Protein AF-A0A1X1BLP0-F1 (afdb_monomer_lite)

Radius of gyration: 34.9 Å; chains: 1; bounding box: 80×82×103 Å

Secondary structure (DSSP, 8-state):
------------PPPPHHHHHHHHHHHHHHHHHHHTT-S------EEEE-S------HHHHHHSSSSGGGTT-HHHHHHHHHHHHHHH-SEEEEPPS-HHHHHHHHHHHHSSS-HHHHHHHHHHHHHHHHTT---SSS-TTSHHHHHHHHHHHHHHHHHHHHTT-----S-B--TTS-HHHHHHHHTSTT----B-BBS---HHHHHHHHTTTPEEEEEEE-SSSS-EEEEEEE--SEEEEE-GGG----HHHHHHGGG-EEEESS-HHHHHHHHHHHHTTSS--HHHHHHHHHHHH-GGGGGGG-EEEEEEEEEETTEEEEEEEEEEEEE--SSSS--EEEEEEEEEEEEESSTTHHHHHHHHHHHHHHHTT--EEEEES--HHHHHTT-EEEEHHHHHHHHHHHHTS----S--HHHHT-SSSHHHHHHHHHHHHHHHHHHHHHHHS-HHHHHHHHHHHHHHHHHHHHHHHHHHHHHTTTT---EEEEEEEES-HHHHHHHHHHHHHHHHTSTTEEEEEEEE---SS-SS-EEEEEEEESSHHHHHHHHTSHHHHHH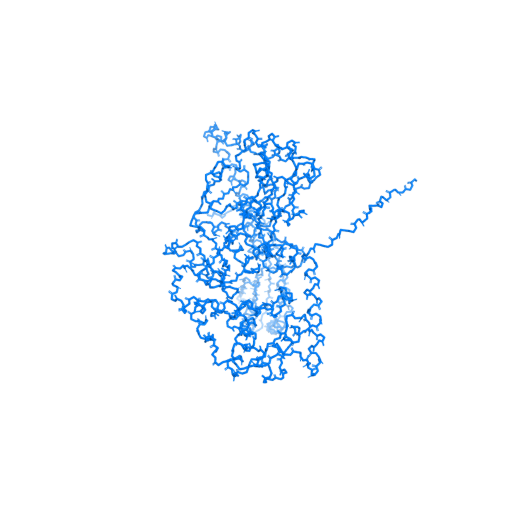HHHHHHTEEEEEEE-------TTGGGS---

pLDDT: mean 86.88, std 14.09, range [29.47, 98.38]

Foldseek 3Di:
DDDDPPPPPPPPDDDDPLSVLVVLQVVLVVVLVVCLPDQDDDADKDKDFDQDAQPLDPVVVVVLPFQPQPCPPPLNVLLNVLNVLLVVDRMAIAHDLDSVNLSVLLSLSPDPPDSNVNSNDSVNQLVCLLVPNHRDNRRCPRSRNSSSLVSNQSSVVSVCVVVVPPPVDDREDDPNGDVVVSLVLVPDPPPPHFKYKYLDDALLSCLLLVLQVWFWWWDWDPVDPDIGIMIITGQDQKWKKDFLLQFDDDPVLLVVQVQKAKFKLDCVLVFLVQQCVAPNCHGCPPSNSVSLVNVAPVVVVCVVSQKHKMKMFMDRPPDTFKIFIKMWGWDDDPDPDDTFTFLEIETRDMHGRDPSRVVNSSNLQSLQSVVQNRGIYTDGDDDDVSVVRPIDIDGSVVCSVVSVVRNRHGTDGGRPPVRNPPSGCNVSNVVSVVVSVVVVCVVVCLVPDDPVRVVVVVVVVVVVVCVVVVVVVVVVCVVQLVVFPFKKKKKFWFPDPVQLVVLVVVLVVLLVPQPFWDDKDKDWDDDPPDPIIMIMMIGTGSDNCSVVVSCPDPSNVVSVCSNVVRTPDMDIDGDDDDPDPVVVPPDDD

Structure (mmCIF, N/CA/C/O backbone):
data_AF-A0A1X1BLP0-F1
#
_entry.id   AF-A0A1X1BLP0-F1
#
loop_
_atom_site.group_PDB
_atom_site.id
_atom_site.type_symbol
_atom_site.label_atom_id
_atom_site.label_alt_id
_atom_site.label_comp_id
_atom_site.label_asym_id
_atom_site.label_entity_id
_atom_site.label_seq_id
_atom_site.pdbx_PDB_ins_code
_atom_site.Cartn_x
_atom_site.Cartn_y
_atom_site.Cartn_z
_atom_site.occupancy
_atom_site.B_iso_or_equiv
_atom_site.auth_seq_id
_atom_site.auth_comp_id
_atom_site.auth_asym_id
_atom_site.auth_atom_id
_atom_site.pdbx_PDB_model_num
ATOM 1 N N . MET A 1 1 ? 0.385 -47.149 27.158 1.00 39.03 1 MET A N 1
ATOM 2 C CA . MET A 1 1 ? -0.495 -47.193 25.975 1.00 39.03 1 MET A CA 1
ATOM 3 C C . MET A 1 1 ? -0.063 -46.043 25.104 1.00 39.03 1 MET A C 1
ATOM 5 O O . MET A 1 1 ? -0.123 -44.902 25.543 1.00 39.03 1 MET A O 1
ATOM 9 N N . GLU A 1 2 ? 0.576 -46.417 24.006 1.00 29.47 2 GLU A N 1
ATOM 10 C CA . GLU A 1 2 ? 1.414 -45.586 23.150 1.00 29.47 2 GLU A CA 1
ATOM 11 C C . GLU A 1 2 ? 0.610 -44.550 22.371 1.00 29.47 2 GLU A C 1
ATOM 13 O O . GLU A 1 2 ? -0.600 -44.684 22.177 1.00 29.47 2 GLU A O 1
ATOM 18 N N . GLY A 1 3 ? 1.320 -43.492 21.982 1.00 31.02 3 GLY A N 1
ATOM 19 C CA . GLY A 1 3 ? 0.777 -42.335 21.303 1.00 31.02 3 GLY A CA 1
ATOM 20 C C . GLY A 1 3 ? 0.316 -42.688 19.898 1.00 31.02 3 GLY A C 1
ATOM 21 O O . GLY A 1 3 ? 1.011 -43.354 19.137 1.00 31.02 3 GLY A O 1
ATOM 22 N N . ASN A 1 4 ? -0.869 -42.196 19.563 1.00 30.31 4 ASN A N 1
ATOM 23 C CA . ASN A 1 4 ? -1.386 -42.217 18.211 1.00 30.31 4 ASN A CA 1
ATOM 24 C C . ASN A 1 4 ? -1.035 -40.862 17.579 1.00 30.31 4 ASN A C 1
ATOM 26 O O . ASN A 1 4 ? -1.844 -39.933 17.564 1.00 30.31 4 ASN A O 1
ATOM 30 N N . GLU A 1 5 ? 0.221 -40.722 17.148 1.00 33.41 5 GLU A N 1
ATOM 31 C CA . GLU A 1 5 ? 0.650 -39.632 16.274 1.00 33.41 5 GLU A CA 1
ATOM 32 C C . GLU A 1 5 ? 0.002 -39.850 14.907 1.00 33.41 5 GLU A C 1
ATOM 34 O O . GLU A 1 5 ? 0.500 -40.587 14.053 1.00 33.41 5 GLU A O 1
ATOM 39 N N . GLY A 1 6 ? -1.159 -39.223 14.723 1.00 31.73 6 GLY A N 1
ATOM 40 C CA . GLY A 1 6 ? -1.837 -39.166 13.441 1.00 31.73 6 GLY A CA 1
ATOM 41 C C . GLY A 1 6 ? -0.898 -38.590 12.388 1.00 31.73 6 GLY A C 1
ATOM 42 O O . GLY A 1 6 ? -0.665 -37.384 12.340 1.00 31.73 6 GLY A O 1
ATOM 43 N N . HIS A 1 7 ? -0.378 -39.468 11.532 1.00 34.84 7 HIS A N 1
ATOM 44 C CA . HIS A 1 7 ? 0.217 -39.120 10.253 1.00 34.84 7 HIS A CA 1
ATOM 45 C C . HIS A 1 7 ? -0.858 -38.436 9.405 1.00 34.84 7 HIS A C 1
ATOM 47 O O . HIS A 1 7 ? -1.594 -39.079 8.655 1.00 34.84 7 HIS A O 1
ATOM 53 N N . GLY A 1 8 ? -0.972 -37.116 9.546 1.00 36.66 8 GLY A N 1
ATOM 54 C CA . GLY A 1 8 ? -1.642 -36.285 8.562 1.00 36.66 8 GLY A CA 1
ATOM 55 C C . GLY A 1 8 ? -0.914 -36.488 7.243 1.00 36.66 8 GLY A C 1
ATOM 56 O O . GLY A 1 8 ? 0.226 -36.050 7.093 1.00 36.66 8 GLY A O 1
ATOM 57 N N . ALA A 1 9 ? -1.545 -37.213 6.320 1.00 35.84 9 ALA A N 1
ATOM 58 C CA . ALA A 1 9 ? -1.061 -37.369 4.962 1.00 35.84 9 ALA A CA 1
ATOM 59 C C . ALA A 1 9 ? -0.756 -35.971 4.416 1.00 35.84 9 ALA A C 1
ATOM 61 O O . ALA A 1 9 ? -1.654 -35.146 4.242 1.00 35.84 9 ALA A O 1
ATOM 62 N N . ASN A 1 10 ? 0.531 -35.698 4.219 1.00 36.38 10 ASN A N 1
ATOM 63 C CA . ASN A 1 10 ? 1.033 -34.451 3.677 1.00 36.38 10 ASN A CA 1
ATOM 64 C C . ASN A 1 10 ? 0.675 -34.459 2.185 1.00 36.38 10 ASN A C 1
ATOM 66 O O . ASN A 1 10 ? 1.477 -34.853 1.341 1.00 36.38 10 ASN A O 1
ATOM 70 N N . VAL A 1 11 ? -0.591 -34.158 1.877 1.00 43.56 11 VAL A N 1
ATOM 71 C CA . VAL A 1 11 ? -1.086 -33.998 0.509 1.00 43.56 11 VAL A CA 1
ATOM 72 C C . VAL A 1 11 ? -0.246 -32.879 -0.085 1.00 43.56 11 VAL A C 1
ATOM 74 O O . VAL A 1 11 ? -0.421 -31.715 0.275 1.00 43.56 11 VAL A O 1
ATOM 77 N N . GLN A 1 12 ? 0.724 -33.243 -0.927 1.00 44.66 12 GLN A N 1
ATOM 78 C CA . GLN A 1 12 ? 1.564 -32.284 -1.630 1.00 44.66 12 GLN A CA 1
ATOM 79 C C . GLN A 1 12 ? 0.640 -31.388 -2.452 1.00 44.66 12 GLN A C 1
ATOM 81 O O . GLN A 1 12 ? 0.090 -31.798 -3.471 1.00 44.66 12 GLN A O 1
ATOM 86 N N . ARG A 1 13 ? 0.409 -30.171 -1.957 1.00 75.31 13 ARG A N 1
ATOM 87 C CA . ARG A 1 13 ? -0.343 -29.155 -2.681 1.00 75.31 13 ARG A CA 1
ATOM 88 C C . ARG A 1 13 ? 0.469 -28.791 -3.917 1.00 75.31 13 ARG A C 1
ATOM 90 O O . ARG A 1 13 ? 1.626 -28.397 -3.786 1.00 75.31 13 ARG A O 1
ATOM 97 N N . GLU A 1 14 ? -0.142 -28.900 -5.093 1.00 76.94 14 GLU A N 1
ATOM 98 C CA . GLU A 1 14 ? 0.484 -28.417 -6.321 1.00 76.94 14 GLU A CA 1
ATOM 99 C C . GLU A 1 14 ? 0.843 -26.928 -6.174 1.00 76.94 14 GLU A C 1
ATOM 101 O O . GLU A 1 14 ? 0.007 -26.139 -5.705 1.00 76.94 14 GLU A O 1
ATOM 106 N N . PRO A 1 15 ? 2.075 -26.531 -6.542 1.00 78.69 15 PRO A N 1
ATOM 107 C CA . PRO A 1 15 ? 2.490 -25.140 -6.482 1.00 78.69 15 PRO A CA 1
ATOM 108 C C . PRO A 1 15 ? 1.594 -24.300 -7.390 1.00 78.69 15 PRO A C 1
ATOM 110 O O . PRO A 1 15 ? 1.282 -24.666 -8.525 1.00 78.69 15 PRO A O 1
ATOM 113 N N . SER A 1 16 ? 1.163 -23.151 -6.885 1.00 79.50 16 SER A N 1
ATOM 114 C CA . SER A 1 16 ? 0.385 -22.201 -7.667 1.00 79.50 16 SER A CA 1
ATOM 115 C C . SER A 1 16 ? 1.207 -21.665 -8.851 1.00 79.50 16 SER A C 1
ATOM 117 O O . SER A 1 16 ? 2.435 -21.575 -8.761 1.00 79.50 16 SER A O 1
ATOM 119 N N . PRO A 1 17 ? 0.559 -21.217 -9.947 1.00 85.44 17 PRO A N 1
ATOM 120 C CA . PRO A 1 17 ? 1.260 -20.605 -11.082 1.00 85.44 17 PRO A CA 1
ATOM 121 C C . PRO A 1 17 ? 2.210 -19.462 -10.687 1.00 85.44 17 PRO A C 1
ATOM 123 O O . PRO A 1 17 ? 3.220 -19.227 -11.341 1.00 85.44 17 PRO A O 1
ATOM 126 N N . TRP A 1 18 ? 1.913 -18.772 -9.586 1.00 83.44 18 TRP A N 1
ATOM 127 C CA . TRP A 1 18 ? 2.680 -17.638 -9.074 1.00 83.44 18 TRP A CA 1
ATOM 128 C C . TRP A 1 18 ? 3.931 -18.053 -8.290 1.00 83.44 18 TRP A C 1
ATOM 130 O O . TRP A 1 18 ? 4.934 -17.340 -8.319 1.00 83.44 18 TRP A O 1
ATOM 140 N N . GLU A 1 19 ? 3.883 -19.208 -7.621 1.00 78.88 19 GLU A N 1
ATOM 141 C CA . GLU A 1 19 ? 5.054 -19.845 -7.001 1.00 78.88 19 GLU A CA 1
ATOM 142 C C . GLU A 1 19 ? 5.989 -20.408 -8.078 1.00 78.88 19 GLU A C 1
ATOM 144 O O . GLU A 1 19 ? 7.206 -20.267 -7.974 1.00 78.88 19 GLU A O 1
ATOM 149 N N . LEU A 1 20 ? 5.428 -20.962 -9.159 1.00 86.62 20 LEU A N 1
ATOM 150 C CA . LEU A 1 20 ? 6.205 -21.374 -10.330 1.00 86.62 20 LEU A CA 1
ATOM 151 C C . LEU A 1 20 ? 6.888 -20.177 -11.008 1.00 86.62 20 LEU A C 1
ATOM 153 O O . LEU A 1 20 ? 8.059 -20.266 -11.369 1.00 86.62 20 LEU A O 1
ATOM 157 N N . GLU A 1 21 ? 6.196 -19.043 -11.148 1.00 85.56 21 GLU A N 1
ATOM 158 C CA . GLU A 1 21 ? 6.795 -17.817 -11.690 1.00 85.56 21 GLU A CA 1
ATOM 159 C C . GLU A 1 21 ? 7.919 -17.278 -10.792 1.00 85.56 21 GLU A C 1
ATOM 161 O O . GLU A 1 21 ? 8.944 -16.826 -11.299 1.00 85.56 21 GLU A O 1
ATOM 166 N N . GLU A 1 22 ? 7.791 -17.362 -9.465 1.00 85.31 22 GLU A N 1
ATOM 167 C CA . GLU A 1 22 ? 8.886 -17.002 -8.553 1.00 85.31 22 GLU A CA 1
ATOM 168 C C . GLU A 1 22 ? 10.118 -17.878 -8.796 1.00 85.31 22 GLU A C 1
ATOM 170 O O . GLU A 1 22 ? 11.215 -17.356 -8.992 1.00 85.31 22 GLU A O 1
ATOM 175 N N . ALA A 1 23 ? 9.928 -19.198 -8.858 1.00 87.81 23 ALA A N 1
ATOM 176 C CA . ALA A 1 23 ? 11.008 -20.134 -9.151 1.00 87.81 23 ALA A CA 1
ATOM 177 C C . ALA A 1 23 ? 11.662 -19.841 -10.513 1.00 87.81 23 ALA A C 1
ATOM 179 O O . ALA A 1 23 ? 12.884 -19.907 -10.637 1.00 87.81 23 ALA A O 1
ATOM 180 N N . ARG A 1 24 ? 10.875 -19.439 -11.524 1.00 89.81 24 ARG A N 1
ATOM 181 C CA . ARG A 1 24 ? 11.398 -19.000 -12.830 1.00 89.81 24 ARG A CA 1
ATOM 182 C C . ARG A 1 24 ? 12.256 -17.741 -12.742 1.00 89.81 24 ARG A C 1
ATOM 184 O O . ARG A 1 24 ? 13.231 -17.655 -13.485 1.00 89.81 24 ARG A O 1
ATOM 191 N N . ASN A 1 25 ? 11.897 -16.776 -11.891 1.00 88.69 25 ASN A N 1
ATOM 192 C CA . ASN A 1 25 ? 12.706 -15.573 -11.670 1.00 88.69 25 ASN A CA 1
ATOM 193 C C . ASN A 1 25 ? 14.036 -15.929 -10.984 1.00 88.69 25 ASN A C 1
ATOM 195 O O . ASN A 1 25 ? 15.078 -15.470 -11.431 1.00 88.69 25 ASN A O 1
ATOM 199 N N . VAL A 1 26 ? 14.019 -16.797 -9.967 1.00 89.31 26 VAL A N 1
ATOM 200 C CA . VAL A 1 26 ? 15.248 -17.243 -9.281 1.00 89.31 26 VAL A CA 1
ATOM 201 C C . VAL A 1 26 ? 16.178 -18.003 -10.235 1.00 89.31 26 VAL A C 1
ATOM 203 O O . VAL A 1 26 ? 17.343 -17.643 -10.369 1.00 89.31 26 VAL A O 1
ATOM 206 N N . ASP A 1 27 ? 15.650 -18.986 -10.975 1.00 93.50 27 ASP A N 1
ATOM 207 C CA . ASP A 1 27 ? 16.406 -19.731 -11.998 1.00 93.50 27 ASP A CA 1
ATOM 208 C C . ASP A 1 27 ? 16.960 -18.804 -13.093 1.00 93.50 27 ASP A C 1
ATOM 210 O O . ASP A 1 27 ? 18.033 -19.042 -13.644 1.00 93.50 27 ASP A O 1
ATOM 214 N N . TRP A 1 28 ? 16.230 -17.737 -13.429 1.00 94.25 28 TRP A N 1
ATOM 215 C CA . TRP A 1 28 ? 16.697 -16.736 -14.381 1.00 94.25 28 TRP A CA 1
ATOM 216 C C . TRP A 1 28 ? 17.884 -15.940 -13.853 1.00 94.25 28 TRP A C 1
ATOM 218 O O . TRP A 1 28 ? 18.898 -15.856 -14.543 1.00 94.25 28 TRP A O 1
ATOM 228 N N . ASP A 1 29 ? 17.781 -15.405 -12.639 1.00 91.25 29 ASP A N 1
ATOM 229 C CA . ASP A 1 29 ? 18.837 -14.600 -12.027 1.00 91.25 29 ASP A CA 1
ATOM 230 C C . ASP A 1 29 ? 20.126 -15.417 -11.832 1.00 91.25 29 ASP A C 1
ATOM 232 O O . ASP A 1 29 ? 21.221 -14.935 -12.132 1.00 91.25 29 ASP A O 1
ATOM 236 N N . GLU A 1 30 ? 20.006 -16.681 -11.408 1.00 92.75 30 GLU A N 1
ATOM 237 C CA . GLU A 1 30 ? 21.142 -17.602 -11.281 1.00 92.75 30 GLU A CA 1
ATOM 238 C C . GLU A 1 30 ? 21.834 -17.852 -12.627 1.00 92.75 30 GLU A C 1
ATOM 240 O O . GLU A 1 30 ? 23.063 -17.790 -12.719 1.00 92.75 30 GLU A O 1
ATOM 245 N N . LYS A 1 31 ? 21.062 -18.084 -13.695 1.00 93.38 31 LYS A N 1
ATOM 246 C CA . LYS A 1 31 ? 21.608 -18.312 -15.041 1.00 93.38 31 LYS A CA 1
ATOM 247 C C . LYS A 1 31 ? 22.240 -17.063 -15.639 1.00 93.38 31 LYS A C 1
ATOM 249 O O . LYS A 1 31 ? 23.321 -17.159 -16.215 1.00 93.38 31 LYS A O 1
ATOM 254 N N . VAL A 1 32 ? 21.617 -15.896 -15.470 1.00 92.56 32 VAL A N 1
ATOM 255 C CA . VAL A 1 32 ? 22.192 -14.608 -15.890 1.00 92.56 32 VAL A CA 1
ATOM 256 C C . VAL A 1 32 ? 23.533 -14.373 -15.191 1.00 92.56 32 VAL A C 1
ATOM 258 O O . VAL A 1 32 ? 24.502 -13.977 -15.839 1.00 92.56 32 VAL A O 1
ATOM 261 N N . LEU A 1 33 ? 23.632 -14.685 -13.894 1.00 91.50 33 LEU A N 1
ATOM 262 C CA . LEU A 1 33 ? 24.886 -14.574 -13.150 1.00 91.50 33 LEU A CA 1
ATOM 263 C C . LEU A 1 33 ? 25.956 -15.543 -13.675 1.00 91.50 33 LEU A C 1
ATOM 265 O O . LEU A 1 33 ? 27.100 -15.137 -13.871 1.00 91.50 33 LEU A O 1
ATOM 269 N N . GLN A 1 34 ? 25.600 -16.799 -13.949 1.00 91.88 34 GLN A N 1
ATOM 270 C CA . GLN A 1 34 ? 26.526 -17.776 -14.535 1.00 91.88 34 GLN A CA 1
ATOM 271 C C . GLN A 1 34 ? 27.040 -17.319 -15.909 1.00 91.88 34 GLN A C 1
ATOM 273 O O . GLN A 1 34 ? 28.247 -17.343 -16.150 1.00 91.88 34 GLN A O 1
ATOM 278 N N . MET A 1 35 ? 26.144 -16.839 -16.778 1.00 91.12 35 MET A N 1
ATOM 279 C CA . MET A 1 35 ? 26.479 -16.341 -18.118 1.00 91.12 35 MET A CA 1
ATOM 280 C C . MET A 1 35 ? 27.337 -15.073 -18.090 1.00 91.12 35 MET A C 1
ATOM 282 O O . MET A 1 35 ? 28.147 -14.876 -18.989 1.00 91.12 35 MET A O 1
ATOM 286 N N . SER A 1 36 ? 27.211 -14.233 -17.057 1.00 87.31 36 SER A N 1
ATOM 287 C CA . SER A 1 36 ? 28.003 -13.000 -16.928 1.00 87.31 36 SER A CA 1
ATOM 288 C C . SER A 1 36 ? 29.516 -13.224 -16.791 1.00 87.31 36 SER A C 1
ATOM 290 O O . SER A 1 36 ? 30.286 -12.285 -16.978 1.00 87.31 36 SER A O 1
ATOM 292 N N . ASN A 1 37 ? 29.942 -14.460 -16.507 1.00 85.88 37 ASN A N 1
ATOM 293 C CA . ASN A 1 37 ? 31.350 -14.854 -16.418 1.00 85.88 37 ASN A CA 1
ATOM 294 C C . ASN A 1 37 ? 31.909 -15.424 -17.734 1.00 85.88 37 ASN A C 1
ATOM 296 O O . ASN A 1 37 ? 33.063 -15.841 -17.769 1.00 85.88 37 ASN A O 1
ATOM 300 N N . VAL A 1 38 ? 31.101 -15.505 -18.794 1.00 84.12 38 VAL A N 1
ATOM 301 C CA . VAL A 1 38 ? 31.530 -16.019 -20.099 1.00 84.12 38 VAL A CA 1
ATOM 302 C C . VAL A 1 38 ? 32.105 -14.869 -20.928 1.00 84.12 38 VAL A C 1
ATOM 304 O O . VAL A 1 38 ? 31.485 -13.814 -21.042 1.00 84.12 38 VAL A O 1
ATOM 307 N N . ASP A 1 39 ? 33.285 -15.074 -21.517 1.00 75.56 39 ASP A N 1
ATOM 308 C CA . ASP A 1 39 ? 34.004 -14.023 -22.254 1.00 75.56 39 ASP A CA 1
ATOM 309 C C . ASP A 1 39 ? 33.367 -13.668 -23.605 1.00 75.56 39 ASP A C 1
ATOM 311 O O . ASP A 1 39 ? 33.506 -12.539 -24.069 1.00 75.56 39 ASP A O 1
ATOM 315 N N . ILE A 1 40 ? 32.688 -14.622 -24.255 1.00 79.56 40 ILE A N 1
ATOM 316 C CA . ILE A 1 40 ? 32.092 -14.436 -25.585 1.00 79.56 40 ILE A CA 1
ATOM 317 C C . ILE A 1 40 ? 30.699 -15.067 -25.612 1.00 79.56 40 ILE A C 1
ATOM 319 O O . ILE A 1 40 ? 30.553 -16.287 -25.504 1.00 79.56 40 ILE A O 1
ATOM 323 N N . LEU A 1 41 ? 29.670 -14.239 -25.800 1.00 81.69 41 LEU A N 1
ATOM 324 C CA . LEU A 1 41 ? 28.287 -14.687 -25.963 1.00 81.69 41 LEU A CA 1
ATOM 325 C C . LEU A 1 41 ? 27.950 -14.806 -27.455 1.00 81.69 41 LEU A C 1
ATOM 327 O O . LEU A 1 41 ? 28.049 -13.841 -28.206 1.00 81.69 41 LEU A O 1
ATOM 331 N N . GLN A 1 42 ? 27.533 -15.995 -27.894 1.00 80.44 42 GLN A N 1
ATOM 332 C CA . GLN A 1 42 ? 27.062 -16.221 -29.265 1.00 80.44 42 GLN A CA 1
ATOM 333 C C . GLN A 1 42 ? 25.544 -16.052 -29.355 1.00 80.44 42 GLN A C 1
ATOM 335 O O . GLN A 1 42 ? 24.811 -16.593 -28.522 1.00 80.44 42 GLN A O 1
ATOM 340 N N . PHE A 1 43 ? 25.071 -15.364 -30.398 1.00 75.31 43 PHE A N 1
ATOM 341 C CA . PHE A 1 43 ? 23.652 -15.080 -30.604 1.00 75.31 43 PHE A CA 1
ATOM 342 C C . PHE A 1 43 ? 23.147 -15.590 -31.944 1.00 75.31 43 PHE A C 1
ATOM 344 O O . PHE A 1 43 ? 23.849 -15.530 -32.955 1.00 75.31 43 PHE A O 1
ATOM 351 N N . THR A 1 44 ? 21.875 -15.975 -31.962 1.00 76.25 44 THR A N 1
ATOM 352 C CA . THR A 1 44 ? 21.109 -15.989 -33.205 1.00 76.25 44 THR A CA 1
ATOM 353 C C . THR A 1 44 ? 20.445 -14.627 -33.372 1.00 76.25 44 THR A C 1
ATOM 355 O O . THR A 1 44 ? 19.665 -14.197 -32.524 1.00 76.25 44 THR A O 1
ATOM 358 N N . THR A 1 45 ? 20.800 -13.883 -34.421 1.00 77.31 45 THR A N 1
ATOM 359 C CA . THR A 1 45 ? 20.276 -12.525 -34.618 1.00 77.31 45 THR A CA 1
ATOM 360 C C . THR A 1 45 ? 19.942 -12.240 -36.065 1.00 77.31 45 THR A C 1
ATOM 362 O O . THR A 1 45 ? 20.458 -12.856 -36.996 1.00 77.31 45 THR A O 1
ATOM 365 N N . THR A 1 46 ? 19.048 -11.274 -36.249 1.00 86.69 46 THR A N 1
ATOM 366 C CA . THR A 1 46 ? 18.836 -10.624 -37.539 1.00 86.69 46 THR A CA 1
ATOM 367 C C . THR A 1 46 ? 19.257 -9.170 -37.410 1.00 86.69 46 THR A C 1
ATOM 369 O O . THR A 1 46 ? 18.696 -8.425 -36.600 1.00 86.69 46 THR A O 1
ATOM 372 N N . THR A 1 47 ? 20.243 -8.774 -38.211 1.00 89.94 47 THR A N 1
ATOM 373 C CA . THR A 1 47 ? 20.734 -7.397 -38.271 1.00 89.94 47 THR A CA 1
ATOM 374 C C . THR A 1 47 ? 20.112 -6.677 -39.457 1.00 89.94 47 THR A C 1
ATOM 376 O O . THR A 1 47 ? 20.073 -7.207 -40.566 1.00 89.94 47 THR A O 1
ATOM 379 N N . PHE A 1 48 ? 19.645 -5.454 -39.240 1.00 93.31 48 PHE A N 1
ATOM 380 C CA . PHE A 1 48 ? 19.148 -4.581 -40.302 1.00 93.31 48 PHE A CA 1
ATOM 381 C C . PHE A 1 48 ? 19.365 -3.112 -39.935 1.00 93.31 48 PHE A C 1
ATOM 383 O O . PHE A 1 48 ? 19.678 -2.777 -38.793 1.00 93.31 48 PHE A O 1
ATOM 390 N N . GLU A 1 49 ? 19.194 -2.214 -40.900 1.00 92.44 49 GLU A N 1
ATOM 391 C CA . GLU A 1 49 ? 19.261 -0.775 -40.652 1.00 92.44 49 GLU A CA 1
ATOM 392 C C . GLU A 1 49 ? 17.869 -0.200 -40.394 1.00 92.44 49 GLU A C 1
ATOM 394 O O . GLU A 1 49 ? 16.936 -0.416 -41.168 1.00 92.44 49 GLU A O 1
ATOM 399 N N . TRP A 1 50 ? 17.733 0.578 -39.319 1.00 89.56 50 TRP A N 1
ATOM 400 C CA . TRP A 1 50 ? 16.506 1.316 -39.034 1.00 89.56 50 TRP A CA 1
ATOM 401 C C . TRP A 1 50 ? 16.792 2.818 -39.099 1.00 89.56 50 TRP A C 1
ATOM 403 O O . TRP A 1 50 ? 17.401 3.360 -38.172 1.00 89.56 50 TRP A O 1
ATOM 413 N N . PRO A 1 51 ? 16.393 3.512 -40.180 1.00 79.75 51 PRO A N 1
ATOM 414 C CA . PRO A 1 51 ? 16.866 4.868 -40.455 1.00 79.75 51 PRO A CA 1
ATOM 415 C C . PRO A 1 51 ? 16.290 5.921 -39.502 1.00 79.75 51 PRO A C 1
ATOM 417 O O . PRO A 1 51 ? 16.911 6.962 -39.296 1.00 79.75 51 PRO A O 1
ATOM 420 N N . VAL A 1 52 ? 15.128 5.658 -38.896 1.00 84.50 52 VAL A N 1
ATOM 421 C CA . VAL A 1 52 ? 14.416 6.618 -38.045 1.00 84.50 52 VAL A CA 1
ATOM 422 C C . VAL A 1 52 ? 14.088 5.966 -36.713 1.00 84.50 52 VAL A C 1
ATOM 424 O O . VAL A 1 52 ? 13.178 5.151 -36.629 1.00 84.50 52 VAL A O 1
ATOM 427 N N . MET A 1 53 ? 14.817 6.352 -35.668 1.00 82.31 53 MET A N 1
ATOM 428 C CA . MET A 1 53 ? 14.479 5.995 -34.293 1.00 82.31 53 MET A CA 1
ATOM 429 C C . MET A 1 53 ? 13.629 7.115 -33.682 1.00 82.31 53 MET A C 1
ATOM 431 O O . MET A 1 53 ? 13.934 8.291 -33.910 1.00 82.31 53 MET A O 1
ATOM 435 N N . PRO A 1 54 ? 12.595 6.794 -32.888 1.00 79.50 54 PRO A N 1
ATOM 436 C CA . PRO A 1 54 ? 11.889 7.797 -32.106 1.00 79.50 54 PRO A CA 1
ATOM 437 C C . PRO A 1 54 ? 12.872 8.552 -31.209 1.00 79.50 54 PRO A C 1
ATOM 439 O O . PRO A 1 54 ? 13.720 7.961 -30.537 1.00 79.50 54 PRO A O 1
ATOM 442 N N . ILE A 1 55 ? 12.751 9.878 -31.190 1.00 78.75 55 ILE A N 1
ATOM 443 C CA . ILE A 1 55 ? 13.566 10.744 -30.340 1.00 78.75 55 ILE A CA 1
ATOM 444 C C . ILE A 1 55 ? 13.068 10.597 -28.894 1.00 78.75 55 ILE A C 1
ATOM 446 O O . ILE A 1 55 ? 12.206 11.340 -28.428 1.00 78.75 55 ILE A O 1
ATOM 450 N N . LEU A 1 56 ? 13.608 9.604 -28.191 1.00 78.44 56 LEU A N 1
ATOM 451 C CA . LEU A 1 56 ? 13.445 9.410 -26.753 1.00 78.44 56 LEU A CA 1
ATOM 452 C C . LEU A 1 56 ? 14.575 10.173 -26.056 1.00 78.44 56 LEU A C 1
ATOM 454 O O . LEU A 1 56 ? 15.613 9.593 -25.757 1.00 78.44 56 LEU A O 1
ATOM 458 N N . ARG A 1 57 ? 14.467 11.497 -25.898 1.00 71.62 57 ARG A N 1
ATOM 459 C CA . ARG A 1 57 ? 15.543 12.234 -25.221 1.00 71.62 57 ARG A CA 1
ATOM 460 C C . ARG A 1 57 ? 15.386 12.192 -23.697 1.00 71.62 57 ARG A C 1
ATOM 462 O O . ARG A 1 57 ? 14.273 12.328 -23.191 1.00 71.62 57 ARG A O 1
ATOM 469 N N . PRO A 1 58 ? 16.485 12.060 -22.950 1.00 62.50 58 PRO A N 1
ATOM 470 C CA . PRO A 1 58 ? 16.437 12.102 -21.494 1.00 62.50 58 PRO A CA 1
ATOM 471 C C . PRO A 1 58 ? 16.018 13.441 -20.881 1.00 62.50 58 PRO A C 1
ATOM 473 O O . PRO A 1 58 ? 15.312 13.465 -19.876 1.00 62.50 58 PRO A O 1
ATOM 476 N N . ASP A 1 59 ? 16.418 14.562 -21.487 1.00 66.50 59 ASP A N 1
ATOM 477 C CA . ASP A 1 59 ? 16.022 15.906 -21.043 1.00 66.50 59 ASP A CA 1
ATOM 478 C C . ASP A 1 59 ? 14.503 16.094 -21.130 1.00 66.50 59 ASP A C 1
ATOM 480 O O . ASP A 1 59 ? 13.897 16.765 -20.296 1.00 66.50 59 ASP A O 1
ATOM 484 N N . PHE A 1 60 ? 13.879 15.442 -22.108 1.00 65.75 60 PHE A N 1
ATOM 485 C CA . PHE A 1 60 ? 12.438 15.381 -22.257 1.00 65.75 60 PHE A CA 1
ATOM 486 C C . PHE A 1 60 ? 11.761 14.631 -21.095 1.00 65.75 60 PHE A C 1
ATOM 488 O O . PHE A 1 60 ? 10.767 15.125 -20.565 1.00 65.75 60 PHE A O 1
ATOM 495 N N . LEU A 1 61 ? 12.324 13.509 -20.631 1.00 62.38 61 LEU A N 1
ATOM 496 C CA . LEU A 1 61 ? 11.804 12.800 -19.455 1.00 62.38 61 LEU A CA 1
ATOM 497 C C . LEU A 1 61 ? 11.986 13.626 -18.168 1.00 62.38 61 LEU A C 1
ATOM 499 O O . LEU A 1 61 ? 11.095 13.650 -17.327 1.00 62.38 61 LEU A O 1
ATOM 503 N N . GLY A 1 62 ? 13.091 14.370 -18.045 1.00 59.75 62 GLY A N 1
ATOM 504 C CA . GLY A 1 62 ? 13.349 15.258 -16.904 1.00 59.75 62 GLY A CA 1
ATOM 505 C C . GLY A 1 62 ? 12.419 16.478 -16.812 1.00 59.75 62 GLY A C 1
ATOM 506 O O . GLY A 1 62 ? 12.179 16.977 -15.715 1.00 59.75 62 GLY A O 1
ATOM 507 N N . ARG A 1 63 ? 11.863 16.953 -17.939 1.00 60.34 63 ARG A N 1
ATOM 508 C CA . ARG A 1 63 ? 10.901 18.078 -17.975 1.00 60.34 63 ARG A CA 1
ATOM 509 C C . ARG A 1 63 ? 9.481 17.683 -17.568 1.00 60.34 63 ARG A C 1
ATOM 511 O O . ARG A 1 63 ? 8.703 18.555 -17.188 1.00 60.34 63 ARG A O 1
ATOM 518 N N . ILE A 1 64 ? 9.133 16.398 -17.637 1.00 59.34 64 ILE A N 1
ATOM 519 C CA . ILE A 1 64 ? 7.858 15.881 -17.132 1.00 59.34 64 ILE A CA 1
ATOM 520 C C . ILE A 1 64 ? 8.061 15.633 -15.628 1.00 59.34 64 ILE A C 1
ATOM 522 O O . ILE A 1 64 ? 8.588 14.604 -15.222 1.00 59.34 64 ILE A O 1
ATOM 526 N N . SER A 1 65 ? 7.728 16.646 -14.826 1.00 50.56 65 SER A N 1
ATOM 527 C CA . SER A 1 65 ? 8.204 17.001 -13.471 1.00 50.56 65 SER A CA 1
ATOM 528 C C . SER A 1 65 ? 8.076 15.972 -12.325 1.00 50.56 65 SER A C 1
ATOM 530 O O . SER A 1 65 ? 7.603 16.308 -11.244 1.00 50.56 65 SER A O 1
ATOM 532 N N . CYS A 1 66 ? 8.502 14.726 -12.507 1.00 51.62 66 CYS A N 1
ATOM 533 C CA . CYS A 1 66 ? 8.461 13.704 -11.453 1.00 51.62 66 CYS A CA 1
ATOM 534 C C . CYS A 1 66 ? 9.668 12.747 -11.456 1.00 51.62 66 CYS A C 1
ATOM 536 O O . CYS A 1 66 ? 9.641 11.735 -10.761 1.00 51.62 66 CYS A O 1
ATOM 538 N N . PHE A 1 67 ? 10.723 13.075 -12.215 1.00 53.69 67 PHE A N 1
ATOM 539 C CA . PHE A 1 67 ? 11.970 12.299 -12.308 1.00 53.69 67 PHE A CA 1
ATOM 540 C C . PHE A 1 67 ? 13.185 12.984 -11.660 1.00 53.69 67 PHE A C 1
ATOM 542 O O . PHE A 1 67 ? 14.236 12.362 -11.521 1.00 53.69 67 PHE A O 1
ATOM 549 N N . SER A 1 68 ? 13.071 14.253 -11.254 1.00 53.75 68 SER A N 1
ATOM 550 C CA . SER A 1 68 ? 14.201 15.046 -10.747 1.00 53.75 68 SER A CA 1
ATOM 551 C C . SER A 1 68 ? 14.782 14.516 -9.434 1.00 53.75 68 SER A C 1
ATOM 553 O O . SER A 1 68 ? 15.992 14.584 -9.250 1.00 53.75 68 SER A O 1
ATOM 555 N N . SER A 1 69 ? 13.958 13.939 -8.554 1.00 55.19 69 SER A N 1
ATOM 556 C CA . SER A 1 69 ? 14.406 13.303 -7.305 1.00 55.19 69 SER A CA 1
ATOM 557 C C . SER A 1 69 ? 15.000 11.899 -7.501 1.00 55.19 69 SER A C 1
ATOM 559 O O . SER A 1 69 ? 15.528 11.324 -6.555 1.00 55.19 69 SER A O 1
ATOM 561 N N . CYS A 1 70 ? 14.949 11.349 -8.722 1.00 60.00 70 CYS A N 1
ATOM 562 C CA . CYS A 1 70 ? 15.340 9.968 -9.030 1.00 60.00 70 CYS A CA 1
ATOM 563 C C . CYS A 1 70 ? 16.466 9.827 -10.059 1.00 60.00 70 CYS A C 1
ATOM 565 O O . CYS A 1 70 ? 16.737 8.703 -10.503 1.00 60.00 70 CYS A O 1
ATOM 567 N N . LEU A 1 71 ? 17.138 10.933 -10.402 1.00 62.91 71 LEU A N 1
ATOM 568 C CA . LEU A 1 71 ? 18.279 10.941 -11.326 1.00 62.91 71 LEU A CA 1
ATOM 569 C C . LEU A 1 71 ? 19.384 9.958 -10.905 1.00 62.91 71 LEU A C 1
ATOM 571 O O . LEU A 1 71 ? 20.055 9.398 -11.766 1.00 62.91 71 LEU A O 1
ATOM 575 N N . ASP A 1 72 ? 19.500 9.679 -9.606 1.00 65.69 72 ASP A N 1
ATOM 576 C CA . ASP A 1 72 ? 20.526 8.795 -9.050 1.00 65.69 72 ASP A CA 1
ATOM 577 C C . ASP A 1 72 ? 20.084 7.325 -8.916 1.00 65.69 72 ASP A C 1
ATOM 579 O O . ASP A 1 72 ? 20.861 6.476 -8.476 1.00 65.69 72 ASP A O 1
ATOM 583 N N . SER A 1 73 ? 18.842 6.976 -9.279 1.00 81.12 73 SER A N 1
ATOM 584 C CA . SER A 1 73 ? 18.382 5.586 -9.166 1.00 81.12 73 SER A CA 1
ATOM 585 C C . SER A 1 73 ? 19.020 4.688 -10.236 1.00 81.12 73 SER A C 1
ATOM 587 O O . SER A 1 73 ? 19.074 5.031 -11.418 1.00 81.12 73 SER A O 1
ATOM 589 N N . GLU A 1 74 ? 19.448 3.477 -9.856 1.00 84.44 74 GLU A N 1
ATOM 590 C CA . GLU A 1 74 ? 20.033 2.501 -10.794 1.00 84.44 74 GLU A CA 1
ATOM 591 C C . GLU A 1 74 ? 19.079 2.187 -11.961 1.00 84.44 74 GLU A C 1
ATOM 593 O O . GLU A 1 74 ? 19.496 2.025 -13.108 1.00 84.44 74 GLU A O 1
ATOM 598 N N . ARG A 1 75 ? 17.770 2.109 -11.687 1.00 86.44 75 ARG A N 1
ATOM 599 C CA . ARG A 1 75 ? 16.731 1.894 -12.706 1.00 86.44 75 ARG A CA 1
ATOM 600 C C . ARG A 1 75 ? 16.729 3.024 -13.746 1.00 86.44 75 ARG A C 1
ATOM 602 O O . ARG A 1 75 ? 16.768 2.736 -14.939 1.00 86.44 75 ARG A O 1
ATOM 609 N N . TRP A 1 76 ? 16.788 4.280 -13.304 1.00 84.75 76 TRP A N 1
ATOM 610 C CA . TRP A 1 76 ? 16.853 5.439 -14.194 1.00 84.75 76 TRP A CA 1
ATOM 611 C C . TRP A 1 76 ? 18.138 5.463 -15.025 1.00 84.75 76 TRP A C 1
ATOM 613 O O . TRP A 1 76 ? 18.083 5.599 -16.247 1.00 84.75 76 TRP A O 1
ATOM 623 N N . MET A 1 77 ? 19.291 5.247 -14.386 1.00 85.81 77 MET A N 1
ATOM 624 C CA . MET A 1 77 ? 20.588 5.221 -15.068 1.00 85.81 77 MET A CA 1
ATOM 625 C C . MET A 1 77 ? 20.658 4.132 -16.147 1.00 85.81 77 MET A C 1
ATOM 627 O O . MET A 1 77 ? 21.218 4.361 -17.221 1.00 85.81 77 MET A O 1
ATOM 631 N N . ARG A 1 78 ? 20.053 2.961 -15.904 1.00 89.50 78 ARG A N 1
ATOM 632 C CA . ARG A 1 78 ? 19.946 1.869 -16.888 1.00 89.50 78 ARG A CA 1
ATOM 633 C C . ARG A 1 78 ? 19.084 2.247 -18.089 1.00 89.50 78 ARG A C 1
ATOM 635 O O . ARG A 1 78 ? 19.523 2.054 -19.225 1.00 89.50 78 ARG A O 1
ATOM 642 N N . LEU A 1 79 ? 17.896 2.803 -17.849 1.00 89.81 79 LEU A N 1
ATOM 643 C CA . LEU A 1 79 ? 17.013 3.298 -18.907 1.00 89.81 79 LEU A CA 1
ATOM 644 C C . LEU A 1 79 ? 17.731 4.342 -19.769 1.00 89.81 79 LEU A C 1
ATOM 646 O O . LEU A 1 79 ? 17.797 4.201 -20.990 1.00 89.81 79 LEU A O 1
ATOM 650 N N . PHE A 1 80 ? 18.320 5.346 -19.117 1.00 87.69 80 PHE A N 1
ATOM 651 C CA . PHE A 1 80 ? 19.063 6.424 -19.762 1.00 87.69 80 PHE A CA 1
ATOM 652 C C . PHE A 1 80 ? 20.183 5.881 -20.649 1.00 87.69 80 PHE A C 1
ATOM 654 O O . PHE A 1 80 ? 20.232 6.174 -21.843 1.00 87.69 80 PHE A O 1
ATOM 661 N N . THR A 1 81 ? 21.044 5.042 -20.070 1.00 90.31 81 THR A N 1
ATOM 662 C CA . THR A 1 81 ? 22.206 4.473 -20.760 1.00 90.31 81 THR A CA 1
ATOM 663 C C . THR A 1 81 ? 21.763 3.667 -21.978 1.00 90.31 81 THR A C 1
ATOM 665 O O . THR A 1 81 ? 22.337 3.814 -23.050 1.00 90.31 81 THR A O 1
ATOM 668 N N . THR A 1 82 ? 20.709 2.857 -21.850 1.00 92.44 82 THR A N 1
ATOM 669 C CA . THR A 1 82 ? 20.189 2.045 -22.962 1.00 92.44 82 THR A CA 1
ATOM 670 C C . THR A 1 82 ? 19.681 2.922 -24.106 1.00 92.44 82 THR A C 1
ATOM 672 O O . THR A 1 82 ? 19.997 2.674 -25.269 1.00 92.44 82 THR A O 1
ATOM 675 N N . ILE A 1 83 ? 18.919 3.970 -23.787 1.00 90.94 83 ILE A N 1
ATOM 676 C CA . ILE A 1 83 ? 18.389 4.902 -24.787 1.00 90.94 83 ILE A CA 1
ATOM 677 C C . ILE A 1 83 ? 19.524 5.651 -25.499 1.00 90.94 83 ILE A C 1
ATOM 679 O O . ILE A 1 83 ? 19.499 5.765 -26.724 1.00 90.94 83 ILE A O 1
ATOM 683 N N . GLU A 1 84 ? 20.529 6.130 -24.762 1.00 90.12 84 GLU A N 1
ATOM 684 C CA . GLU A 1 84 ? 21.686 6.820 -25.340 1.00 90.12 84 GLU A CA 1
ATOM 685 C C . GLU A 1 84 ? 22.475 5.893 -26.278 1.00 90.12 84 GLU A C 1
ATOM 687 O O . GLU A 1 84 ? 22.817 6.268 -27.399 1.00 90.12 84 GLU A O 1
ATOM 692 N N . GLN A 1 85 ? 22.716 4.653 -25.854 1.00 91.75 85 GLN A N 1
ATOM 693 C CA . GLN A 1 85 ? 23.411 3.641 -26.651 1.00 91.75 85 GLN A CA 1
ATOM 694 C C . GLN A 1 85 ? 22.663 3.309 -27.941 1.00 91.75 85 GLN A C 1
ATOM 696 O O . GLN A 1 85 ? 23.258 3.303 -29.018 1.00 91.75 85 GLN A O 1
ATOM 701 N N . ALA A 1 86 ? 21.345 3.131 -27.854 1.00 92.19 86 ALA A N 1
ATOM 702 C CA . ALA A 1 86 ? 20.493 2.892 -29.012 1.00 92.19 86 ALA A CA 1
ATOM 703 C C . ALA A 1 86 ? 20.548 4.035 -30.050 1.00 92.19 86 ALA A C 1
ATOM 705 O O . ALA A 1 86 ? 20.377 3.798 -31.250 1.00 92.19 86 ALA A O 1
ATOM 706 N N . GLN A 1 87 ? 20.808 5.271 -29.610 1.00 90.06 87 GLN A N 1
ATOM 707 C CA . GLN A 1 87 ? 20.923 6.450 -30.475 1.00 90.06 87 GLN A CA 1
ATOM 708 C C . GLN A 1 87 ? 22.285 6.575 -31.174 1.00 90.06 87 GLN A C 1
ATOM 710 O O . GLN A 1 87 ? 22.373 7.275 -32.184 1.00 90.06 87 GLN A O 1
ATOM 715 N N . ARG A 1 88 ? 23.336 5.903 -30.682 1.00 90.94 88 ARG A N 1
ATOM 716 C CA . ARG A 1 88 ? 24.703 6.001 -31.234 1.00 90.94 88 ARG A CA 1
ATOM 717 C C . ARG A 1 88 ? 24.915 5.202 -32.520 1.00 90.94 88 ARG A C 1
ATOM 719 O O . ARG A 1 88 ? 25.835 5.510 -33.270 1.00 90.94 88 ARG A O 1
ATOM 726 N N . THR A 1 89 ? 24.067 4.216 -32.799 1.00 91.50 89 THR A N 1
ATOM 727 C CA . THR A 1 89 ? 24.168 3.356 -33.989 1.00 91.50 89 THR A CA 1
ATOM 728 C C . THR A 1 89 ? 22.932 3.461 -34.885 1.00 91.50 89 THR A C 1
ATOM 730 O O . THR A 1 89 ? 21.857 3.864 -34.446 1.00 91.50 89 THR A O 1
ATOM 733 N N . ARG A 1 90 ? 23.077 3.104 -36.168 1.00 90.19 90 ARG A N 1
ATOM 734 C CA . ARG A 1 90 ? 21.965 2.955 -37.132 1.00 90.19 90 ARG A CA 1
ATOM 735 C C . ARG A 1 90 ? 21.544 1.501 -37.335 1.00 90.19 90 ARG A C 1
ATOM 737 O O . ARG A 1 90 ? 20.450 1.250 -37.845 1.00 90.19 90 ARG A O 1
ATOM 744 N N . LYS A 1 91 ? 22.407 0.567 -36.938 1.00 93.00 91 LYS A N 1
ATOM 745 C CA . LYS A 1 91 ? 22.179 -0.868 -37.046 1.00 93.00 91 LYS A CA 1
ATOM 746 C C . LYS A 1 91 ? 21.364 -1.343 -35.852 1.00 93.00 91 LYS A C 1
ATOM 748 O O . LYS A 1 91 ? 21.632 -0.963 -34.715 1.00 93.00 91 LYS A O 1
ATOM 753 N N . CYS A 1 92 ? 20.351 -2.144 -36.133 1.00 92.94 92 CYS A N 1
ATOM 754 C CA . CYS A 1 92 ? 19.513 -2.801 -35.148 1.00 92.94 92 CYS A CA 1
ATOM 755 C C . CYS A 1 92 ? 19.821 -4.289 -35.165 1.00 92.94 92 CYS A C 1
ATOM 757 O O . CYS A 1 92 ? 19.828 -4.901 -36.234 1.00 92.94 92 CYS A O 1
ATOM 759 N N . VAL A 1 93 ? 19.989 -4.866 -33.982 1.00 93.75 93 VAL A N 1
ATOM 760 C CA . VAL A 1 93 ? 20.094 -6.312 -33.800 1.00 93.75 93 VAL A CA 1
ATOM 761 C C . VAL A 1 93 ? 18.873 -6.778 -33.025 1.00 93.75 93 VAL A C 1
ATOM 763 O O . VAL A 1 93 ? 18.675 -6.394 -31.874 1.00 93.75 93 VAL A O 1
ATOM 766 N N . VAL A 1 94 ? 18.032 -7.582 -33.671 1.00 91.44 94 VAL A N 1
ATOM 767 C CA . VAL A 1 94 ? 16.834 -8.161 -33.054 1.00 91.44 94 VAL A CA 1
ATOM 768 C C . VAL A 1 94 ? 17.109 -9.601 -32.645 1.00 91.44 94 VAL A C 1
ATOM 770 O O . VAL A 1 94 ? 17.724 -10.367 -33.391 1.00 91.44 94 VAL A O 1
ATOM 773 N N . PHE A 1 95 ? 16.630 -9.952 -31.457 1.00 88.31 95 PHE A N 1
ATOM 774 C CA . PHE A 1 95 ? 16.726 -11.286 -30.884 1.00 88.31 95 PHE A CA 1
ATOM 775 C C . PHE A 1 95 ? 15.414 -12.060 -31.079 1.00 88.31 95 PHE A C 1
ATOM 777 O O . PHE A 1 95 ? 14.326 -11.463 -31.069 1.00 88.31 95 PHE A O 1
ATOM 784 N N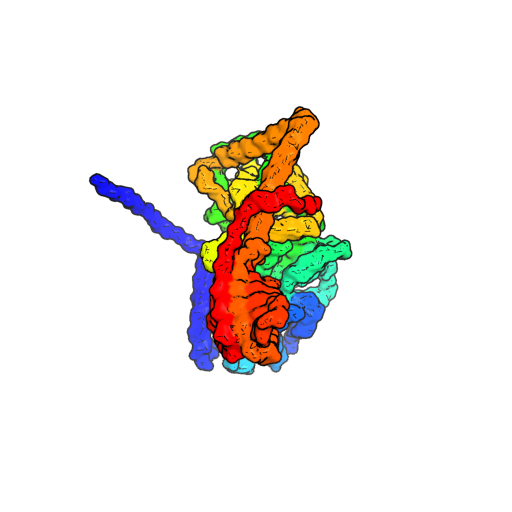 . PRO A 1 96 ? 15.481 -13.392 -31.221 1.00 87.69 96 PRO A N 1
ATOM 785 C CA . PRO A 1 96 ? 14.299 -14.227 -31.113 1.00 87.69 96 PRO A CA 1
ATOM 786 C C . PRO A 1 96 ? 13.780 -14.192 -29.673 1.00 87.69 96 PRO A C 1
ATOM 788 O O . PRO A 1 96 ? 14.546 -14.094 -28.715 1.00 87.69 96 PRO A O 1
ATOM 791 N N . ASN A 1 97 ? 12.463 -14.298 -29.499 1.00 89.56 97 ASN A N 1
ATOM 792 C CA . ASN A 1 97 ? 11.845 -14.397 -28.177 1.00 89.56 97 ASN A CA 1
ATOM 793 C C . ASN A 1 97 ? 12.042 -15.814 -27.609 1.00 89.56 97 ASN A C 1
ATOM 795 O O . ASN A 1 97 ? 11.082 -16.551 -27.440 1.00 89.56 97 ASN A O 1
ATOM 799 N N . VAL A 1 98 ? 13.301 -16.201 -27.404 1.00 92.19 98 VAL A N 1
ATOM 800 C CA . VAL A 1 98 ? 13.739 -17.481 -26.848 1.00 92.19 98 VAL A CA 1
ATOM 801 C C . VAL A 1 98 ? 14.504 -17.187 -25.568 1.00 92.19 98 VAL A C 1
ATOM 803 O O . VAL A 1 98 ? 15.386 -16.330 -25.541 1.00 92.19 98 VAL A O 1
ATOM 806 N N . ARG A 1 99 ? 14.169 -17.917 -24.501 1.00 91.25 99 ARG A N 1
ATOM 807 C CA . ARG A 1 99 ? 14.661 -17.675 -23.138 1.00 91.25 99 ARG A CA 1
ATOM 808 C C . ARG A 1 99 ? 16.178 -17.454 -23.049 1.00 91.25 99 ARG A C 1
ATOM 810 O O . ARG A 1 99 ? 16.608 -16.538 -22.362 1.00 91.25 99 ARG A O 1
ATOM 817 N N . GLU A 1 100 ? 16.969 -18.275 -23.736 1.00 91.69 100 GLU A N 1
ATOM 818 C CA . GLU A 1 100 ? 18.434 -18.209 -23.697 1.00 91.69 100 GLU A CA 1
ATOM 819 C C . GLU A 1 100 ? 18.985 -16.909 -24.307 1.00 91.69 100 GLU A C 1
ATOM 821 O O . GLU A 1 100 ? 19.789 -16.227 -23.676 1.00 91.69 100 GLU A O 1
ATOM 826 N N . ASP A 1 101 ? 18.520 -16.516 -25.495 1.00 91.88 101 ASP A N 1
ATOM 827 C CA . ASP A 1 101 ? 18.988 -15.290 -26.155 1.00 91.88 101 ASP A CA 1
ATOM 828 C C . ASP A 1 101 ? 18.540 -14.028 -25.402 1.00 91.88 101 ASP A C 1
ATOM 830 O O . ASP A 1 101 ? 19.270 -13.038 -25.357 1.00 91.88 101 ASP A O 1
ATOM 834 N N . LEU A 1 102 ? 17.391 -14.084 -24.721 1.00 94.00 102 LEU A N 1
ATOM 835 C CA . LEU A 1 102 ? 16.949 -13.026 -23.812 1.00 94.00 102 LEU A CA 1
ATOM 836 C C . LEU A 1 102 ? 17.853 -12.894 -22.571 1.00 94.00 102 LEU A C 1
ATOM 838 O O . LEU A 1 102 ? 18.117 -11.775 -22.134 1.00 94.00 102 LEU A O 1
ATOM 842 N N . MET A 1 103 ? 18.365 -14.000 -22.016 1.00 93.94 103 MET A N 1
ATOM 843 C CA . MET A 1 103 ? 19.343 -13.950 -20.916 1.00 93.94 103 MET A CA 1
ATOM 844 C C . MET A 1 103 ? 20.660 -13.327 -21.380 1.00 93.94 103 MET A C 1
ATOM 846 O O . MET A 1 103 ? 21.201 -12.451 -20.707 1.00 93.94 103 MET A O 1
ATOM 850 N N . LYS A 1 104 ? 21.160 -13.730 -22.554 1.00 92.81 104 LYS A N 1
ATOM 851 C CA . LYS A 1 104 ? 22.382 -13.156 -23.135 1.00 92.81 104 LYS A CA 1
ATOM 852 C C . LYS A 1 104 ? 22.223 -11.658 -23.413 1.00 92.81 104 LYS A C 1
ATOM 854 O O . LYS A 1 104 ? 23.135 -10.880 -23.139 1.00 92.81 104 LYS A O 1
ATOM 859 N N . LEU A 1 105 ? 21.053 -11.248 -23.910 1.00 93.38 105 LEU A N 1
ATOM 860 C CA . LEU A 1 105 ? 20.702 -9.839 -24.078 1.00 93.38 105 LEU A CA 1
ATOM 861 C C . LEU A 1 105 ? 20.757 -9.093 -22.741 1.00 93.38 105 LEU A C 1
ATOM 863 O O . LEU A 1 105 ? 21.352 -8.021 -22.673 1.00 93.38 105 LEU A O 1
ATOM 867 N N . GLU A 1 106 ? 20.160 -9.651 -21.684 1.00 94.44 106 GLU A N 1
ATOM 868 C CA . GLU A 1 106 ? 20.210 -9.065 -20.343 1.00 94.44 106 GLU A CA 1
ATOM 869 C C . GLU A 1 106 ? 21.661 -8.869 -19.873 1.00 94.44 106 GLU A C 1
ATOM 871 O O . GLU A 1 106 ? 22.034 -7.768 -19.460 1.00 94.44 106 GLU A O 1
ATOM 876 N N . VAL A 1 107 ? 22.505 -9.897 -20.006 1.00 93.06 107 VAL A N 1
ATOM 877 C CA . VAL A 1 107 ? 23.930 -9.824 -19.648 1.00 93.06 107 VAL A CA 1
ATOM 878 C C . VAL A 1 107 ? 24.636 -8.705 -20.417 1.00 93.06 107 VAL A C 1
ATOM 880 O O . VAL A 1 107 ? 25.278 -7.856 -19.798 1.00 93.06 107 VAL A O 1
ATOM 883 N N . LEU A 1 108 ? 24.501 -8.635 -21.743 1.00 91.44 108 LEU A N 1
ATOM 884 C CA . LEU A 1 108 ? 25.176 -7.601 -22.538 1.00 91.44 108 LEU A CA 1
ATOM 885 C C . LEU A 1 108 ? 24.677 -6.186 -22.242 1.00 91.44 108 LEU A C 1
ATOM 887 O O . LEU A 1 108 ? 25.475 -5.251 -22.167 1.00 91.44 108 LEU A O 1
ATOM 891 N N . LEU A 1 109 ? 23.369 -6.004 -22.043 1.00 92.06 109 LEU A N 1
ATOM 892 C CA . LEU A 1 109 ? 22.810 -4.687 -21.731 1.00 92.06 109 LEU A CA 1
ATOM 893 C C . LEU A 1 109 ? 23.291 -4.154 -20.375 1.00 92.06 109 LEU A C 1
ATOM 895 O O . LEU A 1 109 ? 23.391 -2.934 -20.204 1.00 92.06 109 LEU A O 1
ATOM 899 N N . PHE A 1 110 ? 23.609 -5.037 -19.422 1.00 90.69 110 PHE A N 1
ATOM 900 C CA . PHE A 1 110 ? 23.955 -4.647 -18.051 1.00 90.69 110 PHE A CA 1
ATOM 901 C C . PHE A 1 110 ? 25.426 -4.854 -17.664 1.00 90.69 110 PHE A C 1
ATOM 903 O O . PHE A 1 110 ? 25.830 -4.420 -16.585 1.00 90.69 110 PHE A O 1
ATOM 910 N N . THR A 1 111 ? 26.254 -5.420 -18.543 1.00 86.31 111 THR A N 1
ATOM 911 C CA . THR A 1 111 ? 27.710 -5.544 -18.356 1.00 86.31 111 THR A CA 1
ATOM 912 C C . THR A 1 111 ? 28.489 -4.570 -19.251 1.00 86.31 111 THR A C 1
ATOM 914 O O . THR A 1 111 ? 27.930 -3.845 -20.076 1.00 86.31 111 THR A O 1
ATOM 917 N N . LYS A 1 112 ? 29.807 -4.469 -19.040 1.00 79.50 112 LYS A N 1
ATOM 918 C CA . LYS A 1 112 ? 30.708 -3.578 -19.799 1.00 79.50 112 LYS A CA 1
ATOM 919 C C . LYS A 1 112 ? 31.355 -4.247 -21.026 1.00 79.50 112 LYS A C 1
ATOM 921 O O . LYS A 1 112 ? 32.281 -3.674 -21.594 1.00 79.50 112 LYS A O 1
ATOM 926 N N . GLN A 1 113 ? 30.910 -5.442 -21.407 1.00 76.12 113 GLN A N 1
ATOM 927 C CA . GLN A 1 113 ? 31.444 -6.172 -22.558 1.00 76.12 113 GLN A CA 1
ATOM 928 C C . GLN A 1 113 ? 30.910 -5.585 -23.881 1.00 76.12 113 GLN A C 1
ATOM 930 O O . GLN A 1 113 ? 29.796 -5.068 -23.926 1.00 76.12 113 GLN A O 1
ATOM 935 N N . GLU A 1 114 ? 31.733 -5.638 -24.935 1.00 79.75 114 GLU A N 1
ATOM 936 C CA . GLU A 1 114 ? 31.380 -5.367 -26.345 1.00 79.75 114 GLU A CA 1
ATOM 937 C C . GLU A 1 114 ? 30.482 -4.139 -26.614 1.00 79.75 114 GLU A C 1
ATOM 939 O O . GLU A 1 114 ? 29.308 -4.251 -26.971 1.00 79.75 114 GLU A O 1
ATOM 944 N N . TYR A 1 115 ? 31.056 -2.935 -26.503 1.00 86.69 115 TYR A N 1
ATOM 945 C CA . TYR A 1 115 ? 30.314 -1.674 -26.650 1.00 86.69 115 TYR A CA 1
ATOM 946 C C . TYR A 1 115 ? 29.524 -1.545 -27.964 1.00 86.69 115 TYR A C 1
ATOM 948 O O . TYR A 1 115 ? 28.380 -1.104 -27.921 1.00 86.69 115 TYR A O 1
ATOM 956 N N . GLU A 1 116 ? 30.091 -1.941 -29.108 1.00 88.69 116 GLU A N 1
ATOM 957 C CA . GLU A 1 116 ? 29.420 -1.810 -30.412 1.00 88.69 116 GLU A CA 1
ATOM 958 C C . GLU A 1 116 ? 28.172 -2.698 -30.511 1.00 88.69 116 GLU A C 1
ATOM 960 O O . GLU A 1 116 ? 27.076 -2.199 -30.773 1.00 88.69 116 GLU A O 1
ATOM 965 N N . LEU A 1 117 ? 28.302 -3.998 -30.215 1.00 89.69 117 LEU A N 1
ATOM 966 C CA . LEU A 1 117 ? 27.176 -4.935 -30.257 1.00 89.69 117 LEU A CA 1
ATOM 967 C C . LEU A 1 117 ? 26.076 -4.525 -29.271 1.00 89.69 117 LEU A C 1
ATOM 969 O O . LEU A 1 117 ? 24.890 -4.546 -29.604 1.00 89.69 117 LEU A O 1
ATOM 973 N N . ARG A 1 118 ? 26.461 -4.073 -28.072 1.00 92.00 118 ARG A N 1
ATOM 974 C CA . ARG A 1 118 ? 25.527 -3.551 -27.070 1.00 92.00 118 ARG A CA 1
ATOM 975 C C . ARG A 1 118 ? 24.688 -2.388 -27.605 1.00 92.00 118 ARG A C 1
ATOM 977 O O . ARG A 1 118 ? 23.496 -2.319 -27.305 1.00 92.00 118 ARG A O 1
ATOM 984 N N . TYR A 1 119 ? 25.273 -1.480 -28.387 1.00 93.94 119 TYR A N 1
ATOM 985 C CA . TYR A 1 119 ? 24.538 -0.348 -28.963 1.00 93.94 119 TYR A CA 1
ATOM 986 C C . TYR A 1 119 ? 23.501 -0.829 -29.983 1.00 93.94 119 TYR A C 1
ATOM 988 O O . TYR A 1 119 ? 22.355 -0.369 -29.963 1.00 93.94 119 TYR A O 1
ATOM 996 N N . GLU A 1 120 ? 23.873 -1.787 -30.837 1.00 93.88 120 GLU A N 1
ATOM 997 C CA . GLU A 1 120 ? 22.971 -2.356 -31.847 1.00 93.88 120 GLU A CA 1
ATOM 998 C C . GLU A 1 120 ? 21.815 -3.143 -31.211 1.00 93.88 120 GLU A C 1
ATOM 1000 O O . GLU A 1 120 ? 20.666 -3.036 -31.656 1.00 93.88 120 GLU A O 1
ATOM 1005 N N . LEU A 1 121 ? 22.096 -3.878 -30.131 1.00 93.50 121 LEU A N 1
ATOM 1006 C CA . LEU A 1 121 ? 21.103 -4.606 -29.336 1.00 93.50 121 LEU A CA 1
ATOM 1007 C C . LEU A 1 121 ? 20.149 -3.667 -28.598 1.00 93.50 121 LEU A C 1
ATOM 1009 O O . LEU A 1 121 ? 18.935 -3.865 -28.637 1.00 93.50 121 LEU A O 1
ATOM 1013 N N . ALA A 1 122 ? 20.667 -2.610 -27.966 1.00 94.50 122 ALA A N 1
ATOM 1014 C CA . ALA A 1 122 ? 19.836 -1.595 -27.321 1.00 94.50 122 ALA A CA 1
ATOM 1015 C C . ALA A 1 122 ? 18.869 -0.954 -28.330 1.00 94.50 122 ALA A C 1
ATOM 1017 O O . ALA A 1 122 ? 17.682 -0.775 -28.040 1.00 94.50 122 ALA A O 1
ATOM 1018 N N . ARG A 1 123 ? 19.348 -0.663 -29.547 1.00 94.25 123 ARG A N 1
ATOM 1019 C CA . ARG A 1 123 ? 18.511 -0.130 -30.629 1.00 94.25 123 ARG A CA 1
ATOM 1020 C C . ARG A 1 123 ? 17.457 -1.130 -31.096 1.00 94.25 123 ARG A C 1
ATOM 1022 O O . ARG A 1 123 ? 16.304 -0.739 -31.276 1.00 94.25 123 ARG A O 1
ATOM 1029 N N . GLY A 1 124 ? 17.827 -2.400 -31.254 1.00 94.44 124 GLY A N 1
ATOM 1030 C CA . GLY A 1 124 ? 16.899 -3.478 -31.599 1.00 94.44 124 GLY A CA 1
ATOM 1031 C C . GLY A 1 124 ? 15.792 -3.670 -30.561 1.00 94.44 124 GLY A C 1
ATOM 1032 O O . GLY A 1 124 ? 14.622 -3.765 -30.931 1.00 94.44 124 GLY A O 1
ATOM 1033 N N . LEU A 1 125 ? 16.131 -3.607 -29.270 1.00 95.06 125 LEU A N 1
ATOM 1034 C CA . LEU A 1 125 ? 15.159 -3.669 -28.177 1.00 95.06 125 LEU A CA 1
ATOM 1035 C C . LEU A 1 125 ? 14.163 -2.501 -28.239 1.00 95.06 125 LEU A 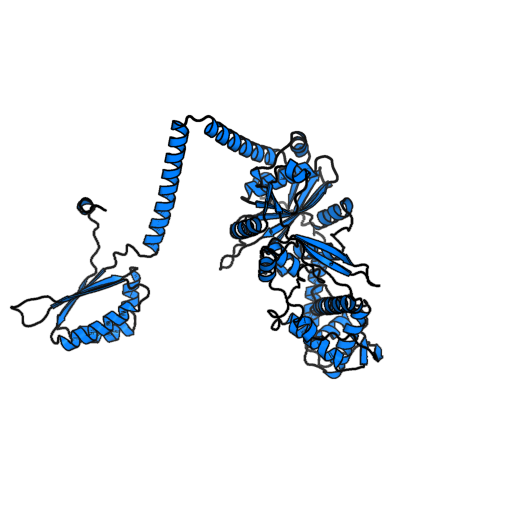C 1
ATOM 1037 O O . LEU A 1 125 ? 12.951 -2.717 -28.190 1.00 95.06 125 LEU A O 1
ATOM 1041 N N . VAL A 1 126 ? 14.651 -1.264 -28.401 1.00 94.06 126 VAL A N 1
ATOM 1042 C CA . VAL A 1 126 ? 13.771 -0.090 -28.547 1.00 94.06 126 VAL A CA 1
ATOM 1043 C C . VAL A 1 126 ? 12.892 -0.215 -29.792 1.00 94.06 126 VAL A C 1
ATOM 1045 O O . VAL A 1 126 ? 11.699 0.074 -29.723 1.00 94.06 126 VAL A O 1
ATOM 1048 N N . PHE A 1 127 ? 13.449 -0.678 -30.914 1.00 93.69 127 PHE A N 1
ATOM 1049 C CA . PHE A 1 127 ? 12.693 -0.935 -32.139 1.00 93.69 127 PHE A CA 1
ATOM 1050 C C . PHE A 1 127 ? 11.554 -1.935 -31.911 1.00 93.69 127 PHE A C 1
ATOM 1052 O O . PHE A 1 127 ? 10.413 -1.671 -32.298 1.00 93.69 127 PHE A O 1
ATOM 1059 N N . GLN A 1 128 ? 11.841 -3.072 -31.276 1.00 93.38 128 GLN A N 1
ATOM 1060 C CA . GLN A 1 128 ? 10.836 -4.092 -30.991 1.00 93.38 128 GLN A CA 1
ATOM 1061 C C . GLN A 1 128 ? 9.719 -3.534 -30.114 1.00 93.38 128 GLN A C 1
ATOM 1063 O O . GLN A 1 128 ? 8.546 -3.699 -30.443 1.00 93.38 128 GLN A O 1
ATOM 1068 N N . ILE A 1 129 ? 10.061 -2.821 -29.041 1.00 93.56 129 ILE A N 1
ATOM 1069 C CA . ILE A 1 129 ? 9.076 -2.252 -28.114 1.00 93.56 129 ILE A CA 1
ATOM 1070 C C . ILE A 1 129 ? 8.241 -1.158 -28.787 1.00 93.56 129 ILE A C 1
ATOM 1072 O O . ILE A 1 129 ? 7.019 -1.147 -28.647 1.00 93.56 129 ILE A O 1
ATOM 1076 N N . TRP A 1 130 ? 8.860 -0.284 -29.586 1.00 91.94 130 TRP A N 1
ATOM 1077 C CA . TRP A 1 130 ? 8.146 0.746 -30.346 1.00 91.94 130 TRP A CA 1
ATOM 1078 C C . TRP A 1 130 ? 7.062 0.148 -31.257 1.00 91.94 130 TRP A C 1
ATOM 1080 O O . TRP A 1 130 ? 5.963 0.700 -31.369 1.00 91.94 130 TRP A O 1
ATOM 1090 N N . ASN A 1 131 ? 7.349 -1.018 -31.844 1.00 89.94 131 ASN A N 1
ATOM 1091 C CA . ASN A 1 131 ? 6.427 -1.785 -32.682 1.00 89.94 131 ASN A CA 1
ATOM 1092 C C . ASN A 1 131 ? 5.573 -2.808 -31.899 1.00 89.94 131 ASN A C 1
ATOM 1094 O O . ASN A 1 131 ? 4.887 -3.622 -32.507 1.00 89.94 131 ASN A O 1
ATOM 1098 N N . ASN A 1 132 ? 5.574 -2.761 -30.560 1.00 87.50 132 ASN A N 1
ATOM 1099 C CA . ASN A 1 132 ? 4.821 -3.648 -29.658 1.00 87.50 132 ASN A CA 1
ATOM 1100 C C . ASN A 1 132 ? 5.139 -5.148 -29.830 1.00 87.50 132 ASN A C 1
ATOM 1102 O O . ASN A 1 132 ? 4.291 -6.017 -29.630 1.00 87.50 132 ASN A O 1
ATOM 1106 N N . HIS A 1 133 ? 6.392 -5.445 -30.164 1.00 89.00 133 HIS A N 1
ATOM 1107 C CA . HIS A 1 133 ? 6.977 -6.782 -30.258 1.00 89.00 133 HIS A CA 1
ATOM 1108 C C . HIS A 1 133 ? 7.992 -7.036 -29.133 1.00 89.00 133 HIS A C 1
ATOM 1110 O O . HIS A 1 133 ? 9.028 -7.659 -29.357 1.00 89.00 133 HIS A O 1
ATOM 1116 N N . GLY A 1 134 ? 7.717 -6.523 -27.929 1.00 86.75 134 GLY A N 1
ATOM 1117 C CA . GLY A 1 134 ? 8.575 -6.731 -26.762 1.00 86.75 134 GLY A CA 1
ATOM 1118 C C . GLY A 1 134 ? 8.720 -8.214 -26.376 1.00 86.75 134 GLY A C 1
ATOM 1119 O O . GLY A 1 134 ? 7.879 -9.037 -26.759 1.00 86.75 134 GLY A O 1
ATOM 1120 N N . PRO A 1 135 ? 9.775 -8.563 -25.619 1.00 89.75 135 PRO A N 1
ATOM 1121 C CA . PRO A 1 135 ? 9.994 -9.926 -25.144 1.00 89.75 135 PRO A CA 1
ATOM 1122 C C . PRO A 1 135 ? 8.840 -10.398 -24.250 1.00 89.75 135 PRO A C 1
ATOM 1124 O O . PRO A 1 135 ? 8.296 -9.625 -23.462 1.00 89.75 135 PRO A O 1
ATOM 1127 N N 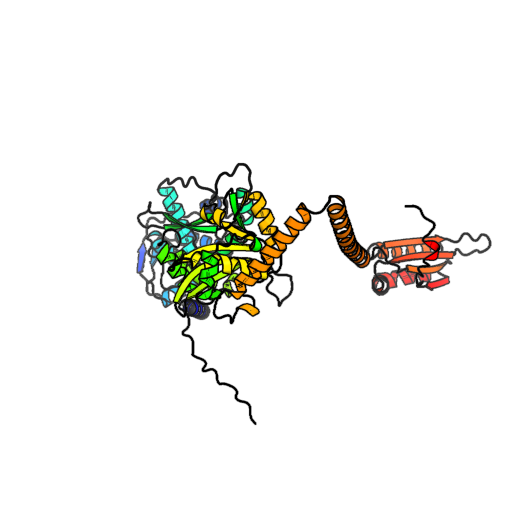. LYS A 1 136 ? 8.471 -11.675 -24.378 1.00 89.19 136 LYS A N 1
ATOM 1128 C CA . LYS A 1 136 ? 7.385 -12.324 -23.620 1.00 89.19 136 LYS A CA 1
ATOM 1129 C C . LYS A 1 136 ? 7.868 -13.473 -22.738 1.00 89.19 136 LYS A C 1
ATOM 1131 O O . LYS A 1 136 ? 7.185 -13.827 -21.783 1.00 89.19 136 LYS A O 1
ATOM 1136 N N . ASP A 1 137 ? 9.033 -14.042 -23.047 1.00 91.25 137 ASP A N 1
ATOM 1137 C CA . ASP A 1 137 ? 9.531 -15.249 -22.371 1.00 91.25 137 ASP A CA 1
ATOM 1138 C C . ASP A 1 137 ? 10.427 -14.936 -21.165 1.00 91.25 137 ASP A C 1
ATOM 1140 O O . ASP A 1 137 ? 10.709 -15.822 -20.348 1.00 91.25 137 ASP A O 1
ATOM 1144 N N . ALA A 1 138 ? 10.859 -13.679 -21.035 1.00 91.81 138 ALA A N 1
ATOM 1145 C CA . ALA A 1 138 ? 11.599 -13.210 -19.876 1.00 91.81 138 ALA A CA 1
ATOM 1146 C C . ALA A 1 138 ? 10.665 -13.118 -18.648 1.00 91.81 138 ALA A C 1
ATOM 1148 O O . ALA A 1 138 ? 9.537 -12.632 -18.772 1.00 91.81 138 ALA A O 1
ATOM 1149 N N . PRO A 1 139 ? 11.106 -13.571 -17.459 1.00 91.38 139 PRO A N 1
ATOM 1150 C CA . PRO A 1 139 ? 10.323 -13.482 -16.234 1.00 91.38 139 PRO A CA 1
ATOM 1151 C C . PRO A 1 139 ? 9.941 -12.047 -15.898 1.00 91.38 139 PRO A C 1
ATOM 1153 O O . PRO A 1 139 ? 10.716 -11.112 -16.130 1.00 91.38 139 PRO A O 1
ATOM 1156 N N . TRP A 1 140 ? 8.765 -11.880 -15.299 1.00 88.50 140 TRP A N 1
ATOM 1157 C CA . TRP A 1 140 ? 8.149 -10.564 -15.123 1.00 88.50 140 TRP A CA 1
ATOM 1158 C C . TRP A 1 140 ? 9.005 -9.559 -14.327 1.00 88.50 140 TRP A C 1
ATOM 1160 O O . TRP A 1 140 ? 8.948 -8.359 -14.597 1.00 88.50 140 TRP A O 1
ATOM 1170 N N . TYR A 1 141 ? 9.840 -10.013 -13.389 1.00 87.62 141 TYR A N 1
ATOM 1171 C CA . TYR A 1 141 ? 10.705 -9.145 -12.574 1.00 87.62 141 TYR A CA 1
ATOM 1172 C C . TYR A 1 141 ? 12.194 -9.221 -12.907 1.00 87.62 141 TYR A C 1
ATOM 1174 O O . TYR A 1 141 ? 13.008 -8.673 -12.164 1.00 87.62 141 TYR A O 1
ATOM 1182 N N . SER A 1 142 ? 12.556 -9.853 -14.020 1.00 91.62 142 SER A N 1
ATOM 1183 C CA . SER A 1 142 ? 13.921 -9.762 -14.542 1.00 91.62 142 SER A CA 1
ATOM 1184 C C . SER A 1 142 ? 14.322 -8.301 -14.795 1.00 91.62 142 SER A C 1
ATOM 1186 O O . SER A 1 142 ? 13.469 -7.438 -15.058 1.00 91.62 142 SER A O 1
ATOM 1188 N N . LYS A 1 143 ? 15.629 -8.000 -14.762 1.00 91.88 143 LYS A N 1
ATOM 1189 C CA . LYS A 1 143 ? 16.109 -6.639 -15.065 1.00 91.88 143 LYS A CA 1
ATOM 1190 C C . LYS A 1 143 ? 15.767 -6.255 -16.503 1.00 91.88 143 LYS A C 1
ATOM 1192 O O . LYS A 1 143 ? 15.450 -5.091 -16.757 1.00 91.88 143 LYS A O 1
ATOM 1197 N N . LEU A 1 144 ? 15.775 -7.226 -17.422 1.00 94.56 144 LEU A N 1
ATOM 1198 C CA . LEU A 1 144 ? 15.350 -7.026 -18.802 1.00 94.56 144 LEU A CA 1
ATOM 1199 C C . LEU A 1 144 ? 13.877 -6.615 -18.892 1.00 94.56 144 LEU A C 1
ATOM 1201 O O . LEU A 1 144 ? 13.585 -5.590 -19.505 1.00 94.56 144 LEU A O 1
ATOM 1205 N N . MET A 1 145 ? 12.949 -7.350 -18.266 1.00 93.19 145 MET A N 1
ATOM 1206 C CA . MET A 1 145 ? 11.525 -6.983 -18.319 1.00 93.19 145 MET A CA 1
ATOM 1207 C C . MET A 1 145 ? 11.240 -5.645 -17.646 1.00 93.19 145 MET A C 1
ATOM 1209 O O . MET A 1 145 ? 10.369 -4.902 -18.103 1.00 93.19 145 MET A O 1
ATOM 1213 N N . GLN A 1 146 ? 12.002 -5.294 -16.608 1.00 92.12 146 GLN A N 1
ATOM 1214 C CA . GLN A 1 146 ? 11.890 -3.973 -16.009 1.00 92.12 146 GLN A CA 1
ATOM 1215 C C . GLN A 1 146 ? 12.272 -2.861 -16.998 1.00 92.12 146 GLN A C 1
ATOM 1217 O O . GLN A 1 146 ? 11.509 -1.909 -17.174 1.00 92.12 146 GLN A O 1
ATOM 1222 N N . LEU A 1 147 ? 13.403 -3.016 -17.693 1.00 93.44 147 LEU A N 1
ATOM 1223 C CA . LEU A 1 147 ? 13.845 -2.090 -18.737 1.00 93.44 147 LEU A CA 1
ATOM 1224 C C . LEU A 1 147 ? 12.853 -2.033 -19.912 1.00 93.44 147 LEU A C 1
ATOM 1226 O O . LEU A 1 147 ? 12.597 -0.959 -20.452 1.00 93.44 147 LEU A O 1
ATOM 1230 N N . VAL A 1 148 ? 12.251 -3.166 -20.281 1.00 94.12 148 VAL A N 1
ATOM 1231 C CA . VAL A 1 148 ? 11.210 -3.241 -21.318 1.00 94.12 148 VAL A CA 1
ATOM 1232 C C . VAL A 1 148 ? 10.002 -2.383 -20.946 1.00 94.12 148 VAL A C 1
ATOM 1234 O O . VAL A 1 148 ? 9.552 -1.593 -21.775 1.00 94.12 148 VAL A O 1
ATOM 1237 N N . ARG A 1 149 ? 9.502 -2.479 -19.704 1.00 92.44 149 ARG A N 1
ATOM 1238 C CA . ARG A 1 149 ? 8.398 -1.633 -19.213 1.00 92.44 149 ARG A CA 1
ATOM 1239 C C . ARG A 1 149 ? 8.758 -0.150 -19.234 1.00 92.44 149 ARG A C 1
ATOM 1241 O O . ARG A 1 149 ? 7.940 0.673 -19.639 1.00 92.44 149 ARG A O 1
ATOM 1248 N N . ASP A 1 150 ? 9.983 0.184 -18.838 1.00 91.50 150 ASP A N 1
ATOM 1249 C CA . ASP A 1 150 ? 10.480 1.561 -18.839 1.00 91.50 150 ASP A CA 1
ATOM 1250 C C . ASP A 1 150 ? 10.550 2.150 -20.261 1.00 91.50 150 ASP A C 1
ATOM 1252 O O . ASP A 1 150 ? 10.078 3.266 -20.510 1.00 91.50 150 ASP A O 1
ATOM 1256 N N . ILE A 1 151 ? 11.069 1.384 -21.227 1.00 92.44 151 ILE A N 1
ATOM 1257 C CA . ILE A 1 151 ? 11.097 1.782 -22.641 1.00 92.44 151 ILE A CA 1
ATOM 1258 C C . ILE A 1 151 ? 9.672 1.877 -23.198 1.00 92.44 151 ILE A C 1
ATOM 1260 O O . ILE A 1 151 ? 9.364 2.852 -23.881 1.00 92.44 151 ILE A O 1
ATOM 1264 N N . ASP A 1 152 ? 8.784 0.927 -22.898 1.00 92.31 152 ASP A N 1
ATOM 1265 C CA . ASP A 1 152 ? 7.391 0.947 -23.364 1.00 92.31 152 ASP A CA 1
ATOM 1266 C C . ASP A 1 152 ? 6.613 2.158 -22.818 1.00 92.31 152 ASP A C 1
ATOM 1268 O O . ASP A 1 152 ? 5.848 2.808 -23.539 1.00 92.31 152 ASP A O 1
ATOM 1272 N N . ALA A 1 153 ? 6.836 2.530 -21.555 1.00 90.56 153 ALA A N 1
ATOM 1273 C CA . ALA A 1 153 ? 6.311 3.765 -20.980 1.00 90.56 153 ALA A CA 1
ATOM 1274 C C . ALA A 1 153 ? 6.801 5.002 -21.749 1.00 90.56 153 ALA A C 1
ATOM 1276 O O . ALA A 1 153 ? 5.979 5.830 -22.150 1.00 90.56 153 ALA A O 1
ATOM 1277 N N . CYS A 1 154 ? 8.103 5.098 -22.037 1.00 88.44 154 CYS A N 1
ATOM 1278 C CA . CYS A 1 154 ? 8.670 6.200 -22.821 1.00 88.44 154 CYS A CA 1
ATOM 1279 C C . CYS A 1 154 ? 8.111 6.247 -24.251 1.00 88.44 154 CYS A C 1
ATOM 1281 O O . CYS A 1 154 ? 7.720 7.313 -24.733 1.00 88.44 154 CYS A O 1
ATOM 1283 N N . CYS A 1 155 ? 8.023 5.094 -24.920 1.00 89.44 155 CYS A N 1
ATOM 1284 C CA . CYS A 1 155 ? 7.459 4.972 -26.262 1.00 89.44 155 CYS A CA 1
ATOM 1285 C C . CYS A 1 155 ? 5.996 5.428 -26.286 1.00 89.44 155 CYS A C 1
ATOM 1287 O O . CYS A 1 155 ? 5.580 6.165 -27.176 1.00 89.44 155 CYS A O 1
ATOM 1289 N N . PHE A 1 156 ? 5.211 5.036 -25.283 1.00 89.50 156 PHE A N 1
ATOM 1290 C CA . PHE A 1 156 ? 3.828 5.471 -25.145 1.00 89.50 156 PHE A CA 1
ATOM 1291 C C . PHE A 1 156 ? 3.688 6.981 -24.924 1.00 89.50 156 PHE A C 1
ATOM 1293 O O . PHE A 1 156 ? 2.911 7.620 -25.632 1.00 89.50 156 PHE A O 1
ATOM 1300 N N . ILE A 1 157 ? 4.459 7.562 -24.000 1.00 86.19 157 ILE A N 1
ATOM 1301 C CA . ILE A 1 157 ? 4.459 9.013 -23.757 1.00 86.19 157 ILE A CA 1
ATOM 1302 C C . ILE A 1 157 ? 4.812 9.766 -25.044 1.00 86.19 157 ILE A C 1
ATOM 1304 O O . ILE A 1 157 ? 4.178 10.767 -25.378 1.00 86.19 157 ILE A O 1
ATOM 1308 N N . ARG A 1 158 ? 5.781 9.262 -25.816 1.00 86.25 158 ARG A N 1
ATOM 1309 C CA . ARG A 1 158 ? 6.129 9.850 -27.109 1.00 86.25 158 ARG A CA 1
ATOM 1310 C C . ARG A 1 158 ? 4.967 9.779 -28.106 1.00 86.25 158 ARG A C 1
ATOM 1312 O O . ARG A 1 158 ? 4.653 10.796 -28.717 1.00 86.25 158 ARG A O 1
ATOM 1319 N N . ARG A 1 159 ? 4.299 8.624 -28.228 1.00 87.19 159 ARG A N 1
ATOM 1320 C CA . ARG A 1 159 ? 3.122 8.445 -29.103 1.00 87.19 159 ARG A CA 1
ATOM 1321 C C . ARG A 1 159 ? 1.984 9.412 -28.753 1.00 87.19 159 ARG A C 1
ATOM 1323 O O . ARG A 1 159 ? 1.367 9.967 -29.661 1.00 87.19 159 ARG A O 1
ATOM 1330 N N . LEU A 1 160 ? 1.738 9.658 -27.463 1.00 84.31 160 LEU A N 1
ATOM 1331 C CA . LEU A 1 160 ? 0.764 10.656 -26.995 1.00 84.31 160 LEU A CA 1
ATOM 1332 C C . LEU A 1 160 ? 1.078 12.061 -27.495 1.00 84.31 160 LEU A C 1
ATOM 1334 O O . LEU A 1 160 ? 0.191 12.735 -28.016 1.00 84.31 160 LEU A O 1
ATOM 1338 N N . LEU A 1 161 ? 2.336 12.478 -27.381 1.00 80.56 161 LEU A N 1
ATOM 1339 C CA . LEU A 1 161 ? 2.762 13.799 -27.832 1.00 80.56 161 LEU A CA 1
ATOM 1340 C C . LEU A 1 161 ? 2.721 13.951 -29.344 1.00 80.56 161 LEU A C 1
ATOM 1342 O O . LEU A 1 161 ? 2.244 14.972 -29.833 1.00 80.56 161 LEU A O 1
ATOM 1346 N N . ASP A 1 162 ? 3.186 12.937 -30.075 1.00 84.50 162 ASP A N 1
ATOM 1347 C CA . ASP A 1 162 ? 3.133 12.926 -31.539 1.00 84.50 162 ASP A CA 1
ATOM 1348 C C . ASP A 1 162 ? 1.687 13.027 -32.043 1.00 84.50 162 ASP A C 1
ATOM 1350 O O . ASP A 1 162 ? 1.426 13.638 -33.075 1.00 84.50 162 ASP A O 1
ATOM 1354 N N . SER A 1 163 ? 0.737 12.493 -31.272 1.00 84.62 163 SER A N 1
ATOM 1355 C CA . SER A 1 163 ? -0.696 12.567 -31.572 1.00 84.62 163 SER A CA 1
ATOM 1356 C C . SER A 1 163 ? -1.367 13.842 -31.056 1.00 84.62 163 SER A C 1
ATOM 1358 O O . SER A 1 163 ? -2.587 13.952 -31.141 1.00 84.62 163 SER A O 1
ATOM 1360 N N . GLN A 1 164 ? -0.605 14.779 -30.475 1.00 81.25 164 GLN A N 1
ATOM 1361 C CA . GLN A 1 164 ? -1.116 15.989 -29.815 1.00 81.25 164 GLN A CA 1
ATOM 1362 C C . GLN A 1 164 ? -2.237 15.691 -28.806 1.00 81.25 164 GLN A C 1
ATOM 1364 O O . GLN A 1 164 ? -3.117 16.516 -28.557 1.00 81.25 164 GLN A O 1
ATOM 1369 N N . CYS A 1 165 ? -2.212 14.496 -28.212 1.00 75.06 165 CYS A N 1
ATOM 1370 C CA . CYS A 1 165 ? -3.193 14.101 -27.224 1.00 75.06 165 CYS A CA 1
ATOM 1371 C C . CYS A 1 165 ? -2.862 14.838 -25.928 1.00 75.06 165 CYS A C 1
ATOM 1373 O O . CYS A 1 165 ? -1.951 14.462 -25.187 1.00 75.06 165 CYS A O 1
ATOM 1375 N N . ALA A 1 166 ? -3.588 15.922 -25.671 1.00 62.91 166 ALA A N 1
ATOM 1376 C CA . ALA A 1 166 ? -3.554 16.577 -24.382 1.00 62.91 166 ALA A CA 1
ATOM 1377 C C . ALA A 1 166 ? -4.225 15.646 -23.368 1.00 62.91 166 ALA A C 1
ATOM 1379 O O . ALA A 1 166 ? -5.450 15.603 -23.260 1.00 62.91 166 ALA A O 1
ATOM 1380 N N . ILE A 1 167 ? -3.425 14.894 -22.613 1.00 62.94 167 ILE A N 1
ATOM 1381 C CA . ILE A 1 167 ? -3.904 14.335 -21.353 1.00 62.94 167 ILE A CA 1
ATOM 1382 C C . ILE A 1 167 ? -4.068 15.535 -20.417 1.00 62.94 167 ILE A C 1
ATOM 1384 O O . ILE A 1 167 ? -3.125 15.955 -19.756 1.00 62.94 167 ILE A O 1
ATOM 1388 N N . THR A 1 168 ? -5.265 16.120 -20.383 1.00 54.34 168 THR A N 1
ATOM 1389 C CA . THR A 1 168 ? -5.661 17.240 -19.505 1.00 54.34 168 THR A CA 1
ATOM 1390 C C . THR A 1 168 ? -5.719 16.857 -18.021 1.00 54.34 168 THR A C 1
ATOM 1392 O O . THR A 1 168 ? -6.319 17.551 -17.207 1.00 54.34 168 THR A O 1
ATOM 1395 N N . LEU A 1 169 ? -5.106 15.743 -17.638 1.00 52.38 169 LEU A N 1
ATOM 1396 C CA . LEU A 1 169 ? -5.304 15.110 -16.349 1.00 52.38 169 LEU A CA 1
ATOM 1397 C C . LEU A 1 169 ? -4.045 15.290 -15.507 1.00 52.38 169 LEU A C 1
ATOM 1399 O O . LEU A 1 169 ? -2.950 14.961 -15.956 1.00 52.38 169 LEU A O 1
ATOM 1403 N N . THR A 1 170 ? -4.256 15.846 -14.310 1.00 68.19 170 THR A N 1
ATOM 1404 C CA . THR A 1 170 ? -3.752 15.383 -13.005 1.00 68.19 170 THR A CA 1
ATOM 1405 C C . THR A 1 170 ? -2.415 14.622 -12.973 1.00 68.19 170 THR A C 1
ATOM 1407 O O . THR A 1 170 ? -2.220 13.717 -13.777 1.00 68.19 170 THR A O 1
ATOM 1410 N N . PRO A 1 171 ? -1.525 14.869 -11.993 1.00 83.69 171 PRO A N 1
ATOM 1411 C CA . PRO A 1 171 ? -0.103 14.565 -12.119 1.00 83.69 171 PRO A CA 1
ATOM 1412 C C . PRO A 1 171 ? 0.158 13.115 -12.545 1.00 83.69 171 PRO A C 1
ATOM 1414 O O . PRO A 1 171 ? -0.422 12.169 -12.006 1.00 83.69 171 PRO A O 1
ATOM 1417 N N . MET A 1 172 ? 1.048 12.954 -13.525 1.00 87.38 172 MET A N 1
ATOM 1418 C CA . MET A 1 172 ? 1.589 11.646 -13.867 1.00 87.38 172 MET A CA 1
ATOM 1419 C C . MET A 1 172 ? 2.428 11.155 -12.686 1.00 87.38 172 MET A C 1
ATOM 1421 O O . MET A 1 172 ? 3.278 11.883 -12.179 1.00 87.38 172 MET A O 1
ATOM 1425 N N . VAL A 1 173 ? 2.204 9.917 -12.265 1.00 89.19 173 VAL A N 1
ATOM 1426 C CA . VAL A 1 173 ? 2.988 9.249 -11.229 1.00 89.19 173 VAL A CA 1
ATOM 1427 C C . VAL A 1 173 ? 3.683 8.043 -11.834 1.00 89.19 173 VAL A C 1
ATOM 1429 O O . VAL A 1 173 ? 3.120 7.327 -12.656 1.00 89.19 173 VAL A O 1
ATOM 1432 N N . THR A 1 174 ? 4.928 7.808 -11.455 1.00 89.81 174 THR A N 1
ATOM 1433 C CA . THR A 1 174 ? 5.749 6.709 -11.966 1.00 89.81 174 THR A CA 1
ATOM 1434 C C . THR A 1 174 ? 6.442 6.003 -10.802 1.00 89.81 174 THR A C 1
ATOM 1436 O O . THR A 1 174 ? 6.444 6.520 -9.682 1.00 89.81 174 THR A O 1
ATOM 1439 N N . PRO A 1 175 ? 7.087 4.849 -11.033 1.00 88.38 175 PRO A N 1
ATOM 1440 C CA . PRO A 1 175 ? 7.933 4.214 -10.023 1.00 88.38 175 PRO A CA 1
ATOM 1441 C C . PRO A 1 175 ? 9.077 5.112 -9.518 1.00 88.38 175 PRO A C 1
ATOM 1443 O O . PRO A 1 175 ? 9.597 4.884 -8.430 1.00 88.38 175 PRO A O 1
ATOM 1446 N N . TYR A 1 176 ? 9.425 6.163 -10.260 1.00 84.19 176 TYR A N 1
ATOM 1447 C CA . TYR A 1 176 ? 10.453 7.150 -9.921 1.00 84.19 176 TYR A CA 1
ATOM 1448 C C . TYR A 1 176 ? 9.896 8.373 -9.184 1.00 84.19 176 TYR A C 1
ATOM 1450 O O . TYR A 1 176 ? 10.639 9.255 -8.779 1.00 84.19 176 TYR A O 1
ATOM 1458 N N . SER A 1 177 ? 8.583 8.478 -9.025 1.00 84.50 177 SER A N 1
ATOM 1459 C CA . SER A 1 177 ? 7.999 9.625 -8.339 1.00 84.50 177 SER A CA 1
ATOM 1460 C C . SER A 1 177 ? 8.149 9.481 -6.831 1.00 84.50 177 SER A C 1
ATOM 1462 O O . SER A 1 177 ? 7.984 8.381 -6.292 1.00 84.50 177 SER A O 1
ATOM 1464 N N . ASP A 1 178 ? 8.389 10.591 -6.135 1.00 85.56 178 ASP A N 1
ATOM 1465 C CA . ASP A 1 178 ? 8.129 10.653 -4.702 1.00 85.56 178 ASP A CA 1
ATOM 1466 C C . ASP A 1 178 ? 6.611 10.721 -4.490 1.00 85.56 178 ASP A C 1
ATOM 1468 O O . ASP A 1 178 ? 5.941 11.683 -4.863 1.00 85.56 178 ASP A O 1
ATOM 1472 N N . VAL A 1 179 ? 6.040 9.658 -3.923 1.00 87.94 179 VAL A N 1
ATOM 1473 C CA . VAL A 1 179 ? 4.591 9.575 -3.712 1.00 87.94 179 VAL A CA 1
ATOM 1474 C C . VAL A 1 179 ? 4.134 10.588 -2.660 1.00 87.94 179 VAL A C 1
ATOM 1476 O O . VAL A 1 179 ? 2.986 11.018 -2.713 1.00 87.94 179 VAL A O 1
ATOM 1479 N N . ASP A 1 180 ? 5.004 11.005 -1.739 1.00 89.38 180 ASP A N 1
ATOM 1480 C CA . ASP A 1 180 ? 4.651 11.989 -0.715 1.00 89.38 180 ASP A CA 1
ATOM 1481 C C . ASP A 1 180 ? 4.511 13.399 -1.327 1.00 89.38 180 ASP A C 1
ATOM 1483 O O . ASP A 1 180 ? 3.586 14.130 -0.965 1.00 89.38 180 ASP A O 1
ATOM 1487 N N . GLU A 1 181 ? 5.306 13.738 -2.349 1.00 87.62 181 GLU A N 1
ATOM 1488 C CA . GLU A 1 181 ? 5.104 14.950 -3.164 1.00 87.62 181 GLU A CA 1
ATOM 1489 C C . GLU A 1 181 ? 3.787 14.896 -3.951 1.00 87.62 181 GLU A C 1
ATOM 1491 O O . GLU A 1 181 ? 3.062 15.891 -4.036 1.00 87.62 181 GLU A O 1
ATOM 1496 N N . VAL A 1 182 ? 3.428 13.721 -4.484 1.00 89.44 182 VAL A N 1
ATOM 1497 C CA . VAL A 1 182 ? 2.134 13.532 -5.155 1.00 89.44 182 VAL A CA 1
ATOM 1498 C C . VAL A 1 182 ? 0.992 13.737 -4.158 1.00 89.44 182 VAL A C 1
ATOM 1500 O O . VAL A 1 182 ? 0.073 14.492 -4.451 1.00 89.44 182 VAL A O 1
ATOM 1503 N N . VAL A 1 183 ? 1.048 13.151 -2.957 1.00 92.06 183 VAL A N 1
ATOM 1504 C CA . VAL A 1 183 ? 0.043 13.405 -1.905 1.00 92.06 183 VAL A CA 1
ATOM 1505 C C . VAL A 1 183 ? -0.043 14.894 -1.583 1.00 92.06 183 VAL A C 1
ATOM 1507 O O . VAL A 1 183 ? -1.144 15.438 -1.517 1.00 92.06 183 VAL A O 1
ATOM 1510 N N . PHE A 1 184 ? 1.096 15.571 -1.424 1.00 91.38 184 PHE A N 1
ATOM 1511 C CA . PHE A 1 184 ? 1.131 17.005 -1.148 1.00 91.38 184 PHE A CA 1
ATOM 1512 C C . PHE A 1 184 ? 0.421 17.826 -2.232 1.00 91.38 184 PHE A C 1
ATOM 1514 O O . PHE A 1 184 ? -0.318 18.754 -1.897 1.00 91.38 184 PHE A O 1
ATOM 1521 N N . ALA A 1 185 ? 0.572 17.460 -3.510 1.00 89.50 185 ALA A N 1
ATOM 1522 C CA . ALA A 1 185 ? -0.153 18.090 -4.612 1.00 89.50 185 ALA A CA 1
ATOM 1523 C C . ALA A 1 185 ? -1.677 17.912 -4.477 1.00 89.50 185 ALA A C 1
ATOM 1525 O O . ALA A 1 185 ? -2.427 18.870 -4.648 1.00 89.50 185 ALA A O 1
ATOM 1526 N N . PHE A 1 186 ? -2.140 16.719 -4.094 1.00 91.94 186 PHE A N 1
ATOM 1527 C CA . PHE A 1 186 ? -3.564 16.442 -3.862 1.00 91.94 186 PHE A CA 1
ATOM 1528 C C . PHE A 1 186 ? -4.137 17.142 -2.623 1.00 91.94 186 PHE A C 1
ATOM 1530 O O . PHE A 1 186 ? -5.355 17.286 -2.517 1.00 91.94 186 PHE A O 1
ATOM 1537 N N . LEU A 1 187 ? -3.295 17.564 -1.681 1.00 92.50 187 LEU A N 1
ATOM 1538 C CA . LEU A 1 187 ? -3.710 18.336 -0.508 1.00 92.50 187 LEU A CA 1
ATOM 1539 C C . LEU A 1 187 ? -3.789 19.845 -0.781 1.00 92.50 187 LEU A C 1
ATOM 1541 O O . LEU A 1 187 ? -4.253 20.588 0.085 1.00 92.50 187 LEU A O 1
ATOM 1545 N N . GLN A 1 188 ? -3.362 20.311 -1.960 1.00 90.69 188 GLN A N 1
ATOM 1546 C CA . GLN A 1 188 ? -3.443 21.728 -2.299 1.00 90.69 188 GLN A CA 1
ATOM 1547 C C . GLN A 1 188 ? -4.901 22.167 -2.511 1.00 90.69 188 GLN A C 1
ATOM 1549 O O . GLN A 1 188 ? -5.632 21.492 -3.237 1.00 90.69 188 GLN A O 1
ATOM 1554 N N . PRO A 1 189 ? -5.326 23.327 -1.970 1.00 86.00 189 PRO A N 1
ATOM 1555 C CA . PRO A 1 189 ? -6.713 23.797 -2.077 1.00 86.00 189 PRO A CA 1
ATOM 1556 C C . PRO A 1 189 ? -7.226 23.977 -3.511 1.00 86.00 189 PRO A C 1
ATOM 1558 O O . PRO A 1 189 ? -8.424 23.900 -3.748 1.00 86.00 189 PRO A O 1
ATOM 1561 N N . PHE A 1 190 ? -6.324 24.236 -4.460 1.00 84.44 190 PHE A N 1
ATOM 1562 C CA . PHE A 1 190 ? -6.638 24.464 -5.873 1.00 84.44 190 PHE A CA 1
ATOM 1563 C C . PHE A 1 190 ? -6.598 23.183 -6.722 1.00 84.44 190 PHE A C 1
ATOM 1565 O O . PHE A 1 190 ? -6.858 23.235 -7.923 1.00 84.44 190 PHE A O 1
ATOM 1572 N N . PHE A 1 191 ? -6.246 22.033 -6.137 1.00 84.62 191 PHE A N 1
ATOM 1573 C CA . PHE A 1 191 ? -6.208 20.768 -6.861 1.00 84.62 191 PHE A CA 1
ATOM 1574 C C . PHE A 1 191 ? -7.565 20.053 -6.789 1.00 84.62 191 PHE A C 1
ATOM 1576 O O . PHE A 1 191 ? -7.837 19.263 -5.883 1.00 84.62 191 PHE A O 1
ATOM 1583 N N . GLU A 1 192 ? -8.414 20.310 -7.783 1.00 83.50 192 GLU A N 1
ATOM 1584 C CA . GLU A 1 192 ? -9.767 19.736 -7.870 1.00 83.50 192 GLU A CA 1
ATOM 1585 C C . GLU A 1 192 ? -9.793 18.278 -8.372 1.00 83.50 192 GLU A C 1
ATOM 1587 O O . GLU A 1 192 ? -10.801 17.586 -8.240 1.00 83.50 192 GLU A O 1
ATOM 1592 N N . GLY A 1 193 ? -8.686 17.781 -8.935 1.00 88.12 193 GLY A N 1
ATOM 1593 C CA . GLY A 1 193 ? -8.598 16.420 -9.466 1.00 88.12 193 GLY A CA 1
ATOM 1594 C C . GLY A 1 193 ? -8.676 15.335 -8.384 1.00 88.12 193 GLY A C 1
ATOM 1595 O O . GLY A 1 193 ? -8.225 15.530 -7.257 1.00 88.12 193 GLY A O 1
ATOM 1596 N N . GLU A 1 194 ? -9.211 14.160 -8.733 1.00 91.56 194 GLU A N 1
ATOM 1597 C CA . GLU A 1 194 ? -9.253 12.976 -7.848 1.00 91.56 194 GLU A CA 1
ATOM 1598 C C . GLU A 1 194 ? -8.358 11.826 -8.307 1.00 91.56 194 GLU A C 1
ATOM 1600 O O . GLU A 1 194 ? -8.204 10.825 -7.608 1.00 91.56 194 GLU A O 1
ATOM 1605 N N . THR A 1 195 ? -7.788 11.924 -9.499 1.00 92.69 195 THR A N 1
ATOM 1606 C CA . THR A 1 195 ? -7.012 10.849 -10.114 1.00 92.69 195 THR A CA 1
ATOM 1607 C C . THR A 1 195 ? -5.591 11.304 -10.339 1.00 92.69 195 THR A C 1
ATOM 1609 O O . THR A 1 195 ? -5.365 12.484 -10.506 1.00 92.69 195 THR A O 1
ATOM 1612 N N . ALA A 1 196 ? -4.632 10.396 -10.335 1.00 92.25 196 ALA A N 1
ATOM 1613 C CA . ALA A 1 196 ? -3.356 10.526 -11.027 1.00 92.25 196 ALA A CA 1
ATOM 1614 C C . ALA A 1 196 ? -3.358 9.492 -12.160 1.00 92.25 196 ALA A C 1
ATOM 1616 O O . ALA A 1 196 ? -4.295 8.694 -12.268 1.00 92.25 196 ALA A O 1
ATOM 1617 N N . TRP A 1 197 ? -2.317 9.448 -12.982 1.00 92.19 197 TRP A N 1
ATOM 1618 C CA . TRP A 1 197 ? -2.175 8.368 -13.960 1.00 92.19 197 TRP A CA 1
ATOM 1619 C C . TRP A 1 197 ? -0.730 7.897 -14.082 1.00 92.19 197 TRP A C 1
ATOM 1621 O O . TRP A 1 197 ? 0.207 8.646 -13.821 1.00 92.19 197 TRP A O 1
ATOM 1631 N N . SER A 1 198 ? -0.548 6.640 -14.469 1.00 93.19 198 SER A N 1
ATOM 1632 C CA . SER A 1 198 ? 0.756 6.044 -14.720 1.00 93.19 198 SER A CA 1
ATOM 1633 C C . SER A 1 198 ? 0.715 5.167 -15.966 1.00 93.19 198 SER A C 1
ATOM 1635 O O . SER A 1 198 ? -0.213 4.367 -16.114 1.00 93.19 198 SER A O 1
ATOM 1637 N N . PRO A 1 199 ? 1.738 5.231 -16.833 1.00 92.19 199 PRO A N 1
ATOM 1638 C CA . PRO A 1 199 ? 1.932 4.230 -17.876 1.00 92.19 199 PRO A CA 1
ATOM 1639 C C . PRO A 1 199 ? 2.452 2.889 -17.332 1.00 92.19 199 PRO A C 1
ATOM 1641 O O . PRO A 1 199 ? 2.654 1.972 -18.125 1.00 92.19 199 PRO A O 1
ATOM 1644 N N . TYR A 1 200 ? 2.683 2.783 -16.017 1.00 93.44 200 TYR A N 1
ATOM 1645 C CA . TYR A 1 200 ? 3.149 1.583 -15.332 1.00 93.44 200 TYR A CA 1
ATOM 1646 C C . TYR A 1 200 ? 2.006 0.929 -14.559 1.00 93.44 200 TYR A C 1
ATOM 1648 O O . TYR A 1 200 ? 1.364 1.575 -13.731 1.00 93.44 200 TYR A O 1
ATOM 1656 N N . ILE A 1 201 ? 1.807 -0.369 -14.776 1.00 94.62 201 ILE A N 1
ATOM 1657 C CA . ILE A 1 201 ? 1.012 -1.240 -13.908 1.00 94.62 201 ILE A CA 1
ATOM 1658 C C . ILE A 1 201 ? 2.021 -2.175 -13.243 1.00 94.62 201 ILE A C 1
ATOM 1660 O O . ILE A 1 201 ? 2.456 -3.144 -13.852 1.00 94.62 201 ILE A O 1
ATOM 1664 N N . GLU A 1 202 ? 2.478 -1.794 -12.047 1.00 92.75 202 GLU A N 1
ATOM 1665 C CA . GLU A 1 202 ? 3.530 -2.490 -11.296 1.00 92.75 202 GLU A CA 1
ATOM 1666 C C . GLU A 1 202 ? 3.153 -2.562 -9.810 1.00 92.75 202 GLU A C 1
ATOM 1668 O O . GLU A 1 202 ? 2.807 -1.545 -9.197 1.00 92.75 202 GLU A O 1
ATOM 1673 N N . GLY A 1 203 ? 3.276 -3.744 -9.205 1.00 92.50 203 GLY A N 1
ATOM 1674 C CA . GLY A 1 203 ? 2.860 -4.010 -7.830 1.00 92.50 203 GLY A CA 1
ATOM 1675 C C . GLY A 1 203 ? 3.595 -3.174 -6.782 1.00 92.50 203 GLY A C 1
ATOM 1676 O O . GLY A 1 203 ? 2.991 -2.749 -5.798 1.00 92.50 203 GLY A O 1
ATOM 1677 N N . GLU A 1 204 ? 4.874 -2.852 -7.008 1.00 91.62 204 GLU A N 1
ATOM 1678 C CA . GLU A 1 204 ? 5.636 -1.956 -6.128 1.00 91.62 204 GLU A CA 1
ATOM 1679 C C . GLU A 1 204 ? 5.049 -0.539 -6.113 1.00 91.62 204 GLU A C 1
ATOM 1681 O O . GLU A 1 204 ? 4.797 0.020 -5.040 1.00 91.62 204 GLU A O 1
ATOM 1686 N N . LEU A 1 205 ? 4.777 0.032 -7.291 1.00 93.12 205 LEU A N 1
ATOM 1687 C CA . LEU A 1 205 ? 4.141 1.343 -7.400 1.00 93.12 205 LEU A CA 1
ATOM 1688 C C . LEU A 1 205 ? 2.744 1.313 -6.768 1.00 93.12 205 LEU A C 1
ATOM 1690 O O . LEU A 1 205 ? 2.404 2.205 -5.990 1.00 93.12 205 LEU A O 1
ATOM 1694 N N . MET A 1 206 ? 1.963 0.265 -7.040 1.00 94.88 206 MET A N 1
ATOM 1695 C CA . MET A 1 206 ? 0.633 0.080 -6.458 1.00 94.88 206 MET A CA 1
ATOM 1696 C C . MET A 1 206 ? 0.678 0.032 -4.927 1.00 94.88 206 MET A C 1
ATOM 1698 O O . MET A 1 206 ? -0.099 0.735 -4.284 1.00 94.88 206 MET A O 1
ATOM 1702 N N . TYR A 1 207 ? 1.614 -0.710 -4.326 1.00 92.19 207 TYR A N 1
ATOM 1703 C CA . TYR A 1 207 ? 1.778 -0.738 -2.871 1.00 92.19 207 TYR A CA 1
ATOM 1704 C C . TYR A 1 207 ? 2.198 0.614 -2.299 1.00 92.19 207 TYR A C 1
ATOM 1706 O O . TYR A 1 207 ? 1.628 1.043 -1.294 1.00 92.19 207 TYR A O 1
ATOM 1714 N N . ARG A 1 208 ? 3.150 1.314 -2.929 1.00 91.69 208 ARG A N 1
ATOM 1715 C CA . ARG A 1 208 ? 3.579 2.650 -2.481 1.00 91.69 208 ARG A CA 1
ATOM 1716 C C . ARG A 1 208 ? 2.418 3.643 -2.501 1.00 91.69 208 ARG A C 1
ATOM 1718 O O . ARG A 1 208 ? 2.219 4.357 -1.522 1.00 91.69 208 ARG A O 1
ATOM 1725 N N . LEU A 1 209 ? 1.623 3.636 -3.569 1.00 93.44 209 LEU A N 1
ATOM 1726 C CA . LEU A 1 209 ? 0.408 4.438 -3.705 1.00 93.44 209 LEU A CA 1
ATOM 1727 C C . LEU A 1 209 ? -0.632 4.075 -2.640 1.00 93.44 209 LEU A C 1
ATOM 1729 O O . LEU A 1 209 ? -1.113 4.951 -1.918 1.00 93.44 209 LEU A O 1
ATOM 1733 N N . SER A 1 210 ? -0.937 2.786 -2.475 1.00 92.31 210 SER A N 1
ATOM 1734 C CA . SER A 1 210 ? -1.857 2.332 -1.434 1.00 92.31 210 SER A CA 1
ATOM 1735 C C . SER A 1 210 ? -1.385 2.757 -0.047 1.00 92.31 210 SER A C 1
ATOM 1737 O O . SER A 1 210 ? -2.210 3.223 0.733 1.00 92.31 210 SER A O 1
ATOM 1739 N N . ALA A 1 211 ? -0.082 2.690 0.258 1.00 90.31 211 ALA A N 1
ATOM 1740 C CA . ALA A 1 211 ? 0.520 3.111 1.535 1.00 90.31 211 ALA A CA 1
ATOM 1741 C C . ALA A 1 211 ? 0.363 4.606 1.864 1.00 90.31 211 ALA A C 1
ATOM 1743 O O . ALA A 1 211 ? 0.681 5.032 2.984 1.00 90.31 211 ALA A O 1
ATOM 1744 N N . ARG A 1 212 ? -0.095 5.391 0.885 1.00 91.50 212 ARG A N 1
ATOM 1745 C CA . ARG A 1 212 ? -0.415 6.818 0.969 1.00 91.50 212 ARG A CA 1
ATOM 1746 C C . ARG A 1 212 ? -1.916 7.107 0.832 1.00 91.50 212 ARG A C 1
ATOM 1748 O O . ARG A 1 212 ? -2.308 8.262 0.757 1.00 91.50 212 ARG A O 1
ATOM 1755 N N . GLY A 1 213 ? -2.761 6.076 0.814 1.00 92.44 213 GLY A N 1
ATOM 1756 C CA . GLY A 1 213 ? -4.217 6.218 0.760 1.00 92.44 213 GLY A CA 1
ATOM 1757 C C . GLY A 1 213 ? -4.809 6.271 -0.654 1.00 92.44 213 GLY A C 1
ATOM 1758 O O . GLY A 1 213 ? -6.013 6.486 -0.798 1.00 92.44 213 GLY A O 1
ATOM 1759 N N . PHE A 1 214 ? -4.019 6.046 -1.710 1.00 94.69 214 PHE A N 1
ATOM 1760 C CA . PHE A 1 214 ? -4.562 5.910 -3.067 1.00 94.69 214 PHE A CA 1
ATOM 1761 C C . PHE A 1 214 ? -5.233 4.544 -3.271 1.00 94.69 214 PHE A C 1
ATOM 1763 O O . PHE A 1 214 ? -4.737 3.516 -2.808 1.00 94.69 214 PHE A O 1
ATOM 1770 N N . ILE A 1 215 ? -6.323 4.521 -4.041 1.00 93.88 215 ILE A N 1
ATOM 1771 C CA . ILE A 1 215 ? -6.912 3.286 -4.584 1.00 93.88 215 ILE A CA 1
ATOM 1772 C C . ILE A 1 215 ? -6.483 3.162 -6.034 1.00 93.88 215 ILE A C 1
ATOM 1774 O O . ILE A 1 215 ? -6.724 4.063 -6.832 1.00 93.88 215 ILE A O 1
ATOM 1778 N N . THR A 1 216 ? -5.846 2.057 -6.389 1.00 93.81 216 THR A N 1
ATOM 1779 C CA . THR A 1 216 ? -5.372 1.825 -7.749 1.00 93.81 216 THR A CA 1
ATOM 1780 C C . THR A 1 216 ? -6.435 1.127 -8.584 1.00 93.81 216 THR A C 1
ATOM 1782 O O . THR A 1 216 ? -6.915 0.049 -8.245 1.00 93.81 216 THR A O 1
ATOM 1785 N N . VAL A 1 217 ? -6.794 1.748 -9.703 1.00 93.75 217 VAL A N 1
ATOM 1786 C CA . VAL A 1 217 ? -7.598 1.130 -10.764 1.00 93.75 217 VAL A CA 1
ATOM 1787 C C . VAL A 1 217 ? -6.850 1.258 -12.087 1.00 93.75 217 VAL A C 1
ATOM 1789 O O . VAL A 1 217 ? -5.839 1.952 -12.131 1.00 93.75 217 VAL A O 1
ATOM 1792 N N . ALA A 1 218 ? -7.315 0.628 -13.162 1.00 94.56 218 ALA A N 1
ATOM 1793 C CA . ALA A 1 218 ? -6.742 0.842 -14.486 1.00 94.56 218 ALA A CA 1
ATOM 1794 C C . ALA A 1 218 ? -7.798 1.248 -15.520 1.00 94.56 218 ALA A C 1
ATOM 1796 O O . ALA A 1 218 ? -8.991 1.005 -15.338 1.00 94.56 218 ALA A O 1
ATOM 1797 N N . VAL A 1 219 ? -7.348 1.889 -16.598 1.00 92.75 219 VAL A N 1
ATOM 1798 C CA . VAL A 1 219 ? -8.172 2.298 -17.745 1.00 92.75 219 VAL A CA 1
ATOM 1799 C C . VAL A 1 219 ? -7.503 1.905 -19.058 1.00 92.75 219 VAL A C 1
ATOM 1801 O O . VAL A 1 219 ? -6.278 1.816 -19.139 1.00 92.75 219 VAL A O 1
ATOM 1804 N N . SER A 1 220 ? -8.312 1.684 -20.092 1.00 91.00 220 SER A N 1
ATOM 1805 C CA . SER A 1 220 ? -7.851 1.480 -21.468 1.00 91.00 220 SER A CA 1
ATOM 1806 C C . SER A 1 220 ? -7.608 2.803 -22.182 1.00 91.00 220 SER A C 1
ATOM 1808 O O . SER A 1 220 ? -8.467 3.680 -22.140 1.00 91.00 220 SER A O 1
ATOM 1810 N N . VAL A 1 221 ? -6.503 2.917 -22.913 1.00 87.69 221 VAL A N 1
ATOM 1811 C CA . VAL A 1 221 ? -6.311 3.948 -23.937 1.00 87.69 221 VAL A CA 1
ATOM 1812 C C . VAL A 1 221 ? -6.312 3.281 -25.304 1.00 87.69 221 VAL A C 1
ATOM 1814 O O . VAL A 1 221 ? -5.342 2.628 -25.682 1.00 87.69 221 VAL A O 1
ATOM 1817 N N . GLU A 1 222 ? -7.400 3.476 -26.047 1.00 84.38 222 GLU A N 1
ATOM 1818 C CA . GLU A 1 222 ? -7.641 2.866 -27.368 1.00 84.38 222 GLU A CA 1
ATOM 1819 C C . GLU A 1 222 ? -7.286 3.795 -28.536 1.00 84.38 222 GLU A C 1
ATOM 1821 O O . GLU A 1 222 ? -7.404 3.416 -29.695 1.00 84.38 222 GLU A O 1
ATOM 1826 N N . ALA A 1 223 ? -6.812 5.010 -28.244 1.00 76.25 223 ALA A N 1
ATOM 1827 C CA . ALA A 1 223 ? -6.484 6.028 -29.245 1.00 76.25 223 ALA A CA 1
ATOM 1828 C C . ALA A 1 223 ? -5.310 5.648 -30.172 1.00 76.25 223 ALA A C 1
ATOM 1830 O O . ALA A 1 223 ? -5.068 6.316 -31.175 1.00 76.25 223 ALA A O 1
ATOM 1831 N N . PHE A 1 224 ? -4.569 4.587 -29.850 1.00 77.31 224 PHE A N 1
ATOM 1832 C CA . PHE A 1 224 ? -3.434 4.111 -30.631 1.00 77.31 224 PHE A CA 1
ATOM 1833 C C . PHE A 1 224 ? -3.750 2.776 -31.291 1.00 77.31 224 PHE A C 1
ATOM 1835 O O . PHE A 1 224 ? -4.522 1.979 -30.768 1.00 77.31 224 PHE A O 1
ATOM 1842 N N . ARG A 1 225 ? -3.037 2.473 -32.385 1.00 76.12 225 ARG A N 1
ATOM 1843 C CA . ARG A 1 225 ? -3.077 1.162 -33.064 1.00 76.12 225 ARG A CA 1
ATOM 1844 C C . ARG A 1 225 ? -2.885 -0.022 -32.104 1.00 76.12 225 ARG A C 1
ATOM 1846 O O . ARG A 1 225 ? -3.311 -1.131 -32.408 1.00 76.12 225 ARG A O 1
ATOM 1853 N N . HIS A 1 226 ? -2.239 0.217 -30.967 1.00 75.81 226 HIS A N 1
ATOM 1854 C CA . HIS A 1 226 ? -2.036 -0.760 -29.913 1.00 75.81 226 HIS A CA 1
ATOM 1855 C C . HIS A 1 226 ? -2.553 -0.171 -28.598 1.00 75.81 226 HIS A C 1
ATOM 1857 O O . HIS A 1 226 ? -1.988 0.827 -28.138 1.00 75.81 226 HIS A O 1
ATOM 1863 N N . PRO A 1 227 ? -3.626 -0.737 -28.017 1.00 81.62 227 PRO A N 1
ATOM 1864 C CA . PRO A 1 227 ? -4.195 -0.209 -26.792 1.00 81.62 227 PRO A CA 1
ATOM 1865 C C . PRO A 1 227 ? -3.194 -0.352 -25.649 1.00 81.62 227 PRO A C 1
ATOM 1867 O O . PRO A 1 227 ? -2.501 -1.365 -25.545 1.00 81.62 227 PRO A O 1
ATOM 1870 N N . LYS A 1 228 ? -3.132 0.656 -24.778 1.00 89.00 228 LYS A N 1
ATOM 1871 C CA . LYS A 1 228 ? -2.324 0.603 -23.556 1.00 89.00 228 LYS A CA 1
ATOM 1872 C C . LYS A 1 228 ? -3.215 0.724 -22.336 1.00 89.00 228 LYS A C 1
ATOM 1874 O O . LYS A 1 228 ? -4.116 1.560 -22.301 1.00 89.00 228 LYS A O 1
ATOM 1879 N N . ARG A 1 229 ? -2.947 -0.092 -21.320 1.00 92.62 229 ARG A N 1
ATOM 1880 C CA . ARG A 1 229 ? -3.579 0.044 -20.010 1.00 92.62 229 ARG A CA 1
ATOM 1881 C C . ARG A 1 229 ? -2.778 1.027 -19.165 1.00 92.62 229 ARG A C 1
ATOM 1883 O O . ARG A 1 229 ? -1.555 0.932 -19.093 1.00 92.62 229 ARG A O 1
ATOM 1890 N N . LEU A 1 230 ? -3.468 1.975 -18.546 1.00 93.75 230 LEU A N 1
ATOM 1891 C CA . LEU A 1 230 ? -2.877 2.931 -17.616 1.00 93.75 230 LEU A CA 1
ATOM 1892 C C . LEU A 1 230 ? -3.361 2.634 -16.212 1.00 93.75 230 LEU A C 1
ATOM 1894 O O . LEU A 1 230 ? -4.555 2.421 -16.008 1.00 93.75 230 LEU A O 1
ATOM 1898 N N . LEU A 1 231 ? -2.454 2.688 -15.244 1.00 95.88 231 LEU A N 1
ATOM 1899 C CA . LEU A 1 231 ? -2.830 2.751 -13.841 1.00 95.88 231 LEU A CA 1
ATOM 1900 C C . LEU A 1 231 ? -3.393 4.145 -13.559 1.00 95.88 231 LEU A C 1
ATOM 1902 O O . LEU A 1 231 ? -2.826 5.150 -13.976 1.00 95.88 231 LEU A O 1
ATOM 1906 N N . VAL A 1 232 ? -4.485 4.214 -12.817 1.00 95.12 232 VAL A N 1
ATOM 1907 C CA . VAL A 1 232 ? -5.153 5.448 -12.410 1.00 95.12 232 VAL A CA 1
ATOM 1908 C C . VAL A 1 232 ? -5.316 5.412 -10.895 1.00 95.12 232 VAL A C 1
ATOM 1910 O O . VAL A 1 232 ? -6.307 4.883 -10.384 1.00 95.12 232 VAL A O 1
ATOM 1913 N N . PRO A 1 233 ? -4.325 5.909 -10.138 1.00 94.94 233 PRO A N 1
ATOM 1914 C CA . PRO A 1 233 ? -4.430 6.010 -8.690 1.00 94.94 233 PRO A CA 1
ATOM 1915 C C . PRO A 1 233 ? -5.463 7.071 -8.315 1.00 94.94 233 PRO A C 1
ATOM 1917 O O . PRO A 1 233 ? -5.417 8.190 -8.817 1.00 94.94 233 PRO A O 1
ATOM 1920 N N . LYS A 1 234 ? -6.399 6.729 -7.433 1.00 94.38 234 LYS A N 1
ATOM 1921 C CA . LYS A 1 234 ? -7.517 7.585 -7.030 1.00 94.38 234 LYS A CA 1
ATOM 1922 C C . LYS A 1 234 ? -7.401 8.027 -5.578 1.00 94.38 234 LYS A C 1
ATOM 1924 O O . LYS A 1 234 ? -7.280 7.201 -4.669 1.00 94.38 234 LYS A O 1
ATOM 1929 N N . MET A 1 235 ? -7.519 9.330 -5.369 1.00 93.62 235 MET A N 1
ATOM 1930 C CA . MET A 1 235 ? -7.601 9.989 -4.075 1.00 93.62 235 MET A CA 1
ATOM 1931 C C . MET A 1 235 ? -8.800 10.933 -4.075 1.00 93.62 235 MET A C 1
ATOM 1933 O O . MET A 1 235 ? -8.704 12.104 -4.431 1.00 93.62 235 MET A O 1
ATOM 1937 N N . HIS A 1 236 ? -9.950 10.377 -3.703 1.00 93.50 236 HIS A N 1
ATOM 1938 C CA . HIS A 1 236 ? -11.219 11.096 -3.676 1.00 93.50 236 HIS A CA 1
ATOM 1939 C C . HIS A 1 236 ? -11.152 12.368 -2.828 1.00 93.50 236 HIS A C 1
ATOM 1941 O O . HIS A 1 236 ? -10.450 12.417 -1.815 1.00 93.50 236 HIS A O 1
ATOM 1947 N N . SER A 1 237 ? -11.883 13.397 -3.250 1.00 93.69 237 SER A N 1
ATOM 1948 C CA . SER A 1 237 ? -12.091 14.626 -2.479 1.00 93.69 237 SER A CA 1
ATOM 1949 C C . SER A 1 237 ? -12.881 14.341 -1.204 1.00 93.69 237 SER A C 1
ATOM 1951 O O . SER A 1 237 ? -12.554 14.870 -0.147 1.00 93.69 237 SER A O 1
ATOM 1953 N N . GLU A 1 238 ? -13.849 13.428 -1.294 1.00 95.38 238 GLU A N 1
ATOM 1954 C CA . GLU A 1 238 ? -14.595 12.877 -0.166 1.00 95.38 238 GLU A CA 1
ATOM 1955 C C . GLU A 1 238 ? -14.385 11.365 -0.098 1.00 95.38 238 GLU A C 1
ATOM 1957 O O . GLU A 1 238 ? -14.671 10.625 -1.043 1.00 95.38 238 GLU A O 1
ATOM 1962 N N . ARG A 1 239 ? -13.868 10.889 1.033 1.00 96.00 239 ARG A N 1
ATOM 1963 C CA . ARG A 1 239 ? -13.569 9.479 1.262 1.00 96.00 239 ARG A CA 1
ATOM 1964 C C . ARG A 1 239 ? -14.647 8.839 2.120 1.00 96.00 239 ARG A C 1
ATOM 1966 O O . ARG A 1 239 ? -14.875 9.260 3.253 1.00 96.00 239 ARG A O 1
ATOM 1973 N N . ALA A 1 240 ? -15.290 7.803 1.594 1.00 97.44 240 ALA A N 1
ATOM 1974 C CA . ALA A 1 240 ? -16.220 6.986 2.353 1.00 97.44 240 ALA A CA 1
ATOM 1975 C C . ALA A 1 240 ? -15.452 6.039 3.278 1.00 97.44 240 ALA A C 1
ATOM 1977 O O . ALA A 1 240 ? -14.547 5.324 2.851 1.00 97.44 240 ALA A O 1
ATOM 1978 N N . TYR A 1 241 ? -15.852 6.003 4.541 1.00 97.06 241 TYR A N 1
ATOM 1979 C CA . TYR A 1 241 ? -15.258 5.141 5.547 1.00 97.06 241 TYR A CA 1
ATOM 1980 C C . TYR A 1 241 ? -16.311 4.648 6.537 1.00 97.06 241 TYR A C 1
ATOM 1982 O O . TYR A 1 241 ? -17.413 5.191 6.644 1.00 97.06 241 TYR A O 1
ATOM 1990 N N . LEU A 1 242 ? -15.946 3.625 7.296 1.00 96.25 242 LEU A N 1
ATOM 1991 C CA . LEU A 1 242 ? -16.759 3.052 8.353 1.00 96.25 242 LEU A CA 1
ATOM 1992 C C . LEU A 1 242 ? -15.864 2.734 9.555 1.00 96.25 242 LEU A C 1
ATOM 1994 O O . LEU A 1 242 ? -14.729 2.289 9.401 1.00 96.25 242 LEU A O 1
ATOM 1998 N N . ARG A 1 243 ? -16.366 2.946 10.773 1.00 96.50 243 ARG A N 1
ATOM 1999 C CA . ARG A 1 243 ? -15.790 2.275 11.946 1.00 96.50 243 ARG A CA 1
ATOM 2000 C C . ARG A 1 243 ? -16.396 0.879 12.010 1.00 96.50 243 ARG A C 1
ATOM 2002 O O . ARG A 1 243 ? -17.624 0.815 11.995 1.00 96.50 243 ARG A O 1
ATOM 2009 N N . PRO A 1 244 ? -15.613 -0.208 12.102 1.00 97.38 244 PRO A N 1
ATOM 2010 C CA . PRO A 1 244 ? -16.156 -1.561 11.976 1.00 97.38 244 PRO A CA 1
ATOM 2011 C C . PRO A 1 244 ? -17.365 -1.853 12.887 1.00 97.38 244 PRO A C 1
ATOM 2013 O O . PRO A 1 244 ? -18.397 -2.309 12.399 1.00 97.38 244 PRO A O 1
ATOM 2016 N N . LEU A 1 245 ? -17.311 -1.452 14.165 1.00 97.06 245 LEU A N 1
ATOM 2017 C CA . LEU A 1 245 ? -18.425 -1.595 15.120 1.00 97.06 245 LEU A CA 1
ATOM 2018 C C . LEU A 1 245 ? -19.718 -0.869 14.702 1.00 97.06 245 LEU A C 1
ATOM 2020 O O . LEU A 1 245 ? -20.793 -1.175 15.203 1.00 97.06 245 LEU A O 1
ATOM 2024 N N . TRP A 1 246 ? -19.651 0.127 13.820 1.00 96.38 246 TRP A N 1
ATOM 2025 C CA . TRP A 1 246 ? -20.804 0.944 13.417 1.00 96.38 246 TRP A CA 1
ATOM 2026 C C . TRP A 1 246 ? -21.558 0.382 12.212 1.00 96.38 246 TRP A C 1
ATOM 2028 O O . TRP A 1 246 ? -22.474 1.038 11.709 1.00 96.38 246 TRP A O 1
ATOM 2038 N N . ILE A 1 247 ? -21.190 -0.809 11.734 1.00 97.69 247 ILE A N 1
ATOM 2039 C CA . ILE A 1 247 ? -21.905 -1.439 10.631 1.00 97.69 247 ILE A CA 1
ATOM 2040 C C . ILE A 1 247 ? -23.378 -1.671 10.987 1.00 97.69 247 ILE A C 1
ATOM 2042 O O . ILE A 1 247 ? -23.718 -2.211 12.038 1.00 97.69 247 ILE A O 1
ATOM 2046 N N . ARG A 1 248 ? -24.281 -1.285 10.087 1.00 96.75 248 ARG A N 1
ATOM 2047 C CA . ARG A 1 248 ? -25.719 -1.508 10.262 1.00 96.75 248 ARG A CA 1
ATOM 2048 C C . ARG A 1 248 ? -26.095 -2.906 9.787 1.00 96.75 248 ARG A C 1
ATOM 2050 O O . ARG A 1 248 ? -26.126 -3.182 8.583 1.00 96.75 248 ARG A O 1
ATOM 2057 N N . MET A 1 249 ? -26.406 -3.784 10.739 1.00 95.88 249 MET A N 1
ATOM 2058 C CA . MET A 1 249 ? -26.796 -5.162 10.454 1.00 95.88 249 MET A CA 1
ATOM 2059 C C . MET A 1 249 ? -28.308 -5.319 10.262 1.00 95.88 249 MET A C 1
ATOM 2061 O O . MET A 1 249 ? -29.117 -4.959 11.112 1.00 95.88 249 MET A O 1
ATOM 2065 N N . THR A 1 250 ? -28.710 -5.923 9.144 1.00 94.44 250 THR A N 1
ATOM 2066 C CA . THR A 1 250 ? -30.108 -6.271 8.858 1.00 94.44 250 THR A CA 1
ATOM 2067 C C . THR A 1 250 ? -30.430 -7.692 9.321 1.00 94.44 250 THR A C 1
ATOM 2069 O O . THR A 1 250 ? -29.583 -8.588 9.288 1.00 94.44 250 THR A O 1
ATOM 2072 N N . LYS A 1 251 ? -31.700 -7.959 9.662 1.00 93.88 251 LYS A N 1
ATOM 2073 C CA . LYS A 1 251 ? -32.164 -9.315 10.023 1.00 93.88 251 LYS A CA 1
ATOM 2074 C C . LYS A 1 251 ? -31.915 -10.353 8.920 1.00 93.88 251 LYS A C 1
ATOM 2076 O O . LYS A 1 251 ? -31.785 -11.536 9.219 1.00 93.88 251 LYS A O 1
ATOM 2081 N N . ALA A 1 252 ? -31.922 -9.946 7.649 1.00 91.62 252 ALA A N 1
ATOM 2082 C CA . ALA A 1 252 ? -31.665 -10.845 6.524 1.00 91.62 252 ALA A CA 1
ATOM 2083 C C . ALA A 1 252 ? -30.185 -11.252 6.460 1.00 91.62 252 ALA A C 1
ATOM 2085 O O . ALA A 1 252 ? -29.893 -12.445 6.436 1.00 91.62 252 ALA A O 1
ATOM 2086 N N . GLY A 1 253 ? -29.262 -10.286 6.532 1.00 90.94 253 GLY A N 1
ATOM 2087 C CA . GLY A 1 253 ? -27.827 -10.581 6.524 1.00 90.94 253 GLY A CA 1
ATOM 2088 C C . GLY A 1 253 ? -27.376 -11.394 7.742 1.00 90.94 253 GLY A C 1
ATOM 2089 O O . GLY A 1 253 ? -26.603 -12.332 7.582 1.00 90.94 253 GLY A O 1
ATOM 2090 N N . LYS A 1 254 ? -27.946 -11.143 8.932 1.00 94.75 254 LYS A N 1
ATOM 2091 C CA . LYS A 1 254 ? -27.684 -11.975 10.123 1.00 94.75 254 LYS A CA 1
ATOM 2092 C C . LYS A 1 254 ? -28.163 -13.419 9.949 1.00 94.75 254 LYS A C 1
ATOM 2094 O O . LYS A 1 254 ? -27.447 -14.356 10.275 1.00 94.75 254 LYS A O 1
ATOM 2099 N N . ARG A 1 255 ? -29.357 -13.626 9.377 1.00 95.31 255 ARG A N 1
ATOM 2100 C CA . ARG A 1 255 ? -29.880 -14.979 9.105 1.00 95.31 255 ARG A CA 1
ATOM 2101 C C . ARG A 1 255 ? -29.020 -15.760 8.111 1.00 95.31 255 ARG A C 1
ATOM 2103 O O . ARG A 1 255 ? -28.944 -16.980 8.231 1.00 95.31 255 ARG A O 1
ATOM 2110 N N . ALA A 1 256 ? -28.366 -15.078 7.169 1.00 95.00 256 ALA A N 1
ATOM 2111 C CA . ALA A 1 256 ? -27.472 -15.716 6.206 1.00 95.00 256 ALA A CA 1
ATOM 2112 C C . ALA A 1 256 ? -26.259 -16.388 6.879 1.00 95.00 256 ALA A C 1
ATOM 2114 O O . ALA A 1 256 ? -25.779 -17.401 6.374 1.00 95.00 256 ALA A O 1
ATOM 2115 N N . ALA A 1 257 ? -25.828 -15.902 8.050 1.00 95.62 257 ALA A N 1
ATOM 2116 C CA . ALA A 1 257 ? -24.674 -16.427 8.776 1.00 95.62 257 ALA A CA 1
ATOM 2117 C C . ALA A 1 257 ? -24.792 -17.906 9.170 1.00 95.62 257 ALA A C 1
ATOM 2119 O O . ALA A 1 257 ? -23.769 -18.558 9.308 1.00 95.62 257 ALA A O 1
ATOM 2120 N N . ARG A 1 258 ? -26.008 -18.462 9.293 1.00 95.94 258 ARG A N 1
ATOM 2121 C CA . ARG A 1 258 ? -26.243 -19.869 9.691 1.00 95.94 258 ARG A CA 1
ATOM 2122 C C . ARG A 1 258 ? -25.631 -20.896 8.744 1.00 95.94 258 ARG A C 1
ATOM 2124 O O . ARG A 1 258 ? -25.293 -21.990 9.168 1.00 95.94 258 ARG A O 1
ATOM 2131 N N . ASN A 1 259 ? -25.522 -20.543 7.466 1.00 96.00 259 ASN A N 1
ATOM 2132 C CA . ASN A 1 259 ? -25.088 -21.457 6.409 1.00 96.00 259 ASN A CA 1
ATOM 2133 C C . ASN A 1 259 ? -23.817 -20.972 5.706 1.00 96.00 259 ASN A C 1
ATOM 2135 O O . ASN A 1 259 ? -23.460 -21.512 4.658 1.00 96.00 259 ASN A O 1
ATOM 2139 N N . LEU A 1 260 ? -23.196 -19.908 6.219 1.00 97.94 260 LEU A N 1
ATOM 2140 C CA . LEU A 1 260 ? -22.063 -19.249 5.588 1.00 97.94 260 LEU A CA 1
ATOM 2141 C C . LEU A 1 260 ? -20.884 -19.199 6.549 1.00 97.94 260 LEU A C 1
ATOM 2143 O O . LEU A 1 260 ? -21.038 -18.828 7.709 1.00 97.94 260 LEU A O 1
ATOM 2147 N N . ARG A 1 261 ? -19.701 -19.532 6.039 1.00 97.50 261 ARG A N 1
ATOM 2148 C CA . ARG A 1 261 ? -18.429 -19.479 6.764 1.00 97.50 261 ARG A CA 1
ATOM 2149 C C . ARG A 1 261 ? -17.534 -18.418 6.146 1.00 97.50 261 ARG A C 1
ATOM 2151 O O . ARG A 1 261 ? -17.518 -18.283 4.926 1.00 97.50 261 ARG A O 1
ATOM 2158 N N . VAL A 1 262 ? -16.776 -17.695 6.965 1.00 97.88 262 VAL A N 1
ATOM 2159 C CA . VAL A 1 262 ? -15.780 -16.721 6.500 1.00 97.88 262 VAL A CA 1
ATOM 2160 C C . VAL A 1 262 ? -14.368 -17.271 6.690 1.00 97.88 262 VAL A C 1
ATOM 2162 O O . VAL A 1 262 ? -14.072 -17.892 7.707 1.00 97.88 262 VAL A O 1
ATOM 2165 N N . THR A 1 263 ? -13.489 -17.043 5.722 1.00 97.88 263 THR A N 1
ATOM 2166 C CA . THR A 1 263 ? -12.044 -17.259 5.855 1.00 97.88 263 THR A CA 1
ATOM 2167 C C . THR A 1 263 ? -11.286 -16.045 5.327 1.00 97.88 263 THR A C 1
ATOM 2169 O O . THR A 1 263 ? -11.876 -15.144 4.728 1.00 97.88 263 THR A O 1
ATOM 2172 N N . MET A 1 264 ? -9.978 -16.001 5.572 1.00 96.94 264 MET A N 1
ATOM 2173 C CA . MET A 1 264 ? -9.099 -14.985 5.003 1.00 96.94 264 MET A CA 1
ATOM 2174 C C . MET A 1 264 ? -7.843 -15.624 4.436 1.00 96.94 264 MET A C 1
ATOM 2176 O O . MET A 1 264 ? -7.316 -16.571 5.021 1.00 96.94 264 MET A O 1
ATOM 2180 N N . ASP A 1 265 ? -7.331 -15.051 3.350 1.00 95.69 265 ASP A N 1
ATOM 2181 C CA . ASP A 1 265 ? -6.057 -15.424 2.740 1.00 95.69 265 ASP A CA 1
ATOM 2182 C C . ASP A 1 265 ? -5.973 -16.916 2.320 1.00 95.69 265 ASP A C 1
ATOM 2184 O O . ASP A 1 265 ? -4.886 -17.499 2.245 1.00 95.69 265 ASP A O 1
ATOM 2188 N N . THR A 1 266 ? -7.107 -17.559 2.008 1.00 94.12 266 THR A N 1
ATOM 2189 C CA . THR A 1 266 ? -7.131 -18.997 1.666 1.00 94.12 266 THR A CA 1
ATOM 2190 C C . THR A 1 266 ? -7.102 -19.258 0.162 1.00 94.12 266 THR A C 1
ATOM 2192 O O . THR A 1 266 ? -6.404 -20.167 -0.296 1.00 94.12 266 THR A O 1
ATOM 2195 N N . VAL A 1 267 ? -7.827 -18.459 -0.633 1.00 94.81 267 VAL A N 1
ATOM 2196 C CA . VAL A 1 267 ? -8.002 -18.685 -2.082 1.00 94.81 267 VAL A CA 1
ATOM 2197 C C . VAL A 1 267 ? -8.011 -17.385 -2.895 1.00 94.81 267 VAL A C 1
ATOM 2199 O O . VAL A 1 267 ? -8.842 -17.195 -3.782 1.00 94.81 267 VAL A O 1
ATOM 2202 N N . PHE A 1 268 ? -7.038 -16.508 -2.639 1.00 95.12 268 PHE A N 1
ATOM 2203 C CA . PHE A 1 268 ? -6.898 -15.186 -3.267 1.00 95.12 268 PHE A CA 1
ATOM 2204 C C . PHE A 1 268 ? -7.185 -15.146 -4.783 1.00 95.12 268 PHE A C 1
ATOM 2206 O O . PHE A 1 268 ? -8.041 -14.390 -5.239 1.00 95.12 268 PHE A O 1
ATOM 2213 N N . HIS A 1 269 ? -6.545 -16.010 -5.579 1.00 93.94 269 HIS A N 1
ATOM 2214 C CA . HIS A 1 269 ? -6.743 -16.036 -7.037 1.00 93.94 269 HIS A CA 1
ATOM 2215 C C . HIS A 1 269 ? -8.191 -16.370 -7.462 1.00 93.94 269 HIS A C 1
ATOM 2217 O O . HIS A 1 269 ? -8.655 -15.894 -8.499 1.00 93.94 269 HIS A O 1
ATOM 2223 N N . ARG A 1 270 ? -8.931 -17.172 -6.676 1.00 95.75 270 ARG A N 1
ATOM 2224 C CA . ARG A 1 270 ? -10.354 -17.460 -6.937 1.00 95.75 270 ARG A CA 1
ATOM 2225 C C . ARG A 1 270 ? -11.224 -16.245 -6.642 1.00 95.75 270 ARG A C 1
ATOM 2227 O O . ARG A 1 270 ? -12.208 -16.042 -7.346 1.00 95.75 270 ARG A O 1
ATOM 2234 N N . VAL A 1 271 ? -10.845 -15.432 -5.654 1.00 97.81 271 VAL A N 1
ATOM 2235 C CA . VAL A 1 271 ? -11.525 -14.167 -5.350 1.00 97.81 271 VAL A CA 1
ATOM 2236 C C . VAL A 1 271 ? -11.352 -13.174 -6.497 1.00 97.81 271 VAL A C 1
ATOM 2238 O O . VAL A 1 271 ? -12.349 -12.641 -6.974 1.00 97.81 271 VAL A O 1
ATOM 2241 N N . ILE A 1 272 ? -10.128 -13.004 -7.017 1.00 96.44 272 ILE A N 1
ATOM 2242 C CA . ILE A 1 272 ? -9.865 -12.188 -8.219 1.00 96.44 272 ILE A CA 1
ATOM 2243 C C . ILE A 1 272 ? -10.730 -12.652 -9.397 1.00 96.44 272 ILE A C 1
ATOM 2245 O O . ILE A 1 272 ? -11.402 -11.842 -10.030 1.00 96.44 272 ILE A O 1
ATOM 2249 N N . ARG A 1 273 ? -10.783 -13.966 -9.655 1.00 95.94 273 ARG A N 1
ATOM 2250 C CA . ARG A 1 273 ? -11.628 -14.521 -10.723 1.00 95.94 273 ARG A CA 1
ATOM 2251 C C . ARG A 1 273 ? -13.111 -14.203 -10.510 1.00 95.94 273 ARG A C 1
ATOM 2253 O O . ARG A 1 273 ? -13.774 -13.823 -11.467 1.00 95.94 273 ARG A O 1
ATOM 2260 N N . GLY A 1 274 ? -13.618 -14.335 -9.284 1.00 97.00 274 GLY A N 1
ATOM 2261 C CA . GLY A 1 274 ? -15.005 -14.000 -8.947 1.00 97.00 274 GLY A CA 1
ATOM 2262 C C . GLY A 1 274 ? -15.332 -12.522 -9.181 1.00 97.00 274 GLY A C 1
ATOM 2263 O O . GLY A 1 274 ? -16.374 -12.206 -9.751 1.00 97.00 274 GLY A O 1
ATOM 2264 N N . ILE A 1 275 ? -14.411 -11.618 -8.829 1.00 96.75 275 ILE A N 1
ATOM 2265 C CA . ILE A 1 275 ? -14.526 -10.176 -9.102 1.00 96.75 275 ILE A CA 1
ATOM 2266 C C . ILE A 1 275 ? -14.644 -9.912 -10.604 1.00 96.75 275 ILE A C 1
ATOM 2268 O O . ILE A 1 275 ? -15.560 -9.209 -11.029 1.00 96.75 275 ILE A O 1
ATOM 2272 N N . VAL A 1 276 ? -13.755 -10.494 -11.409 1.00 96.44 276 VAL A N 1
ATOM 2273 C CA . VAL A 1 276 ? -13.754 -10.313 -12.870 1.00 96.44 276 VAL A CA 1
ATOM 2274 C C . VAL A 1 276 ? -14.999 -10.930 -13.508 1.00 96.44 276 VAL A C 1
ATOM 2276 O O . VAL A 1 276 ? -15.569 -10.349 -14.422 1.00 96.44 276 VAL A O 1
ATOM 2279 N N . GLN A 1 277 ? -15.475 -12.074 -13.014 1.00 96.31 277 GLN A N 1
ATOM 2280 C CA . GLN A 1 277 ? -16.711 -12.691 -13.503 1.00 96.31 277 GLN A CA 1
ATOM 2281 C C . GLN A 1 277 ? -17.944 -11.821 -13.236 1.00 96.31 277 GLN A C 1
ATOM 2283 O O . GLN A 1 277 ? -18.812 -11.726 -14.098 1.00 96.31 277 GLN A O 1
ATOM 2288 N N . GLN A 1 278 ? -18.025 -11.185 -12.064 1.00 95.25 278 GLN A N 1
ATOM 2289 C CA . GLN A 1 278 ? -19.167 -10.343 -11.710 1.00 95.25 278 GLN A CA 1
ATOM 2290 C C . GLN A 1 278 ? -19.134 -8.977 -12.403 1.00 95.25 278 GLN A C 1
ATOM 2292 O O . GLN A 1 278 ? -20.172 -8.489 -12.846 1.00 95.25 278 GLN A O 1
ATOM 2297 N N . HIS A 1 279 ? -17.964 -8.337 -12.456 1.00 91.88 279 HIS A N 1
ATOM 2298 C CA . HIS A 1 279 ? -17.842 -6.944 -12.895 1.00 91.88 279 HIS A CA 1
ATOM 2299 C C . HIS A 1 279 ? -17.210 -6.788 -14.282 1.00 91.88 279 HIS A C 1
ATOM 2301 O O . HIS A 1 279 ? -17.146 -5.670 -14.778 1.00 91.88 279 HIS A O 1
ATOM 2307 N N . GLY A 1 280 ? -16.736 -7.863 -14.912 1.00 92.88 280 GLY A N 1
ATOM 2308 C CA . GLY A 1 280 ? -15.948 -7.810 -16.144 1.00 92.88 280 GLY A CA 1
ATOM 2309 C C . GLY A 1 280 ? -14.528 -7.265 -15.940 1.00 92.88 280 GLY A C 1
ATOM 2310 O O . GLY A 1 280 ? -14.085 -6.981 -14.826 1.00 92.88 280 GLY A O 1
ATOM 2311 N N . GLU A 1 281 ? -13.809 -7.066 -17.047 1.00 86.88 281 GLU A N 1
ATOM 2312 C CA . GLU A 1 281 ? -12.436 -6.526 -17.061 1.00 86.88 281 GLU A CA 1
ATOM 2313 C C . GLU A 1 281 ? -12.372 -4.986 -16.953 1.00 86.88 281 GLU A C 1
ATOM 2315 O O . GLU A 1 281 ? -11.315 -4.402 -17.163 1.00 86.88 281 GLU A O 1
ATOM 2320 N N . ASN A 1 282 ? -13.480 -4.320 -16.592 1.00 84.38 282 ASN A N 1
ATOM 2321 C CA . ASN A 1 282 ? -13.671 -2.857 -16.579 1.00 84.38 282 ASN A CA 1
ATOM 2322 C C . ASN A 1 282 ? -12.431 -2.044 -16.166 1.00 84.38 282 ASN A C 1
ATOM 2324 O O . ASN A 1 282 ? -11.991 -1.143 -16.883 1.00 84.38 282 ASN A O 1
ATOM 2328 N N . TRP A 1 283 ? -11.890 -2.355 -14.987 1.00 90.81 283 TRP A N 1
ATOM 2329 C CA . TRP A 1 283 ? -10.670 -1.742 -14.458 1.00 90.81 283 TRP A CA 1
ATOM 2330 C C . TRP A 1 283 ? -9.642 -2.765 -13.964 1.00 90.81 283 TRP A C 1
ATOM 2332 O O . TRP A 1 283 ? -8.484 -2.413 -13.747 1.00 90.81 283 TRP A O 1
ATOM 2342 N N . MET A 1 284 ? -10.052 -4.023 -13.774 1.00 92.75 284 MET A N 1
ATOM 2343 C CA . MET A 1 284 ? -9.198 -5.124 -13.333 1.00 92.75 284 MET A CA 1
ATOM 2344 C C . MET A 1 284 ? -8.733 -5.932 -14.553 1.00 92.75 284 MET A C 1
ATOM 2346 O O . MET A 1 284 ? -9.020 -7.121 -14.686 1.00 92.75 284 MET A O 1
ATOM 2350 N N . TYR A 1 285 ? -8.038 -5.253 -15.467 1.00 94.69 285 TYR A N 1
ATOM 2351 C CA . TYR A 1 285 ? -7.446 -5.859 -16.663 1.00 94.69 285 TYR A CA 1
ATOM 2352 C C . TYR A 1 285 ? -6.448 -6.976 -16.306 1.00 94.69 285 TYR A C 1
ATOM 2354 O O . TYR A 1 285 ? -5.960 -7.006 -15.169 1.00 94.69 285 TYR A O 1
ATOM 2362 N N . PRO A 1 286 ? -6.115 -7.882 -17.243 1.00 93.56 286 PRO A N 1
ATOM 2363 C CA . PRO A 1 286 ? -5.189 -8.987 -16.990 1.00 93.56 286 PRO A CA 1
ATOM 2364 C C . PRO A 1 286 ? -3.868 -8.571 -16.321 1.00 93.56 286 PRO A C 1
ATOM 2366 O O . PRO A 1 286 ? -3.408 -9.256 -15.411 1.00 93.56 286 PRO A O 1
ATOM 2369 N N . GLU A 1 287 ? -3.308 -7.414 -16.680 1.00 92.12 287 GLU A N 1
ATOM 2370 C CA . GLU A 1 287 ? -2.082 -6.868 -16.086 1.00 92.12 287 GLU A CA 1
ATOM 2371 C C . GLU A 1 287 ? -2.272 -6.517 -14.599 1.00 92.12 287 GLU A C 1
ATOM 2373 O O . GLU A 1 287 ? -1.429 -6.840 -13.766 1.00 92.12 287 GLU A O 1
ATOM 2378 N N . MET A 1 288 ? -3.418 -5.929 -14.231 1.00 94.44 288 MET A N 1
ATOM 2379 C CA . MET A 1 288 ? -3.765 -5.656 -12.828 1.00 94.44 288 MET A CA 1
ATOM 2380 C C . MET A 1 288 ? -3.979 -6.953 -12.042 1.00 94.44 288 MET A C 1
ATOM 2382 O O . MET A 1 288 ? -3.565 -7.055 -10.888 1.00 94.44 288 MET A O 1
ATOM 2386 N N . GLN A 1 289 ? -4.627 -7.953 -12.650 1.00 94.75 289 GLN A N 1
ATOM 2387 C CA . GLN A 1 289 ? -4.832 -9.263 -12.023 1.00 94.75 289 GLN A CA 1
ATOM 2388 C C . GLN A 1 289 ? -3.494 -9.956 -11.759 1.00 94.75 289 GLN A C 1
ATOM 2390 O O . GLN A 1 289 ? -3.288 -10.500 -10.672 1.00 94.75 289 GLN A O 1
ATOM 2395 N N . GLN A 1 290 ? -2.587 -9.928 -12.737 1.00 91.75 290 GLN A N 1
ATOM 2396 C CA . GLN A 1 290 ? -1.239 -10.468 -12.618 1.00 91.75 290 GLN A CA 1
ATOM 2397 C C . GLN A 1 290 ? -0.485 -9.796 -11.466 1.00 91.75 290 GLN A C 1
ATOM 2399 O O . GLN A 1 290 ? -0.001 -10.500 -10.578 1.00 91.75 290 GLN A O 1
ATOM 2404 N N . GLU A 1 291 ? -0.469 -8.461 -11.414 1.00 93.31 291 GLU A N 1
ATOM 2405 C CA . GLU A 1 291 ? 0.183 -7.722 -10.329 1.00 93.31 291 GLU A CA 1
ATOM 2406 C C . GLU A 1 291 ? -0.431 -8.024 -8.960 1.00 93.31 291 GLU A C 1
ATOM 2408 O O . GLU A 1 291 ? 0.304 -8.303 -8.019 1.00 93.31 291 GLU A O 1
ATOM 2413 N N . PHE A 1 292 ? -1.760 -8.071 -8.820 1.00 94.31 292 PHE A N 1
ATOM 2414 C CA . PHE A 1 292 ? -2.375 -8.418 -7.533 1.00 94.31 292 PHE A CA 1
ATOM 2415 C C . PHE A 1 292 ? -2.007 -9.825 -7.056 1.00 94.31 292 PHE A C 1
ATOM 2417 O O . PHE A 1 292 ? -1.728 -10.020 -5.871 1.00 94.31 292 PHE A O 1
ATOM 2424 N N . ASN A 1 293 ? -1.988 -10.813 -7.953 1.00 92.62 293 ASN A N 1
ATOM 2425 C CA . ASN A 1 293 ? -1.588 -12.166 -7.578 1.00 92.62 293 ASN A CA 1
ATOM 2426 C C . ASN A 1 293 ? -0.118 -12.217 -7.161 1.00 92.62 293 ASN A C 1
ATOM 2428 O O . ASN A 1 293 ? 0.215 -12.810 -6.139 1.00 92.62 293 ASN A O 1
ATOM 2432 N N . ILE A 1 294 ? 0.755 -11.555 -7.907 1.00 90.25 294 ILE A N 1
ATOM 2433 C CA . ILE A 1 294 ? 2.166 -11.429 -7.565 1.00 90.25 294 ILE A CA 1
ATOM 2434 C C . ILE A 1 294 ? 2.349 -10.744 -6.203 1.00 90.25 294 ILE A C 1
ATOM 2436 O O . ILE A 1 294 ? 3.030 -11.275 -5.327 1.00 90.25 294 ILE A O 1
ATOM 2440 N N . MET A 1 295 ? 1.694 -9.602 -5.985 1.00 90.75 295 MET A N 1
ATOM 2441 C CA . MET A 1 295 ? 1.703 -8.861 -4.721 1.00 90.75 295 MET A CA 1
ATOM 2442 C C . MET A 1 295 ? 1.277 -9.736 -3.535 1.00 90.75 295 MET A C 1
ATOM 2444 O O . MET A 1 295 ? 1.750 -9.524 -2.414 1.00 90.75 295 MET A O 1
ATOM 2448 N N . TYR A 1 296 ? 0.390 -10.706 -3.775 1.00 91.88 296 TYR A N 1
ATOM 2449 C CA . TYR A 1 296 ? -0.119 -11.638 -2.777 1.00 91.88 296 TYR A CA 1
ATOM 2450 C C . TYR A 1 296 ? 0.780 -12.866 -2.552 1.00 91.88 296 TYR A C 1
ATOM 2452 O O . TYR A 1 296 ? 1.050 -13.217 -1.404 1.00 91.88 296 TYR A O 1
ATOM 2460 N N . TYR A 1 297 ? 1.236 -13.538 -3.610 1.00 89.12 297 TYR A N 1
ATOM 2461 C CA . TYR A 1 297 ? 1.995 -14.791 -3.504 1.00 89.12 297 TYR A CA 1
ATOM 2462 C C . TYR A 1 297 ? 3.504 -14.560 -3.336 1.00 89.12 297 TYR A C 1
ATOM 2464 O O . TYR A 1 297 ? 4.166 -15.330 -2.650 1.00 89.12 297 TYR A O 1
ATOM 2472 N N . GLN A 1 298 ? 4.040 -13.457 -3.866 1.00 87.81 298 GLN A N 1
ATOM 2473 C CA . GLN A 1 298 ? 5.459 -13.085 -3.792 1.00 87.81 298 GLN A CA 1
ATOM 2474 C C . GLN A 1 298 ? 5.695 -11.944 -2.786 1.00 87.81 298 GLN A C 1
ATOM 2476 O O . GLN A 1 298 ? 6.500 -11.035 -2.998 1.00 87.81 298 GLN A O 1
ATOM 2481 N N . ARG A 1 299 ? 4.984 -11.979 -1.648 1.00 85.31 299 ARG A N 1
ATOM 2482 C CA . ARG A 1 299 ? 5.039 -10.955 -0.580 1.00 85.31 299 ARG A CA 1
ATOM 2483 C C . ARG A 1 299 ? 6.457 -10.645 -0.097 1.00 85.31 299 ARG A C 1
ATOM 2485 O O . ARG A 1 299 ? 6.709 -9.533 0.365 1.00 85.31 299 ARG A O 1
ATOM 2492 N N . HIS A 1 300 ? 7.385 -11.601 -0.182 1.00 84.12 300 HIS A N 1
ATOM 2493 C CA . HIS A 1 300 ? 8.780 -11.402 0.217 1.00 84.12 300 HIS A CA 1
ATOM 2494 C C . HIS A 1 300 ? 9.474 -10.290 -0.568 1.00 84.12 300 HIS A C 1
ATOM 2496 O O . HIS A 1 300 ? 10.296 -9.592 0.022 1.00 84.12 300 HIS A O 1
ATOM 2502 N N . ARG A 1 301 ? 9.092 -10.073 -1.833 1.00 82.94 301 ARG A N 1
ATOM 2503 C CA . ARG A 1 301 ? 9.621 -8.999 -2.688 1.00 82.94 301 ARG A CA 1
ATOM 2504 C C . ARG A 1 301 ? 9.253 -7.606 -2.183 1.00 82.94 301 ARG A C 1
ATOM 2506 O O . ARG A 1 301 ? 10.006 -6.658 -2.362 1.00 82.94 301 ARG A O 1
ATOM 2513 N N . PHE A 1 302 ? 8.120 -7.490 -1.494 1.00 84.69 302 PHE A N 1
ATOM 2514 C CA . PHE A 1 302 ? 7.545 -6.211 -1.069 1.00 84.69 302 PHE A CA 1
ATOM 2515 C C . PHE A 1 302 ? 7.663 -5.955 0.435 1.00 84.69 302 PHE A C 1
ATOM 2517 O O . PHE A 1 302 ? 7.053 -5.015 0.945 1.00 84.69 302 PHE A O 1
ATOM 2524 N N . LYS A 1 303 ? 8.459 -6.754 1.162 1.00 80.12 303 LYS A N 1
ATOM 2525 C CA . LYS A 1 303 ? 8.630 -6.635 2.625 1.00 80.12 303 LYS A CA 1
ATOM 2526 C C . LYS A 1 303 ? 8.952 -5.204 3.074 1.00 80.12 303 LYS A C 1
ATOM 2528 O O . LYS A 1 303 ? 8.441 -4.750 4.096 1.00 80.12 303 LYS A O 1
ATOM 2533 N N . ASN A 1 304 ? 9.725 -4.471 2.274 1.00 79.19 304 ASN A N 1
ATOM 2534 C CA . ASN A 1 304 ? 10.141 -3.099 2.573 1.00 79.19 304 ASN A CA 1
ATOM 2535 C C . ASN A 1 304 ? 9.028 -2.051 2.377 1.00 79.19 304 ASN A C 1
ATOM 2537 O O . ASN A 1 304 ? 9.112 -0.965 2.945 1.00 79.19 304 ASN A O 1
ATOM 2541 N N . LEU A 1 305 ? 7.974 -2.361 1.611 1.00 78.44 305 LEU A N 1
ATOM 2542 C CA . LEU A 1 305 ? 6.894 -1.419 1.269 1.00 78.44 305 LEU A CA 1
ATOM 2543 C C . LEU A 1 305 ? 5.794 -1.338 2.327 1.00 78.44 305 LEU A C 1
ATOM 2545 O O . LEU A 1 305 ? 4.863 -0.539 2.201 1.00 78.44 305 LEU A O 1
ATOM 2549 N N . LYS A 1 306 ? 5.905 -2.158 3.376 1.00 78.88 306 LYS A N 1
ATOM 2550 C CA . LYS A 1 306 ? 5.044 -2.119 4.556 1.00 78.88 306 LYS A CA 1
ATOM 2551 C C . LYS A 1 306 ? 3.546 -2.088 4.206 1.00 78.88 306 LYS A C 1
ATOM 2553 O O . LYS A 1 306 ? 2.779 -1.326 4.785 1.00 78.88 306 LYS A O 1
ATOM 2558 N N . THR A 1 307 ? 3.127 -2.882 3.226 1.00 82.56 307 THR A N 1
ATOM 2559 C CA . THR A 1 307 ? 1.725 -3.019 2.809 1.00 82.56 307 THR A CA 1
ATOM 2560 C C . THR A 1 307 ? 1.472 -4.473 2.440 1.00 82.56 307 THR A C 1
ATOM 2562 O O . THR A 1 307 ? 2.356 -5.139 1.904 1.00 82.56 307 THR A O 1
ATOM 2565 N N . ARG A 1 308 ? 0.284 -4.984 2.758 1.00 88.94 308 ARG A N 1
ATOM 2566 C CA . ARG A 1 308 ? -0.123 -6.363 2.506 1.00 88.94 308 ARG A CA 1
ATOM 2567 C C . ARG A 1 308 ? -1.507 -6.399 1.881 1.00 88.94 308 ARG A C 1
ATOM 2569 O O . ARG A 1 308 ? -2.438 -5.763 2.369 1.00 88.94 308 ARG A O 1
ATOM 2576 N N . LEU A 1 309 ? -1.619 -7.174 0.812 1.00 92.88 309 LEU A N 1
ATOM 2577 C CA . LEU A 1 309 ? -2.884 -7.510 0.183 1.00 92.88 309 LEU A CA 1
ATOM 2578 C C . LEU A 1 309 ? -3.500 -8.732 0.870 1.00 92.88 309 LEU A C 1
ATOM 2580 O O . LEU A 1 309 ? -2.801 -9.711 1.160 1.00 92.88 309 LEU A O 1
ATOM 2584 N N . HIS A 1 310 ? -4.802 -8.660 1.108 1.00 95.44 310 HIS A N 1
ATOM 2585 C CA . HIS A 1 310 ? -5.599 -9.696 1.742 1.00 95.44 310 HIS A CA 1
ATOM 2586 C C . HIS A 1 310 ? -6.790 -10.071 0.872 1.00 95.44 310 HIS A C 1
ATOM 2588 O O . HIS A 1 310 ? -7.333 -9.217 0.166 1.00 95.44 310 HIS A O 1
ATOM 2594 N N . SER A 1 311 ? -7.222 -11.325 0.978 1.00 97.56 311 SER A N 1
ATOM 2595 C CA . SER A 1 311 ? -8.549 -11.749 0.530 1.00 97.56 311 SER A CA 1
ATOM 2596 C C . SER A 1 311 ? -9.420 -12.149 1.712 1.00 97.56 311 SER A C 1
ATOM 2598 O O . SER A 1 311 ? -8.940 -12.695 2.704 1.00 97.56 311 SER A O 1
ATOM 2600 N N . VAL A 1 312 ? -10.714 -11.878 1.592 1.00 98.12 312 VAL A N 1
ATOM 2601 C CA . VAL A 1 312 ? -11.758 -12.340 2.509 1.00 98.12 312 VAL A CA 1
ATOM 2602 C C . VAL A 1 312 ? -12.688 -13.214 1.696 1.00 98.12 312 VAL A C 1
ATOM 2604 O O . VAL A 1 312 ? -13.145 -12.801 0.633 1.00 98.12 312 VAL A O 1
ATOM 2607 N N . GLU A 1 313 ? -12.959 -14.420 2.168 1.00 98.38 313 GLU A N 1
ATOM 2608 C CA . GLU A 1 313 ? -13.718 -15.412 1.416 1.00 98.38 313 GLU A CA 1
ATOM 2609 C C . GLU A 1 313 ? -14.933 -15.874 2.203 1.00 98.38 313 GLU A C 1
ATOM 2611 O O . GLU A 1 313 ? -14.850 -16.114 3.406 1.00 98.38 313 GLU A O 1
ATOM 2616 N N . VAL A 1 314 ? -16.062 -16.031 1.517 1.00 98.38 314 VAL A N 1
ATOM 2617 C CA . VAL A 1 314 ? -17.288 -16.577 2.092 1.00 98.38 314 VAL A CA 1
ATOM 2618 C C . VAL A 1 314 ? -17.654 -17.870 1.394 1.00 98.38 314 VAL A C 1
ATOM 2620 O O . VAL A 1 314 ? -17.794 -17.928 0.170 1.00 98.38 314 VAL A O 1
ATOM 2623 N N . TRP A 1 315 ? -17.876 -18.890 2.209 1.00 98.19 315 TRP A N 1
ATOM 2624 C CA . TRP A 1 315 ? -18.144 -20.250 1.789 1.00 98.19 315 TRP A CA 1
ATOM 2625 C C . TRP A 1 315 ? -19.553 -20.670 2.167 1.00 98.19 315 TRP A C 1
ATOM 2627 O O . TRP A 1 315 ? -20.014 -20.376 3.269 1.00 98.19 315 TRP A O 1
ATOM 2637 N N . LYS A 1 316 ? -20.204 -21.420 1.282 1.00 97.31 316 LYS A N 1
ATOM 2638 C CA . LYS A 1 316 ? -21.390 -22.215 1.602 1.00 97.31 316 LYS A CA 1
ATOM 2639 C C . LYS A 1 316 ? -21.043 -23.677 1.352 1.00 97.31 316 LYS A C 1
ATOM 2641 O O . LYS A 1 316 ? -20.890 -24.092 0.205 1.00 97.31 316 LYS A O 1
ATOM 2646 N N . GLY A 1 317 ? -20.852 -24.443 2.424 1.00 92.75 317 GLY A N 1
ATOM 2647 C CA . GLY A 1 317 ? -20.202 -25.751 2.315 1.00 92.75 317 GLY A CA 1
ATOM 2648 C C . GLY A 1 317 ? -18.789 -25.601 1.734 1.00 92.75 317 GLY A C 1
ATOM 2649 O O . GLY A 1 317 ? -17.970 -24.878 2.296 1.00 92.75 317 GLY A O 1
ATOM 2650 N N . GLY A 1 318 ? -18.518 -26.246 0.594 1.00 94.19 318 GLY A N 1
ATOM 2651 C CA . GLY A 1 318 ? -17.233 -26.164 -0.124 1.00 94.19 318 GLY A CA 1
ATOM 2652 C C . GLY A 1 318 ? -17.170 -25.125 -1.254 1.00 94.19 318 GLY A C 1
ATOM 2653 O O . GLY A 1 318 ? -16.131 -24.986 -1.904 1.00 94.19 318 GLY A O 1
ATOM 2654 N N . GLU A 1 319 ? -18.259 -24.402 -1.524 1.00 97.25 319 GLU A N 1
ATOM 2655 C CA . GLU A 1 319 ? -18.340 -23.452 -2.638 1.00 97.25 319 GLU A CA 1
ATOM 2656 C C . GLU A 1 319 ? -18.030 -22.019 -2.186 1.00 97.25 319 GLU A C 1
ATOM 2658 O O . GLU A 1 319 ? -18.550 -21.553 -1.171 1.00 97.25 319 GLU A O 1
ATOM 2663 N N . LEU A 1 320 ? -17.202 -21.310 -2.960 1.00 98.19 320 LEU A N 1
ATOM 2664 C CA . LEU A 1 320 ? -16.892 -19.896 -2.751 1.00 98.19 320 LEU A CA 1
ATOM 2665 C C . LEU A 1 320 ? -18.029 -19.039 -3.329 1.00 98.19 320 LEU A C 1
ATOM 2667 O O . LEU A 1 320 ? -18.171 -18.949 -4.546 1.00 98.19 320 LEU A O 1
ATOM 2671 N N . VAL A 1 321 ? -18.818 -18.404 -2.462 1.00 98.06 321 VAL A N 1
ATOM 2672 C CA . VAL A 1 321 ? -20.058 -17.697 -2.840 1.00 98.06 321 VAL A CA 1
ATOM 2673 C C . VAL A 1 321 ? -19.986 -16.178 -2.688 1.00 98.06 321 VAL A C 1
ATOM 2675 O O . VAL A 1 321 ? -20.908 -15.480 -3.113 1.00 98.06 321 VAL A O 1
ATOM 2678 N N . ALA A 1 322 ? -18.943 -15.652 -2.052 1.00 98.38 322 ALA A N 1
ATOM 2679 C CA . ALA A 1 322 ? -18.582 -14.237 -2.069 1.00 98.38 322 ALA A CA 1
ATOM 2680 C C . ALA A 1 322 ? -17.118 -14.070 -1.658 1.00 98.38 322 ALA A C 1
ATOM 2682 O O . ALA A 1 322 ? -16.515 -14.971 -1.069 1.00 98.38 322 ALA A O 1
ATOM 2683 N N . GLY A 1 323 ? -16.556 -12.905 -1.938 1.00 97.75 323 GLY A N 1
ATOM 2684 C CA . GLY 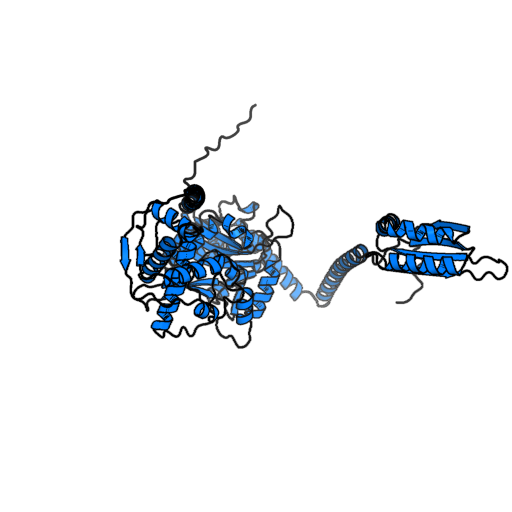A 1 323 ? -15.255 -12.530 -1.416 1.00 97.75 323 GLY A CA 1
ATOM 2685 C C . GLY A 1 323 ? -14.842 -11.131 -1.829 1.00 97.75 323 GLY A C 1
ATOM 2686 O O . GLY A 1 323 ? -15.398 -10.565 -2.766 1.00 97.75 323 GLY A O 1
ATOM 2687 N N . GLU A 1 324 ? -13.854 -10.581 -1.140 1.00 97.31 324 GLU A N 1
ATOM 2688 C CA . GLU A 1 324 ? -13.256 -9.295 -1.486 1.00 97.31 324 GLU A CA 1
ATOM 2689 C C . GLU A 1 324 ? -11.739 -9.331 -1.369 1.00 97.31 324 GLU A C 1
ATOM 2691 O O . GLU A 1 324 ? -11.174 -10.179 -0.675 1.00 97.31 324 GLU A O 1
ATOM 2696 N N . ILE A 1 325 ? -11.095 -8.392 -2.054 1.00 96.69 325 ILE A N 1
ATOM 2697 C CA . ILE A 1 325 ? -9.696 -8.054 -1.834 1.00 96.69 325 ILE A CA 1
ATOM 2698 C C . ILE A 1 325 ? -9.593 -6.688 -1.158 1.00 96.69 325 ILE A C 1
ATOM 2700 O O . ILE A 1 325 ? -10.338 -5.751 -1.468 1.00 96.69 325 ILE A O 1
ATOM 2704 N N . GLY A 1 326 ? -8.625 -6.567 -0.259 1.00 94.31 326 GLY A N 1
ATOM 2705 C CA . GLY A 1 326 ? -8.341 -5.330 0.451 1.00 94.31 326 GLY A CA 1
ATOM 2706 C C . GLY A 1 326 ? -6.875 -5.219 0.829 1.00 94.31 326 GLY A C 1
ATOM 2707 O O . GLY A 1 326 ? -6.152 -6.213 0.903 1.00 94.31 326 GLY A O 1
ATOM 2708 N N . CYS A 1 327 ? -6.427 -3.993 1.054 1.00 90.00 327 CYS A N 1
ATOM 2709 C CA . CYS A 1 327 ? -5.060 -3.692 1.450 1.00 90.00 327 CYS A CA 1
ATOM 2710 C C . CYS A 1 327 ? -5.009 -3.284 2.917 1.00 90.00 327 CYS A C 1
ATOM 2712 O O . CYS A 1 327 ? -5.897 -2.606 3.434 1.00 90.00 327 CYS A O 1
ATOM 2714 N N . LYS A 1 328 ? -3.906 -3.640 3.562 1.00 83.56 328 LYS A N 1
ATOM 2715 C CA . LYS A 1 328 ? -3.591 -3.239 4.923 1.00 83.56 328 LYS A CA 1
ATOM 2716 C C . LYS A 1 328 ? -2.142 -2.792 5.020 1.00 83.56 328 LYS A C 1
ATOM 2718 O O . LYS A 1 328 ? -1.267 -3.318 4.336 1.00 83.56 328 LYS A O 1
ATOM 2723 N N . TYR A 1 329 ? -1.881 -1.841 5.897 1.00 74.38 329 TYR A N 1
ATOM 2724 C CA . TYR A 1 329 ? -0.562 -1.256 6.088 1.00 74.38 329 TYR A CA 1
ATOM 2725 C C . TYR A 1 329 ? 0.199 -1.953 7.204 1.00 74.38 329 TYR A C 1
ATOM 2727 O O . TYR A 1 329 ? -0.392 -2.503 8.129 1.00 74.38 329 TYR A O 1
ATOM 2735 N N . LEU A 1 330 ? 1.518 -1.937 7.102 1.00 61.62 330 LEU A N 1
ATOM 2736 C CA . LEU A 1 330 ? 2.450 -2.438 8.094 1.00 61.62 330 LEU A CA 1
ATOM 2737 C C . LEU A 1 330 ? 3.272 -1.259 8.631 1.00 61.62 330 LEU A C 1
ATOM 2739 O O . LEU A 1 330 ? 3.459 -0.234 7.974 1.00 61.62 330 LEU A O 1
ATOM 2743 N N . PHE A 1 331 ? 3.779 -1.408 9.840 1.00 54.31 331 PHE A N 1
ATOM 2744 C CA . PHE A 1 331 ? 4.778 -0.537 10.436 1.00 54.31 331 PHE A CA 1
ATOM 2745 C C . PHE A 1 331 ? 5.947 -1.419 10.892 1.00 54.31 331 PHE A C 1
ATOM 2747 O O . PHE A 1 331 ? 5.780 -2.607 11.119 1.00 54.31 331 PHE A O 1
ATOM 2754 N N . TYR A 1 332 ? 7.154 -0.876 10.999 1.00 48.06 332 TYR A N 1
ATOM 2755 C CA . TYR A 1 332 ? 8.267 -1.594 11.626 1.00 48.06 332 TYR A CA 1
ATOM 2756 C C . TYR A 1 332 ? 8.833 -0.684 12.699 1.00 48.06 332 TYR A C 1
ATOM 2758 O O . TYR A 1 332 ? 9.103 0.484 12.417 1.00 48.06 332 TYR A O 1
ATOM 2766 N N . HIS A 1 333 ? 9.002 -1.227 13.900 1.00 45.16 333 HIS A N 1
ATOM 2767 C CA . HIS A 1 333 ? 9.872 -0.642 14.907 1.00 45.16 333 HIS A CA 1
ATOM 2768 C C . HIS A 1 333 ? 11.282 -1.214 14.703 1.00 45.16 333 HIS A C 1
ATOM 2770 O O . HIS A 1 333 ? 11.420 -2.395 14.384 1.00 45.16 333 HIS A O 1
ATOM 2776 N N . ASP A 1 334 ? 12.317 -0.387 14.858 1.00 44.84 334 ASP A N 1
ATOM 2777 C CA . ASP A 1 334 ? 13.724 -0.773 14.687 1.00 44.84 334 ASP A CA 1
ATOM 2778 C C . ASP A 1 334 ? 14.160 -1.850 15.695 1.00 44.84 334 ASP A C 1
ATOM 2780 O O . ASP A 1 334 ? 14.684 -1.548 16.766 1.00 44.84 334 ASP A O 1
ATOM 2784 N N . LYS A 1 335 ? 13.917 -3.119 15.363 1.00 37.50 335 LYS A N 1
ATOM 2785 C CA . LYS A 1 335 ? 14.723 -4.309 15.672 1.00 37.50 335 LYS A CA 1
ATOM 2786 C C . LYS A 1 335 ? 13.968 -5.541 15.185 1.00 37.50 335 LYS A C 1
ATOM 2788 O O . LYS A 1 335 ? 12.748 -5.619 15.264 1.00 37.50 335 LYS A O 1
ATOM 2793 N N . TRP A 1 336 ? 14.733 -6.484 14.649 1.00 44.94 336 TRP A N 1
ATOM 2794 C CA . TRP A 1 336 ? 14.279 -7.774 14.146 1.00 44.94 336 TRP A CA 1
ATOM 2795 C C . TRP A 1 336 ? 13.238 -8.434 15.073 1.00 44.94 336 TRP A C 1
ATOM 2797 O O . TRP A 1 336 ? 13.352 -8.347 16.295 1.00 44.94 336 TRP A O 1
ATOM 2807 N N . THR A 1 337 ? 12.275 -9.145 14.470 1.00 35.34 337 THR A N 1
ATOM 2808 C CA . THR A 1 337 ? 11.250 -10.018 15.098 1.00 35.34 337 THR A CA 1
ATOM 2809 C C . THR A 1 337 ? 9.941 -9.408 15.645 1.00 35.34 337 THR A C 1
ATOM 2811 O O . THR A 1 337 ? 9.452 -9.850 16.674 1.00 35.34 337 THR A O 1
ATOM 2814 N N . ALA A 1 338 ? 9.283 -8.498 14.912 1.00 31.55 338 ALA A N 1
ATOM 2815 C CA . ALA A 1 338 ? 7.806 -8.414 14.875 1.00 31.55 338 ALA A CA 1
ATOM 2816 C C . ALA A 1 338 ? 7.329 -7.572 13.675 1.00 31.55 338 ALA A C 1
ATOM 2818 O O . ALA A 1 338 ? 7.852 -6.486 13.427 1.00 31.55 338 ALA A O 1
ATOM 2819 N N . VAL A 1 339 ? 6.351 -8.064 12.906 1.00 36.03 339 VAL A N 1
ATOM 2820 C CA . VAL A 1 339 ? 5.705 -7.285 11.836 1.00 36.03 339 VAL A CA 1
ATOM 2821 C C . VAL A 1 339 ? 4.614 -6.421 12.466 1.00 36.03 339 VAL A C 1
ATOM 2823 O O . VAL A 1 339 ? 3.501 -6.886 12.699 1.00 36.03 339 VAL A O 1
ATOM 2826 N N . ALA A 1 340 ? 4.961 -5.159 12.725 1.00 41.34 340 ALA A N 1
ATOM 2827 C CA . ALA A 1 340 ? 4.040 -4.072 13.040 1.00 41.34 340 ALA A CA 1
ATOM 2828 C C . ALA A 1 340 ? 2.910 -3.975 11.999 1.00 41.34 340 ALA A C 1
ATOM 2830 O O . ALA A 1 340 ? 3.199 -3.953 10.809 1.00 41.34 340 ALA A O 1
ATOM 2831 N N . THR A 1 341 ? 1.638 -3.876 12.363 1.00 55.16 341 THR A N 1
ATOM 2832 C CA . THR A 1 341 ? 0.503 -3.822 11.412 1.00 55.16 341 THR A CA 1
ATOM 2833 C C . THR A 1 341 ? -0.366 -2.585 11.691 1.00 55.16 341 THR A C 1
ATOM 2835 O O . THR A 1 341 ? -0.480 -2.235 12.838 1.00 55.16 341 THR A O 1
ATOM 2838 N N . GLY A 1 342 ? -0.936 -1.860 10.725 1.00 73.88 342 GLY A N 1
ATOM 2839 C CA . GLY A 1 342 ? -1.671 -0.596 10.952 1.00 73.88 342 GLY A CA 1
ATOM 2840 C C . GLY A 1 342 ? -3.164 -0.772 11.285 1.00 73.88 342 GLY A C 1
ATOM 2841 O O . GLY A 1 342 ? -3.774 -1.753 10.868 1.00 73.88 342 GLY A O 1
ATOM 2842 N N . ALA A 1 343 ? -3.792 0.218 11.937 1.00 89.75 343 ALA A N 1
ATOM 2843 C CA . ALA A 1 343 ? -5.218 0.222 12.317 1.00 89.75 343 ALA A CA 1
ATOM 2844 C C . ALA A 1 343 ? -6.181 0.706 11.204 1.00 89.75 343 ALA A C 1
ATOM 2846 O O . ALA A 1 343 ? -7.251 1.252 11.497 1.00 89.75 343 ALA A O 1
ATOM 2847 N N . VAL A 1 344 ? -5.797 0.532 9.933 1.00 93.31 344 VAL A N 1
ATOM 2848 C CA . VAL A 1 344 ? -6.605 0.869 8.746 1.00 93.31 344 VAL A CA 1
ATOM 2849 C C . VAL A 1 344 ? -6.681 -0.335 7.817 1.00 93.31 344 VAL A C 1
ATOM 2851 O O . VAL A 1 344 ? -5.653 -0.940 7.505 1.00 93.31 344 VAL A O 1
ATOM 2854 N N . TYR A 1 345 ? -7.885 -0.633 7.335 1.00 95.75 345 TYR A N 1
ATOM 2855 C CA . TYR A 1 345 ? -8.130 -1.600 6.268 1.00 95.75 345 TYR A CA 1
ATOM 2856 C C . TYR A 1 345 ? -8.828 -0.909 5.098 1.00 95.75 345 TYR A C 1
ATOM 2858 O O . TYR A 1 345 ? -9.851 -0.259 5.301 1.00 95.75 345 TYR A O 1
ATOM 2866 N N . THR A 1 346 ? -8.295 -1.058 3.889 1.00 95.75 346 THR A N 1
ATOM 2867 C CA . THR A 1 346 ? -8.849 -0.458 2.671 1.00 95.75 346 THR A CA 1
ATOM 2868 C C . THR A 1 346 ? -9.467 -1.542 1.803 1.00 95.75 346 THR A C 1
ATOM 2870 O O . THR A 1 346 ? -8.735 -2.333 1.204 1.00 95.75 346 THR A O 1
ATOM 2873 N N . SER A 1 347 ? -10.796 -1.570 1.694 1.00 95.81 347 SER A N 1
ATOM 2874 C CA . SER A 1 347 ? -11.472 -2.454 0.738 1.00 95.81 347 SER A CA 1
ATOM 2875 C C . SER A 1 347 ? -11.255 -1.937 -0.676 1.00 95.81 347 SER A C 1
ATOM 2877 O O . SER A 1 347 ? -11.480 -0.761 -0.966 1.00 95.81 347 SER A O 1
ATOM 2879 N N . VAL A 1 348 ? -10.840 -2.830 -1.572 1.00 93.50 348 VAL A N 1
ATOM 2880 C CA . VAL A 1 348 ? -10.628 -2.496 -2.982 1.00 93.50 348 VAL A CA 1
ATOM 2881 C C . VAL A 1 348 ? -11.876 -2.863 -3.777 1.00 93.50 348 VAL A C 1
ATOM 2883 O O . VAL A 1 348 ? -12.495 -2.004 -4.403 1.00 93.50 348 VAL A O 1
ATOM 2886 N N . THR A 1 349 ? -12.268 -4.138 -3.751 1.00 93.56 349 THR A N 1
ATOM 2887 C CA . THR A 1 349 ? -13.443 -4.632 -4.476 1.00 93.56 349 THR A CA 1
ATOM 2888 C C . THR A 1 349 ? -13.805 -6.049 -4.045 1.00 93.56 349 THR A C 1
ATOM 2890 O O . THR A 1 349 ? -12.954 -6.779 -3.537 1.00 93.56 349 THR A O 1
ATOM 2893 N N . GLY A 1 350 ? -15.044 -6.457 -4.301 1.00 95.19 350 GLY A N 1
ATOM 2894 C CA . GLY A 1 350 ? -15.522 -7.800 -4.012 1.00 95.19 350 GLY A CA 1
ATOM 2895 C C . GLY A 1 350 ? -16.627 -8.257 -4.953 1.00 95.19 350 GLY A C 1
ATOM 2896 O O . GLY A 1 350 ? -17.100 -7.507 -5.809 1.00 95.19 350 GLY A O 1
ATOM 2897 N N . PHE A 1 351 ? -17.026 -9.510 -4.782 1.00 97.19 351 PHE A N 1
ATOM 2898 C CA . PHE A 1 351 ? -18.053 -10.191 -5.556 1.00 97.19 351 PHE A CA 1
ATOM 2899 C C . PHE A 1 351 ? -18.952 -11.035 -4.644 1.00 97.19 351 PHE A C 1
ATOM 2901 O O . PHE A 1 351 ? -18.585 -11.368 -3.514 1.00 97.19 351 PHE A O 1
ATOM 2908 N N . HIS A 1 352 ? -20.128 -11.405 -5.139 1.00 97.25 352 HIS A N 1
ATOM 2909 C CA . HIS A 1 352 ? -21.064 -12.318 -4.506 1.00 97.25 352 HIS A CA 1
ATOM 2910 C C . HIS A 1 352 ? -21.925 -13.036 -5.557 1.00 97.25 352 HIS A C 1
ATOM 2912 O O . HIS A 1 352 ? -22.472 -12.421 -6.466 1.00 97.25 352 HIS A O 1
ATOM 2918 N N . ASN A 1 353 ? -22.126 -14.339 -5.370 1.00 95.56 353 ASN A N 1
ATOM 2919 C CA . ASN A 1 353 ? -22.906 -15.195 -6.272 1.00 95.56 353 ASN A CA 1
ATOM 2920 C C . ASN A 1 353 ? -24.177 -15.758 -5.614 1.00 95.56 353 ASN A C 1
ATOM 2922 O O . ASN A 1 353 ? -24.956 -16.454 -6.257 1.00 95.56 353 ASN A O 1
ATOM 2926 N N . LEU A 1 354 ? -24.407 -15.462 -4.330 1.00 95.12 354 LEU A N 1
ATOM 2927 C CA . LEU A 1 354 ? -25.565 -15.927 -3.572 1.00 95.12 354 LEU A CA 1
ATOM 2928 C C . LEU A 1 354 ? -26.268 -14.749 -2.889 1.00 95.12 354 LEU A C 1
ATOM 2930 O O . LEU A 1 354 ? -25.636 -13.800 -2.421 1.00 95.12 354 LEU A O 1
ATOM 2934 N N . ASN A 1 355 ? -27.594 -14.824 -2.783 1.00 93.50 355 ASN A N 1
ATOM 2935 C CA . ASN A 1 355 ? -28.367 -13.827 -2.048 1.00 93.50 355 ASN A CA 1
ATOM 2936 C C . ASN A 1 355 ? -27.846 -13.681 -0.614 1.00 93.50 355 ASN A C 1
ATOM 2938 O O . ASN A 1 355 ? -27.650 -14.665 0.100 1.00 93.50 355 ASN A O 1
ATOM 2942 N N . SER A 1 356 ? -27.625 -12.431 -0.207 1.00 94.50 356 SER A N 1
ATOM 2943 C CA . SER A 1 356 ? -27.092 -12.054 1.107 1.00 94.50 356 SER A CA 1
ATOM 2944 C C . SER A 1 356 ? -25.667 -12.533 1.426 1.00 94.50 356 SER A C 1
ATOM 2946 O O . SER A 1 356 ? -25.187 -12.182 2.502 1.00 94.50 356 SER A O 1
ATOM 2948 N N . SER A 1 357 ? -24.949 -13.241 0.537 1.00 96.31 357 SER A N 1
ATOM 2949 C CA . SER A 1 357 ? -23.554 -13.629 0.818 1.00 96.31 357 SER A CA 1
ATOM 2950 C C . SER A 1 357 ? -22.616 -12.423 0.844 1.00 96.31 357 SER A C 1
ATOM 2952 O O . SER A 1 357 ? -21.775 -12.348 1.732 1.00 96.31 357 SER A O 1
ATOM 2954 N N . GLY A 1 358 ? -22.817 -11.436 -0.037 1.00 95.25 358 GLY A N 1
ATOM 2955 C CA . GLY A 1 358 ? -22.087 -10.163 0.013 1.00 95.25 358 GLY A CA 1
ATOM 2956 C C . GLY A 1 358 ? -22.400 -9.349 1.275 1.00 95.25 358 GLY A C 1
ATOM 2957 O O . GLY A 1 358 ? -21.508 -8.811 1.918 1.00 95.25 358 GLY A O 1
ATOM 2958 N N . THR A 1 359 ? -23.665 -9.315 1.706 1.00 95.81 359 THR A N 1
ATOM 2959 C CA . THR A 1 359 ? -24.051 -8.646 2.960 1.00 95.81 359 THR A CA 1
ATOM 2960 C C . THR A 1 359 ? -23.429 -9.325 4.180 1.00 95.81 359 THR A C 1
ATOM 2962 O O . THR A 1 359 ? -22.893 -8.646 5.050 1.00 95.81 359 THR A O 1
ATOM 2965 N N . PHE A 1 360 ? -23.472 -10.660 4.235 1.00 97.25 360 PHE A N 1
ATOM 2966 C CA . PHE A 1 360 ? -22.802 -11.429 5.279 1.00 97.25 360 PHE A CA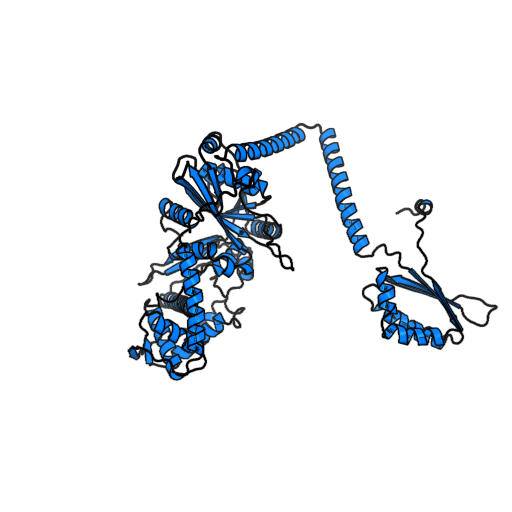 1
ATOM 2967 C C . PHE A 1 360 ? -21.288 -11.202 5.259 1.00 97.25 360 PHE A C 1
ATOM 2969 O O . PHE A 1 360 ? -20.713 -10.987 6.319 1.00 97.25 360 PHE A O 1
ATOM 2976 N N . GLN A 1 361 ? -20.657 -11.190 4.080 1.00 97.62 361 GLN A N 1
ATOM 2977 C CA . GLN A 1 361 ? -19.227 -10.914 3.935 1.00 97.62 361 GLN A CA 1
ATOM 2978 C C . GLN A 1 361 ? -18.847 -9.579 4.586 1.00 97.62 361 GLN A C 1
ATOM 2980 O O . GLN A 1 361 ? -17.901 -9.544 5.368 1.00 97.62 361 GLN A O 1
ATOM 2985 N N . LEU A 1 362 ? -19.615 -8.513 4.337 1.00 97.38 362 LEU A N 1
ATOM 2986 C CA . LEU A 1 362 ? -19.379 -7.205 4.955 1.00 97.38 362 LEU A CA 1
ATOM 2987 C C . LEU A 1 362 ? -19.548 -7.238 6.482 1.00 97.38 362 LEU A C 1
ATOM 2989 O O . LEU A 1 362 ? -18.763 -6.618 7.192 1.00 97.38 362 LEU A O 1
ATOM 2993 N N . TYR A 1 363 ? -20.546 -7.961 7.004 1.00 97.94 363 TYR A N 1
ATOM 2994 C CA . TYR A 1 363 ? -20.773 -8.079 8.454 1.00 97.94 363 TYR A CA 1
ATOM 2995 C C . TYR A 1 363 ? -19.666 -8.880 9.137 1.00 97.94 363 TYR A C 1
ATOM 2997 O O . TYR A 1 363 ? -19.132 -8.460 10.160 1.00 97.94 363 TYR A O 1
ATOM 3005 N N . ALA A 1 364 ? -19.285 -10.008 8.541 1.00 98.06 364 ALA A N 1
ATOM 3006 C CA . ALA A 1 364 ? -18.201 -10.843 9.027 1.00 98.06 364 ALA A CA 1
ATOM 3007 C C . ALA A 1 364 ? -16.870 -10.083 8.998 1.00 98.06 364 ALA A C 1
ATOM 3009 O O . ALA A 1 364 ? -16.124 -10.115 9.974 1.00 98.06 364 ALA A O 1
ATOM 3010 N N . LEU A 1 365 ? -16.595 -9.341 7.920 1.00 98.06 365 LEU A N 1
ATOM 3011 C CA . LEU A 1 365 ? -15.405 -8.505 7.836 1.00 98.06 365 LEU A CA 1
ATOM 3012 C C . LEU A 1 365 ? -15.429 -7.382 8.877 1.00 98.06 365 LEU A C 1
ATOM 3014 O O . LEU A 1 365 ? -14.431 -7.191 9.559 1.00 98.06 365 LEU A O 1
ATOM 3018 N N . ALA A 1 366 ? -16.555 -6.695 9.078 1.00 98.25 366 ALA A N 1
ATOM 3019 C CA . ALA A 1 366 ? -16.683 -5.700 10.143 1.00 98.25 366 ALA A CA 1
ATOM 3020 C C . ALA A 1 366 ? -16.363 -6.287 11.525 1.00 98.25 366 ALA A C 1
ATOM 3022 O O . ALA A 1 366 ? -15.614 -5.682 12.287 1.00 98.25 366 ALA A O 1
ATOM 3023 N N . ALA A 1 367 ? -16.881 -7.480 11.830 1.00 98.19 367 ALA A N 1
ATOM 3024 C CA . ALA A 1 367 ? -16.594 -8.172 13.082 1.00 98.19 367 ALA A CA 1
ATOM 3025 C C . ALA A 1 367 ? -15.098 -8.490 13.216 1.00 98.19 367 ALA A C 1
ATOM 3027 O O . ALA A 1 367 ? -14.483 -8.164 14.228 1.00 98.19 367 ALA A O 1
ATOM 3028 N N . ILE A 1 368 ? -14.491 -9.059 12.170 1.00 97.81 368 ILE A N 1
ATOM 3029 C CA . ILE A 1 368 ? -13.056 -9.366 12.141 1.00 97.81 368 ILE A CA 1
ATOM 3030 C C . ILE A 1 368 ? -12.225 -8.098 12.361 1.00 97.81 368 ILE A C 1
ATOM 3032 O O . ILE A 1 368 ? -11.368 -8.076 13.238 1.00 97.81 368 ILE A O 1
ATOM 3036 N N . LEU A 1 369 ? -12.489 -7.029 11.605 1.00 97.00 369 LEU A N 1
ATOM 3037 C CA . LEU A 1 369 ? -11.765 -5.763 11.722 1.00 97.00 369 LEU A CA 1
ATOM 3038 C C . LEU A 1 369 ? -11.923 -5.158 13.124 1.00 97.00 369 LEU A C 1
ATOM 3040 O O . LEU A 1 369 ? -10.938 -4.717 13.713 1.00 97.00 369 LEU A O 1
ATOM 3044 N N . HIS A 1 370 ? -13.136 -5.181 13.677 1.00 96.88 370 HIS A N 1
ATOM 3045 C CA . HIS A 1 370 ? -13.423 -4.695 15.025 1.00 96.88 370 HIS A CA 1
ATOM 3046 C C . HIS A 1 370 ? -12.634 -5.456 16.096 1.00 96.88 370 HIS A C 1
ATOM 3048 O O . HIS A 1 370 ? -11.894 -4.844 16.865 1.00 96.88 370 HIS A O 1
ATOM 3054 N N . PHE A 1 371 ? -12.720 -6.789 16.106 1.00 96.19 371 PHE A N 1
ATOM 3055 C CA . PHE A 1 371 ? -12.033 -7.623 17.098 1.00 96.19 371 PHE A CA 1
ATOM 3056 C C . PHE A 1 371 ? -10.512 -7.593 16.967 1.00 96.19 371 PHE A C 1
ATOM 3058 O O . PHE A 1 371 ? -9.803 -7.859 17.934 1.00 96.19 371 PHE A O 1
ATOM 3065 N N . GLN A 1 372 ? -10.007 -7.226 15.792 1.00 94.06 372 GLN A N 1
ATOM 3066 C CA . GLN A 1 372 ? -8.589 -6.985 15.563 1.00 94.06 372 GLN A CA 1
ATOM 3067 C C . GLN A 1 372 ? -8.154 -5.542 15.869 1.00 94.06 372 GLN A C 1
ATOM 3069 O O . GLN A 1 372 ? -6.992 -5.187 15.681 1.00 94.06 372 GLN A O 1
ATOM 3074 N N . GLY A 1 373 ? -9.067 -4.694 16.349 1.00 93.81 373 GLY A N 1
ATOM 3075 C CA . GLY A 1 373 ? -8.789 -3.319 16.756 1.00 93.81 373 GLY A CA 1
ATOM 3076 C C . GLY A 1 373 ? -8.513 -2.360 15.597 1.00 93.81 373 GLY A C 1
ATOM 3077 O O . GLY A 1 373 ? -7.824 -1.356 15.800 1.00 93.81 373 GLY A O 1
ATOM 3078 N N . ILE A 1 374 ? -9.022 -2.658 14.397 1.00 94.69 374 ILE A N 1
ATOM 3079 C CA . ILE A 1 374 ? -9.008 -1.743 13.253 1.00 94.69 374 ILE A CA 1
ATOM 3080 C C . ILE A 1 374 ? -9.990 -0.602 13.512 1.00 94.69 374 ILE A C 1
ATOM 3082 O O . ILE A 1 374 ? -11.152 -0.807 13.859 1.00 94.69 374 ILE A O 1
ATOM 3086 N N . GLU A 1 375 ? -9.519 0.625 13.324 1.00 94.81 375 GLU A N 1
ATOM 3087 C CA . GLU A 1 375 ? -10.277 1.834 13.656 1.00 94.81 375 GLU A CA 1
ATOM 3088 C C . GLU A 1 375 ? -10.960 2.444 12.438 1.00 94.81 375 GLU A C 1
ATOM 3090 O O . GLU A 1 375 ? -12.033 3.041 12.559 1.00 94.81 375 GLU A O 1
ATOM 3095 N N . VAL A 1 376 ? -10.336 2.298 11.268 1.00 95.94 376 VAL A N 1
ATOM 3096 C CA . VAL A 1 376 ? -10.831 2.845 10.007 1.00 95.94 376 VAL A CA 1
ATOM 3097 C C . VAL A 1 376 ? -10.923 1.734 8.980 1.00 95.94 376 VAL A C 1
ATOM 3099 O O . VAL A 1 376 ? -9.919 1.148 8.576 1.00 95.94 376 VAL A O 1
ATOM 3102 N N . TRP A 1 377 ? -12.142 1.487 8.528 1.00 97.25 377 TRP A N 1
ATOM 3103 C CA . TRP A 1 377 ? -12.409 0.724 7.328 1.00 97.25 377 TRP A CA 1
ATOM 3104 C C . TRP A 1 377 ? -12.647 1.706 6.177 1.00 97.25 377 TRP A C 1
ATOM 3106 O O . TRP A 1 377 ? -13.695 2.347 6.097 1.00 97.25 377 TRP A O 1
ATOM 3116 N N . ASP A 1 378 ? -11.637 1.881 5.330 1.00 96.88 378 ASP A N 1
ATOM 3117 C CA . ASP A 1 378 ? -11.694 2.716 4.134 1.00 96.88 378 ASP A CA 1
ATOM 3118 C C . ASP A 1 378 ? -12.440 1.975 3.022 1.00 96.88 378 ASP A C 1
ATOM 3120 O O . ASP A 1 378 ? -12.069 0.871 2.620 1.00 96.88 378 ASP A O 1
ATOM 3124 N N . LEU A 1 379 ? -13.513 2.597 2.539 1.00 95.75 379 LEU A N 1
ATOM 3125 C CA . LEU A 1 379 ? -14.389 2.045 1.517 1.00 95.75 379 LEU A CA 1
ATOM 3126 C C . LEU A 1 379 ? -14.206 2.752 0.167 1.00 95.75 379 LEU A C 1
ATOM 3128 O O . LEU A 1 379 ? -14.900 2.407 -0.787 1.00 95.75 379 LEU A O 1
ATOM 3132 N N . GLY A 1 380 ? -13.319 3.741 0.039 1.00 94.00 380 GLY A N 1
ATOM 3133 C CA . GLY A 1 380 ? -13.113 4.471 -1.213 1.00 94.00 380 GLY A CA 1
ATOM 3134 C C . GLY A 1 380 ? -14.225 5.477 -1.513 1.00 94.00 380 GLY A C 1
ATOM 3135 O O . GLY A 1 380 ? -14.494 6.365 -0.710 1.00 94.00 380 GLY A O 1
ATOM 3136 N N . MET A 1 381 ? -14.850 5.377 -2.690 1.00 93.06 381 MET A N 1
ATOM 3137 C CA . MET A 1 381 ? -15.890 6.325 -3.117 1.00 93.06 381 MET A CA 1
ATOM 3138 C C . MET A 1 381 ? -17.193 6.179 -2.325 1.00 93.06 381 MET A C 1
ATOM 3140 O O . MET A 1 381 ? -17.599 5.069 -1.956 1.00 93.06 381 MET A O 1
ATOM 3144 N N . GLU A 1 382 ? -17.901 7.289 -2.148 1.00 92.88 382 GLU A N 1
ATOM 3145 C CA . GLU A 1 382 ? -19.246 7.291 -1.590 1.00 92.88 382 GLU A CA 1
ATOM 3146 C C . GLU A 1 382 ? -20.281 6.794 -2.605 1.00 92.88 382 GLU A C 1
ATOM 3148 O O . GLU A 1 382 ? -20.384 7.307 -3.714 1.00 92.88 382 GLU A O 1
ATOM 3153 N N . ILE A 1 383 ? -21.072 5.795 -2.205 1.00 92.00 383 ILE A N 1
ATOM 3154 C CA . ILE A 1 383 ? -22.184 5.250 -2.994 1.00 92.00 383 ILE A CA 1
ATOM 3155 C C . ILE A 1 383 ? -23.343 4.833 -2.077 1.00 92.00 383 ILE A C 1
ATOM 3157 O O . ILE A 1 383 ? -23.103 4.500 -0.910 1.00 92.00 383 ILE A O 1
ATOM 3161 N N . PRO A 1 384 ? -24.597 4.809 -2.577 1.00 93.44 384 PRO A N 1
ATOM 3162 C CA . PRO A 1 384 ? -25.788 4.635 -1.741 1.00 93.44 384 PRO A CA 1
ATOM 3163 C C . PRO A 1 384 ? -25.772 3.394 -0.842 1.00 93.44 384 PRO A C 1
ATOM 3165 O O . PRO A 1 384 ? -26.126 3.480 0.334 1.00 93.44 384 PRO A O 1
ATOM 3168 N N . TYR A 1 385 ? -25.306 2.246 -1.345 1.00 91.19 385 TYR A N 1
ATOM 3169 C CA . TYR A 1 385 ? -25.285 1.029 -0.530 1.00 91.19 385 TYR A CA 1
ATOM 3170 C C . TYR A 1 385 ? -24.314 1.144 0.660 1.00 91.19 385 TYR A C 1
ATOM 3172 O O . TYR A 1 385 ? -24.614 0.621 1.732 1.00 91.19 385 TYR A O 1
ATOM 3180 N N . LYS A 1 386 ? -23.190 1.866 0.528 1.00 94.31 386 LYS A N 1
ATOM 3181 C CA . LYS A 1 386 ? -22.236 2.069 1.633 1.00 94.31 386 LYS A CA 1
ATOM 3182 C C . LYS A 1 386 ? -22.862 2.904 2.748 1.00 94.31 386 LYS A C 1
ATOM 3184 O O . LYS A 1 386 ? -22.741 2.562 3.920 1.00 94.31 386 LYS A O 1
ATOM 3189 N N . ARG A 1 387 ? -23.623 3.945 2.393 1.00 94.81 387 ARG A N 1
ATOM 3190 C CA . ARG A 1 387 ? -24.418 4.704 3.374 1.00 94.81 387 ARG A CA 1
ATOM 3191 C C . ARG A 1 387 ? -25.435 3.810 4.086 1.00 94.81 387 ARG A C 1
ATOM 3193 O O . ARG A 1 387 ? -25.615 3.928 5.296 1.00 94.81 387 ARG A O 1
ATOM 3200 N N . SER A 1 388 ? -26.073 2.887 3.359 1.00 94.38 388 SER A N 1
ATOM 3201 C CA . SER A 1 388 ? -27.074 1.980 3.942 1.00 94.38 388 SER A CA 1
ATOM 3202 C C . SER A 1 388 ? -26.498 1.066 5.034 1.00 94.38 388 SER A C 1
ATOM 3204 O O . SER A 1 388 ? -27.181 0.800 6.021 1.00 94.38 388 SER A O 1
ATOM 3206 N N . ILE A 1 389 ? -25.222 0.672 4.917 1.00 95.06 389 ILE A N 1
ATOM 3207 C CA . ILE A 1 389 ? -24.509 -0.125 5.931 1.00 95.06 389 ILE A CA 1
ATOM 3208 C C . ILE A 1 389 ? -23.859 0.731 7.030 1.00 95.06 389 ILE A C 1
ATOM 3210 O O . ILE A 1 389 ? -23.179 0.187 7.893 1.00 95.06 389 ILE A O 1
ATOM 3214 N N . GLY A 1 390 ? -24.079 2.050 7.036 1.00 96.31 390 GLY A N 1
ATOM 3215 C CA . GLY A 1 390 ? -23.596 2.962 8.077 1.00 96.31 390 GLY A CA 1
ATOM 3216 C C . GLY A 1 390 ? -22.310 3.719 7.745 1.00 96.31 390 GLY A C 1
ATOM 3217 O O . GLY A 1 390 ? -21.777 4.386 8.629 1.00 96.31 390 GLY A O 1
ATOM 3218 N N . ALA A 1 391 ? -21.804 3.644 6.508 1.00 96.88 391 ALA A N 1
ATOM 3219 C CA . ALA A 1 391 ? -20.632 4.422 6.114 1.00 96.88 391 ALA A CA 1
ATOM 3220 C C . ALA A 1 391 ? -20.923 5.930 6.135 1.00 96.88 391 ALA A C 1
ATOM 3222 O O . ALA A 1 391 ? -22.020 6.381 5.794 1.00 96.88 391 ALA A O 1
ATOM 3223 N N . THR A 1 392 ? -19.898 6.697 6.483 1.00 97.06 392 THR A N 1
ATOM 3224 C CA . THR A 1 392 ? -19.878 8.164 6.491 1.00 97.06 392 THR A CA 1
ATOM 3225 C C . THR A 1 392 ? -18.750 8.671 5.597 1.00 97.06 392 THR A C 1
ATOM 3227 O O . THR A 1 392 ? -17.881 7.894 5.205 1.00 97.06 392 THR A O 1
ATOM 3230 N N . THR A 1 393 ? -18.727 9.964 5.282 1.00 97.50 393 THR A N 1
ATOM 3231 C CA . THR A 1 393 ? -17.640 10.578 4.507 1.00 97.50 393 THR A CA 1
ATOM 3232 C C . THR A 1 393 ? -16.717 11.430 5.363 1.00 97.50 393 THR A C 1
ATOM 3234 O O . THR A 1 393 ? -17.079 11.906 6.442 1.00 97.50 393 THR A O 1
ATOM 3237 N N . MET A 1 394 ? -15.494 11.600 4.876 1.00 96.62 394 MET A N 1
ATOM 3238 C CA . MET A 1 394 ? -14.538 12.576 5.370 1.00 96.62 394 MET A CA 1
ATOM 3239 C C . MET A 1 394 ? -13.813 13.234 4.197 1.00 96.62 394 MET A C 1
ATOM 3241 O O . MET A 1 394 ? -13.480 12.559 3.222 1.00 96.62 394 MET A O 1
ATOM 3245 N N . SER A 1 395 ? -13.505 14.523 4.326 1.00 96.56 395 SER A N 1
ATOM 3246 C CA . SER A 1 395 ? -12.719 15.229 3.317 1.00 96.56 395 SER A CA 1
ATOM 3247 C C . SER A 1 395 ? -11.331 14.606 3.158 1.00 96.56 395 SER A C 1
ATOM 3249 O O . SER A 1 395 ? -10.774 14.045 4.106 1.00 96.56 395 SER A O 1
ATOM 3251 N N . ARG A 1 396 ? -10.740 14.741 1.970 1.00 95.56 396 ARG A N 1
ATOM 3252 C CA . ARG A 1 396 ? -9.412 14.214 1.619 1.00 95.56 396 ARG A CA 1
ATOM 3253 C C . ARG A 1 396 ? -8.344 14.554 2.655 1.00 95.56 396 ARG A C 1
ATOM 3255 O O . ARG A 1 396 ? -7.628 13.663 3.100 1.00 95.56 396 ARG A O 1
ATOM 3262 N N . THR A 1 397 ? -8.259 15.818 3.069 1.00 95.94 397 THR A N 1
ATOM 3263 C CA . THR A 1 397 ? -7.290 16.273 4.077 1.00 95.94 397 THR A CA 1
ATOM 3264 C C . THR A 1 397 ? -7.475 15.520 5.391 1.00 95.94 397 THR A C 1
ATOM 3266 O O . THR A 1 397 ? -6.539 14.907 5.898 1.00 95.94 397 THR A O 1
ATOM 3269 N N . ARG A 1 398 ? -8.717 15.457 5.887 1.00 96.75 398 ARG A N 1
ATOM 3270 C CA . ARG A 1 398 ? -9.047 14.735 7.119 1.00 96.75 398 ARG A CA 1
ATOM 3271 C C . ARG A 1 398 ? -8.787 13.233 6.991 1.00 96.75 398 ARG A C 1
ATOM 3273 O O . ARG A 1 398 ? -8.379 12.604 7.970 1.00 96.75 398 ARG A O 1
ATOM 3280 N N . PHE A 1 399 ? -9.016 12.663 5.810 1.00 96.38 399 PHE A N 1
ATOM 3281 C CA . PHE A 1 399 ? -8.691 11.275 5.515 1.00 96.38 399 PHE A CA 1
ATOM 3282 C C . PHE A 1 399 ? -7.205 11.007 5.610 1.00 96.38 399 PHE A C 1
ATOM 3284 O O . PHE A 1 399 ? -6.835 10.101 6.345 1.00 96.38 399 PHE A O 1
ATOM 3291 N N . ILE A 1 400 ? -6.360 11.792 4.946 1.00 95.06 400 ILE A N 1
ATOM 3292 C CA . ILE A 1 400 ? -4.911 11.585 4.984 1.00 95.06 400 ILE A CA 1
ATOM 3293 C C . ILE A 1 400 ? -4.363 11.722 6.408 1.00 95.06 400 ILE A C 1
ATOM 3295 O O . ILE A 1 400 ? -3.571 10.877 6.830 1.00 95.06 400 ILE A O 1
ATOM 3299 N N . ASP A 1 401 ? -4.843 12.696 7.183 1.00 95.06 401 ASP A N 1
ATOM 3300 C CA . ASP A 1 401 ? -4.458 12.853 8.591 1.00 95.06 401 ASP A CA 1
ATOM 3301 C C . ASP A 1 401 ? -4.856 11.629 9.429 1.00 95.06 401 ASP A C 1
ATOM 3303 O O . ASP A 1 401 ? -4.032 11.036 10.131 1.00 95.06 401 ASP A O 1
ATOM 3307 N N . THR A 1 402 ? -6.118 11.201 9.313 1.00 94.88 402 THR A N 1
ATOM 3308 C CA . THR A 1 402 ? -6.644 10.035 10.041 1.00 94.88 402 THR A CA 1
ATOM 3309 C C . THR A 1 402 ? -5.921 8.755 9.619 1.00 94.88 402 THR A C 1
ATOM 3311 O O . THR A 1 402 ? -5.533 7.942 10.458 1.00 94.88 402 THR A O 1
ATOM 3314 N N . PHE A 1 403 ? -5.706 8.585 8.319 1.00 92.69 403 PHE A N 1
ATOM 3315 C CA . PHE A 1 403 ? -5.038 7.445 7.716 1.00 92.69 403 PHE A CA 1
ATOM 3316 C C . PHE A 1 403 ? -3.596 7.335 8.209 1.00 92.69 403 PHE A C 1
ATOM 3318 O O . PHE A 1 403 ? -3.192 6.272 8.678 1.00 92.69 403 PHE A O 1
ATOM 3325 N N . ASN A 1 404 ? -2.828 8.429 8.177 1.00 90.81 404 ASN A N 1
ATOM 3326 C CA . ASN A 1 404 ? -1.447 8.444 8.655 1.00 90.81 404 ASN A CA 1
ATOM 3327 C C . ASN A 1 404 ? -1.360 8.181 10.159 1.00 90.81 404 ASN A C 1
ATOM 3329 O O . ASN A 1 404 ? -0.491 7.424 10.592 1.00 90.81 404 ASN A O 1
ATOM 3333 N N . HIS A 1 405 ? -2.288 8.728 10.944 1.00 90.56 405 HIS A N 1
ATOM 3334 C CA . HIS A 1 405 ? -2.373 8.455 12.377 1.00 90.56 405 HIS A CA 1
ATOM 3335 C C . HIS A 1 405 ? -2.644 6.973 12.666 1.00 90.56 405 HIS A C 1
ATOM 3337 O O . HIS A 1 405 ? -1.897 6.337 13.409 1.00 90.56 405 HIS A O 1
ATOM 3343 N N . CYS A 1 406 ? -3.663 6.384 12.039 1.00 90.56 406 CYS A N 1
ATOM 3344 C CA . CYS A 1 406 ? -4.029 4.982 12.247 1.00 90.56 406 CYS A CA 1
ATOM 3345 C C . CYS A 1 406 ? -2.990 4.003 11.667 1.00 90.56 406 CYS A C 1
ATOM 3347 O O . CYS A 1 406 ? -2.781 2.932 12.237 1.00 90.56 406 CYS A O 1
ATOM 3349 N N . LYS A 1 407 ? -2.275 4.374 10.595 1.00 83.69 407 LYS A N 1
ATOM 3350 C CA . LYS A 1 407 ? -1.199 3.564 9.991 1.00 83.69 407 LYS A CA 1
ATOM 3351 C C . LYS A 1 407 ? -0.064 3.240 10.969 1.00 83.69 407 LYS A C 1
ATOM 3353 O O . LYS A 1 407 ? 0.594 2.218 10.808 1.00 83.69 407 LYS A O 1
ATOM 3358 N N . THR A 1 408 ? 0.159 4.075 11.984 1.00 81.88 408 THR A N 1
ATOM 3359 C CA . THR A 1 408 ? 1.227 3.877 12.985 1.00 81.88 408 THR A CA 1
ATOM 3360 C C . THR A 1 408 ? 0.857 2.918 14.125 1.00 81.88 408 THR A C 1
ATOM 3362 O O . THR A 1 408 ? 1.712 2.596 14.947 1.00 81.88 408 THR A O 1
ATOM 3365 N N . ARG A 1 409 ? -0.399 2.456 14.208 1.00 82.81 409 ARG A N 1
ATOM 3366 C CA . ARG A 1 409 ? -0.907 1.655 15.335 1.00 82.81 409 ARG A CA 1
ATOM 3367 C C . ARG A 1 409 ? -0.909 0.164 15.028 1.00 82.81 409 ARG A C 1
ATOM 3369 O O . ARG A 1 409 ? -1.640 -0.232 14.135 1.00 82.81 409 ARG A O 1
ATOM 3376 N N . GLU A 1 410 ? -0.193 -0.621 15.835 1.00 79.19 410 GLU A N 1
ATOM 3377 C CA . GLU A 1 410 ? -0.026 -2.084 15.733 1.00 79.19 410 GLU A CA 1
ATOM 3378 C C . GLU A 1 410 ? -1.336 -2.894 15.877 1.00 79.19 410 GLU A C 1
ATOM 3380 O O . GLU A 1 410 ? -1.877 -2.957 16.979 1.00 79.19 410 GLU A O 1
ATOM 3385 N N . ARG A 1 411 ? -1.853 -3.522 14.808 1.00 85.81 411 ARG A N 1
ATOM 3386 C CA . ARG A 1 411 ? -3.125 -4.279 14.758 1.00 85.81 411 ARG A CA 1
ATOM 3387 C C . ARG A 1 411 ? -3.124 -5.348 13.678 1.00 85.81 411 ARG A C 1
ATOM 3389 O O . ARG A 1 411 ? -3.050 -4.965 12.517 1.00 85.81 411 ARG A O 1
ATOM 3396 N N . ASP A 1 412 ? -3.267 -6.643 13.980 1.00 84.38 412 ASP A N 1
ATOM 3397 C CA . ASP A 1 412 ? -3.294 -7.692 12.942 1.00 84.38 412 ASP A CA 1
ATOM 3398 C C . ASP A 1 412 ? -4.635 -7.738 12.159 1.00 84.38 412 ASP A C 1
ATOM 3400 O O . ASP A 1 412 ? -5.545 -6.984 12.446 1.00 84.38 412 ASP A O 1
ATOM 3404 N N . VAL A 1 413 ? -4.729 -8.468 11.040 1.00 89.06 413 VAL A N 1
ATOM 3405 C CA . VAL A 1 413 ? -5.987 -8.705 10.310 1.00 89.06 413 VAL A CA 1
ATOM 3406 C C . VAL A 1 413 ? -5.988 -10.169 9.917 1.00 89.06 413 VAL A C 1
ATOM 3408 O O . VAL A 1 413 ? -5.389 -10.584 8.924 1.00 89.06 413 VAL A O 1
ATOM 3411 N N . CYS A 1 414 ? -6.664 -10.943 10.746 1.00 94.00 414 CYS A N 1
ATOM 3412 C CA . CYS A 1 414 ? -6.937 -12.349 10.550 1.00 94.00 414 CYS A CA 1
ATOM 3413 C C . CYS A 1 414 ? -8.257 -12.680 11.248 1.00 94.00 414 CYS A C 1
ATOM 3415 O O . CYS A 1 414 ? -8.705 -11.949 12.137 1.00 94.00 414 CYS A O 1
ATOM 3417 N N . VAL A 1 415 ? -8.883 -13.791 10.863 1.00 95.50 415 VAL A N 1
ATOM 3418 C CA . VAL A 1 415 ? -10.029 -14.314 11.615 1.00 95.50 415 VAL A CA 1
ATOM 3419 C C . VAL A 1 415 ? -9.555 -14.607 13.048 1.00 95.50 415 VAL A C 1
ATOM 3421 O O . VAL A 1 415 ? -8.591 -15.372 13.192 1.00 95.50 415 VAL A O 1
ATOM 3424 N N . PRO A 1 416 ? -10.169 -14.007 14.093 1.00 94.88 416 PRO A N 1
ATOM 3425 C CA . PRO A 1 416 ? -9.773 -14.271 15.473 1.00 94.88 416 PRO A CA 1
ATOM 3426 C C . PRO A 1 416 ? -9.806 -15.772 15.771 1.00 94.88 416 PRO A C 1
ATOM 3428 O O . PRO A 1 416 ? -10.703 -16.471 15.302 1.00 94.88 416 PRO A O 1
ATOM 3431 N N . GLU A 1 417 ? -8.838 -16.268 16.545 1.00 93.75 417 GLU A N 1
ATOM 3432 C CA . GLU A 1 417 ? -8.614 -17.712 16.736 1.00 93.75 417 GLU A CA 1
ATOM 3433 C C . GLU A 1 417 ? -9.874 -18.457 17.179 1.00 93.75 417 GLU A C 1
ATOM 3435 O O . GLU A 1 417 ? -10.195 -19.499 16.615 1.00 93.75 417 GLU A O 1
ATOM 3440 N N . ARG A 1 418 ? -10.653 -17.859 18.088 1.00 94.94 418 ARG A N 1
ATOM 3441 C CA . ARG A 1 418 ? -11.915 -18.422 18.591 1.00 94.94 418 ARG A CA 1
ATOM 3442 C C . ARG A 1 418 ? -13.001 -18.640 17.531 1.00 94.94 418 ARG A C 1
ATOM 3444 O O . ARG A 1 418 ? -13.946 -19.366 17.802 1.00 94.94 418 ARG A O 1
ATOM 3451 N N . PHE A 1 419 ? -12.877 -18.030 16.351 1.00 95.06 419 PHE A N 1
ATOM 3452 C CA . PHE A 1 419 ? -13.834 -18.170 15.249 1.00 95.06 419 PHE A CA 1
ATOM 3453 C C . PHE A 1 419 ? -13.290 -18.961 14.058 1.00 95.06 419 PHE A C 1
ATOM 3455 O O . PHE A 1 419 ? -14.015 -19.177 13.087 1.00 95.06 419 PHE A O 1
ATOM 3462 N N . ARG A 1 420 ? -12.011 -19.359 14.084 1.00 91.00 420 ARG A N 1
ATOM 3463 C CA . ARG A 1 420 ? -11.342 -19.975 12.928 1.00 91.00 420 ARG A CA 1
ATOM 3464 C C . ARG A 1 420 ? -11.950 -21.332 12.565 1.00 91.00 420 ARG A C 1
ATOM 3466 O O . ARG A 1 420 ? -12.088 -21.633 11.380 1.00 91.00 420 ARG A O 1
ATOM 3473 N N . ASP A 1 421 ? -12.350 -22.087 13.584 1.00 91.12 421 ASP A N 1
ATOM 3474 C CA . ASP A 1 421 ? -12.883 -23.446 13.455 1.00 91.12 421 ASP A CA 1
ATOM 3475 C C . ASP A 1 421 ? -14.419 -23.498 13.526 1.00 91.12 421 ASP A C 1
ATOM 3477 O O . ASP A 1 421 ? -15.010 -24.576 13.496 1.00 91.12 421 ASP A O 1
ATOM 3481 N N . CYS A 1 422 ? -15.092 -22.343 13.591 1.00 91.50 422 CYS A N 1
ATOM 3482 C CA . CYS A 1 422 ? -16.549 -22.294 13.551 1.00 91.50 422 CYS A CA 1
ATOM 3483 C C . CYS A 1 422 ? -17.067 -22.765 12.183 1.00 91.50 422 CYS A C 1
ATOM 3485 O O . CYS A 1 422 ? -16.623 -22.300 11.129 1.00 91.50 422 CYS A O 1
ATOM 3487 N N . GLU A 1 423 ? -18.075 -23.642 12.194 1.00 91.44 423 GLU A N 1
ATOM 3488 C CA . GLU A 1 423 ? -18.716 -24.138 10.967 1.00 91.44 423 GLU A CA 1
ATOM 3489 C C . GLU A 1 423 ? -19.369 -23.014 10.152 1.00 91.44 423 GLU A C 1
ATOM 3491 O O . GLU A 1 423 ? -19.469 -23.094 8.926 1.00 91.44 423 GLU A O 1
ATOM 3496 N N . ASN A 1 424 ? -19.821 -21.960 10.831 1.00 95.12 424 ASN A N 1
ATOM 3497 C CA . ASN A 1 424 ? -20.538 -20.842 10.244 1.00 95.12 424 ASN A CA 1
ATOM 3498 C C . ASN A 1 424 ? -20.265 -19.534 11.016 1.00 95.12 424 ASN A C 1
ATOM 3500 O O . ASN A 1 424 ? -19.607 -19.529 12.054 1.00 95.12 424 ASN A O 1
ATOM 3504 N N . GLY A 1 425 ? -20.746 -18.405 10.496 1.00 95.44 425 GLY A N 1
ATOM 3505 C CA . GLY A 1 425 ? -20.473 -17.079 11.051 1.00 95.44 425 GLY A CA 1
ATOM 3506 C C . GLY A 1 425 ? -21.434 -16.602 12.141 1.00 95.44 425 GLY A C 1
ATOM 3507 O O . GLY A 1 425 ? -21.401 -15.416 12.455 1.00 95.44 425 GLY A O 1
ATOM 3508 N N . VAL A 1 426 ? -22.322 -17.450 12.678 1.00 97.31 426 VAL A N 1
ATOM 3509 C CA . VAL A 1 426 ? -23.354 -17.017 13.643 1.00 97.31 426 VAL A CA 1
ATOM 3510 C C . VAL A 1 426 ? -22.721 -16.430 14.899 1.00 97.31 426 VAL A C 1
ATOM 3512 O O . VAL A 1 426 ? -22.991 -15.275 15.215 1.00 97.31 426 VAL A O 1
ATOM 3515 N N . GLN A 1 427 ? -21.819 -17.173 15.545 1.00 96.69 427 GLN A N 1
ATOM 3516 C CA . GLN A 1 427 ? -21.166 -16.734 16.781 1.00 96.69 427 GLN A CA 1
ATOM 3517 C C . GLN A 1 427 ? -20.393 -15.418 16.589 1.00 96.69 427 GLN A C 1
ATOM 3519 O O . GLN A 1 427 ? -20.474 -14.518 17.419 1.00 96.69 427 GLN A O 1
ATOM 3524 N N . LEU A 1 428 ? -19.695 -15.275 15.454 1.00 97.19 428 LEU A N 1
ATOM 3525 C CA . LEU A 1 428 ? -18.965 -14.055 15.102 1.00 97.19 428 LEU A CA 1
ATOM 3526 C C . LEU A 1 428 ? -19.891 -12.827 15.058 1.00 97.19 428 LEU A C 1
ATOM 3528 O O . LEU A 1 428 ? -19.523 -11.758 15.544 1.00 97.19 428 LEU A O 1
ATOM 3532 N N . LEU A 1 429 ? -21.083 -12.969 14.466 1.00 97.62 429 LEU A N 1
ATOM 3533 C CA . LEU A 1 429 ? -22.043 -11.869 14.373 1.00 97.62 429 LEU A CA 1
ATOM 3534 C C . LEU A 1 429 ? -22.788 -11.615 15.686 1.00 97.62 429 LEU A C 1
ATOM 3536 O O . LEU A 1 429 ? -23.092 -10.462 15.972 1.00 97.62 429 LEU A O 1
ATOM 3540 N N . GLU A 1 430 ? -23.078 -12.653 16.471 1.00 97.19 430 GLU A N 1
ATOM 3541 C CA . GLU A 1 430 ? -23.720 -12.520 17.786 1.00 97.19 430 GLU A CA 1
ATOM 3542 C C . GLU A 1 430 ? -22.817 -11.780 18.780 1.00 97.19 430 GLU A C 1
ATOM 3544 O O . GLU A 1 430 ? -23.291 -10.891 19.490 1.00 97.19 430 GLU A O 1
ATOM 3549 N N . GLU A 1 431 ? -21.509 -12.062 18.787 1.00 97.06 431 GLU A N 1
ATOM 3550 C CA . GLU A 1 431 ? -20.553 -11.310 19.608 1.00 97.06 431 GLU A CA 1
ATOM 3551 C C . GLU A 1 431 ? -20.459 -9.842 19.161 1.00 97.06 431 GLU A C 1
ATOM 3553 O O . GLU A 1 431 ? -20.494 -8.943 20.001 1.00 97.06 431 GLU A O 1
ATOM 3558 N N . LEU A 1 432 ? -20.407 -9.572 17.847 1.00 97.25 432 LEU A N 1
ATOM 3559 C CA . LEU A 1 432 ? -20.407 -8.193 17.344 1.00 97.25 432 LEU A CA 1
ATOM 3560 C C . LEU A 1 432 ? -21.701 -7.457 17.728 1.00 97.25 432 LEU A C 1
ATOM 3562 O O . LEU A 1 432 ? -21.651 -6.307 18.157 1.00 97.25 432 LEU A O 1
ATOM 3566 N N . GLU A 1 433 ? -22.856 -8.108 17.576 1.00 96.69 433 GLU A N 1
ATOM 3567 C CA . GLU A 1 433 ? -24.156 -7.545 17.947 1.00 96.69 433 GLU A CA 1
ATOM 3568 C C . GLU A 1 433 ? -24.237 -7.250 19.448 1.00 96.69 433 GLU A C 1
ATOM 3570 O O . GLU A 1 433 ? -24.737 -6.195 19.831 1.00 96.69 433 GLU A O 1
ATOM 3575 N N . THR A 1 434 ? -23.691 -8.127 20.289 1.00 96.94 434 THR A N 1
ATOM 3576 C CA . THR A 1 434 ? -23.635 -7.914 21.742 1.00 96.94 434 THR A CA 1
ATOM 3577 C C . THR A 1 434 ? -22.834 -6.655 22.085 1.00 96.94 434 THR A C 1
ATOM 3579 O O . THR A 1 434 ? -23.273 -5.841 22.897 1.00 96.94 434 THR A O 1
ATOM 3582 N N . GLU A 1 435 ? -21.692 -6.429 21.429 1.00 96.44 435 GLU A N 1
ATOM 3583 C CA . GLU A 1 435 ? -20.916 -5.197 21.625 1.00 96.44 435 GLU A CA 1
ATOM 3584 C C . GLU A 1 435 ? -21.621 -3.942 21.082 1.00 96.44 435 GLU A C 1
ATOM 3586 O O . GLU A 1 435 ? -21.496 -2.859 21.663 1.00 96.44 435 GLU A O 1
ATOM 3591 N N . GLN A 1 436 ? -22.383 -4.067 19.990 1.00 95.44 436 GLN A N 1
ATOM 3592 C CA . GLN A 1 436 ? -23.219 -2.976 19.481 1.00 95.44 436 GLN A CA 1
ATOM 3593 C C . GLN A 1 436 ? -24.321 -2.602 20.476 1.00 95.44 436 GLN A C 1
ATOM 3595 O O . GLN A 1 436 ? -24.468 -1.419 20.785 1.00 95.44 436 GLN A O 1
ATOM 3600 N N . GLN A 1 437 ? -25.035 -3.595 21.011 1.00 94.69 437 GLN A N 1
ATOM 3601 C CA . GLN A 1 437 ? -26.088 -3.405 22.009 1.00 94.69 437 GLN A CA 1
ATOM 3602 C C . GLN A 1 437 ? -25.532 -2.785 23.288 1.00 94.69 437 GLN A C 1
ATOM 3604 O O . GLN A 1 437 ? -26.051 -1.770 23.735 1.00 94.69 437 GLN A O 1
ATOM 3609 N N . LEU A 1 438 ? -24.416 -3.299 23.817 1.00 93.50 438 LEU A N 1
ATOM 3610 C CA . LEU A 1 438 ? -23.774 -2.732 25.006 1.00 93.50 438 LEU A CA 1
ATOM 3611 C C . LEU A 1 438 ? -23.419 -1.251 24.807 1.00 93.50 438 LEU A C 1
ATOM 3613 O O . LEU A 1 438 ? -23.593 -0.426 25.703 1.00 93.50 438 LEU A O 1
ATOM 3617 N N . ARG A 1 439 ? -22.926 -0.888 23.618 1.00 92.69 439 ARG A N 1
ATOM 3618 C CA . ARG A 1 439 ? -22.647 0.511 23.279 1.00 92.69 439 ARG A CA 1
ATOM 3619 C C . ARG A 1 439 ? -23.924 1.353 23.241 1.00 92.69 439 ARG A C 1
ATOM 3621 O O . ARG A 1 439 ? -23.891 2.491 23.707 1.00 92.69 439 ARG A O 1
ATOM 3628 N N . GLU A 1 440 ? -24.996 0.849 22.640 1.00 91.19 440 GLU A N 1
ATOM 3629 C CA . GLU A 1 440 ? -26.285 1.545 22.572 1.00 91.19 440 GLU A CA 1
ATOM 3630 C C . GLU A 1 440 ? -26.885 1.727 23.969 1.00 91.19 440 GLU A C 1
ATOM 3632 O O . GLU A 1 440 ? -27.204 2.854 24.331 1.00 91.19 440 GLU A O 1
ATOM 3637 N N . GLU A 1 441 ? -26.896 0.682 24.797 1.00 92.38 441 GLU A N 1
ATOM 3638 C CA . GLU A 1 441 ? -27.329 0.729 26.197 1.00 92.38 441 GLU A CA 1
ATOM 3639 C C . GLU A 1 441 ? -26.522 1.743 27.013 1.00 92.38 441 GLU A C 1
ATOM 3641 O O . GLU A 1 441 ? -27.094 2.504 27.788 1.00 92.38 441 GLU A O 1
ATOM 3646 N N . LEU A 1 442 ? -25.200 1.814 26.820 1.00 88.44 442 LEU A N 1
ATOM 3647 C CA . LEU A 1 442 ? -24.356 2.816 27.477 1.00 88.44 442 LEU A CA 1
ATOM 3648 C C . LEU A 1 442 ? -24.695 4.246 27.033 1.00 88.44 442 LEU A C 1
ATOM 3650 O O . LEU A 1 442 ? -24.698 5.161 27.860 1.00 88.44 442 LEU A O 1
ATOM 3654 N N . LEU A 1 443 ? -24.965 4.455 25.742 1.00 88.69 443 LEU A N 1
ATOM 3655 C CA . LEU A 1 443 ? -25.345 5.765 25.206 1.00 88.69 443 LEU A CA 1
ATOM 3656 C C . LEU A 1 443 ? -26.745 6.178 25.665 1.00 88.69 443 LEU A C 1
ATOM 3658 O O . LEU A 1 443 ? -26.934 7.335 26.034 1.00 88.69 443 LEU A O 1
ATOM 3662 N N . GLU A 1 444 ? -27.701 5.252 25.682 1.00 91.06 444 GLU A N 1
ATOM 3663 C CA . GLU A 1 444 ? -29.047 5.476 26.208 1.00 91.06 444 GLU A CA 1
ATOM 3664 C C . GLU A 1 444 ? -29.007 5.741 27.709 1.00 91.06 444 GLU A C 1
ATOM 3666 O O . GLU A 1 444 ? -29.537 6.754 28.162 1.00 91.06 444 GLU A O 1
ATOM 3671 N N . PHE A 1 445 ? -28.305 4.909 28.479 1.00 92.00 445 PHE A N 1
ATOM 3672 C CA . PHE A 1 445 ? -28.075 5.137 29.902 1.00 92.00 445 PHE A CA 1
ATOM 3673 C C . PHE A 1 445 ? -27.494 6.530 30.146 1.00 92.00 445 PHE A C 1
ATOM 3675 O O . PHE A 1 445 ? -27.988 7.252 31.008 1.00 92.00 445 PHE A O 1
ATOM 3682 N N . TYR A 1 446 ? -26.492 6.947 29.366 1.00 88.75 446 TYR A N 1
ATOM 3683 C CA . TYR A 1 446 ? -25.924 8.286 29.486 1.00 88.75 446 TYR A CA 1
ATOM 3684 C C . TYR A 1 446 ? -26.929 9.384 29.107 1.00 88.75 446 TYR A C 1
ATOM 3686 O O . TYR A 1 446 ? -27.008 10.393 29.804 1.00 88.75 446 TYR A O 1
ATOM 3694 N N . ALA A 1 447 ? -27.718 9.203 28.046 1.00 89.31 447 ALA A N 1
ATOM 3695 C CA . ALA A 1 447 ? -28.724 10.170 27.604 1.00 89.31 447 ALA A CA 1
ATOM 3696 C C . ALA A 1 447 ? -29.877 10.341 28.611 1.00 89.31 447 ALA A C 1
ATOM 3698 O O . ALA A 1 447 ? -30.364 11.456 28.789 1.00 89.31 447 ALA A O 1
ATOM 3699 N N . TYR A 1 448 ? -30.280 9.262 29.289 1.00 93.31 448 TYR A N 1
ATOM 3700 C CA . TYR A 1 448 ? -31.339 9.262 30.305 1.00 93.31 448 TYR A CA 1
ATOM 3701 C C . TYR A 1 448 ? -30.833 9.493 31.734 1.00 93.31 448 TYR A C 1
ATOM 3703 O O . TYR A 1 448 ? -31.634 9.747 32.637 1.00 93.31 448 TYR A O 1
ATOM 3711 N N . ALA A 1 449 ? -29.522 9.430 31.966 1.00 90.88 449 ALA A N 1
ATOM 3712 C CA . ALA A 1 449 ? -28.931 9.772 33.247 1.00 90.88 449 ALA A CA 1
ATOM 3713 C C . ALA A 1 449 ? -29.259 11.227 33.610 1.00 90.88 449 ALA A C 1
ATOM 3715 O O . ALA A 1 449 ? -29.155 12.146 32.797 1.00 90.88 449 ALA A O 1
ATOM 3716 N N . THR A 1 450 ? -29.623 11.455 34.871 1.00 94.94 450 THR A N 1
ATOM 3717 C CA . THR A 1 450 ? -29.810 12.814 35.394 1.00 94.94 450 THR A CA 1
ATOM 3718 C C . THR A 1 450 ? -28.529 13.631 35.214 1.00 94.94 450 THR A C 1
ATOM 3720 O O . THR A 1 450 ? -27.426 13.084 35.270 1.00 94.94 450 THR A O 1
ATOM 3723 N N . LEU A 1 451 ? -28.644 14.959 35.110 1.00 91.62 451 LEU A N 1
ATOM 3724 C CA . LEU A 1 451 ? -27.476 15.848 35.012 1.00 91.62 451 LEU A CA 1
ATOM 3725 C C . LEU A 1 451 ? -26.446 15.579 36.132 1.00 91.62 451 LEU A C 1
ATOM 3727 O O . LEU A 1 451 ? -25.241 15.612 35.903 1.00 91.62 451 LEU A O 1
ATOM 3731 N N . LYS A 1 452 ? -26.916 15.232 37.344 1.00 92.31 452 LYS A N 1
ATOM 3732 C CA . LYS A 1 452 ? -26.054 14.827 38.468 1.00 92.31 452 LYS A CA 1
ATOM 3733 C C . LYS A 1 452 ? -25.277 13.542 38.170 1.00 92.31 452 LYS A C 1
ATOM 3735 O O . LYS A 1 452 ? -24.078 13.500 38.417 1.00 92.31 452 LYS A O 1
ATOM 3740 N N . GLN A 1 453 ? -25.933 12.509 37.645 1.00 92.00 453 GLN A N 1
ATOM 3741 C CA . GLN A 1 453 ? -25.284 11.246 37.274 1.00 92.00 453 GLN A CA 1
ATOM 3742 C C . GLN A 1 453 ? -24.294 11.438 36.120 1.00 92.00 453 GLN A C 1
ATOM 3744 O O . GLN A 1 453 ? -23.173 10.946 36.207 1.00 92.00 453 GLN A O 1
ATOM 3749 N N . GLN A 1 454 ? -24.658 12.214 35.093 1.00 90.19 454 GLN A N 1
ATOM 3750 C CA . GLN A 1 454 ? -23.747 12.571 34.002 1.00 90.19 454 GLN A CA 1
ATOM 3751 C C . GLN A 1 454 ? -22.505 13.300 34.533 1.00 90.19 454 GLN A C 1
ATOM 3753 O O . GLN A 1 454 ? -21.384 12.931 34.192 1.00 90.19 454 GLN A O 1
ATOM 3758 N N . HIS A 1 455 ? -22.678 14.279 35.431 1.00 90.56 455 HIS A N 1
ATOM 3759 C CA . HIS A 1 455 ? -21.558 14.970 36.075 1.00 90.56 455 HIS A CA 1
ATOM 3760 C C . HIS A 1 455 ? -20.686 14.026 36.904 1.00 90.56 455 HIS A C 1
ATOM 3762 O O . HIS A 1 455 ? -19.466 14.113 36.813 1.00 90.56 455 HIS A O 1
ATOM 3768 N N . VAL A 1 456 ? -21.273 13.109 37.679 1.00 93.75 456 VAL A N 1
ATOM 3769 C CA . VAL A 1 456 ? -20.502 12.117 38.446 1.00 93.75 456 VAL A CA 1
ATOM 3770 C C . VAL A 1 456 ? -19.686 11.227 37.509 1.00 93.75 456 VAL A C 1
ATOM 3772 O O . VAL A 1 456 ? -18.491 11.066 37.732 1.00 93.75 456 VAL A O 1
ATOM 3775 N N . ILE A 1 457 ? -20.282 10.718 36.426 1.00 89.62 457 ILE A N 1
ATOM 3776 C CA . ILE A 1 457 ? -19.575 9.910 35.421 1.00 89.62 457 ILE A CA 1
ATOM 3777 C C . ILE A 1 457 ? -18.429 10.711 34.796 1.00 89.62 457 ILE A C 1
ATOM 3779 O O . ILE A 1 457 ? -17.308 10.213 34.719 1.00 89.62 457 ILE A O 1
ATOM 3783 N N . MET A 1 458 ? -18.677 11.964 34.408 1.00 88.56 458 MET A N 1
ATOM 3784 C CA . MET A 1 458 ? -17.659 12.851 33.840 1.00 88.56 458 MET A CA 1
ATOM 3785 C C . MET A 1 458 ? -16.526 13.153 34.830 1.00 88.56 458 MET A C 1
ATOM 3787 O O . MET A 1 458 ? -15.361 13.141 34.438 1.00 88.56 458 MET A O 1
ATOM 3791 N N . ILE A 1 459 ? -16.838 13.374 36.111 1.00 92.81 459 ILE A N 1
ATOM 3792 C CA . ILE A 1 459 ? -15.845 13.591 37.173 1.00 92.81 459 ILE A CA 1
ATOM 3793 C C . ILE A 1 459 ? -15.023 12.322 37.398 1.00 92.81 459 ILE A C 1
ATOM 3795 O O . ILE A 1 459 ? -13.799 12.402 37.447 1.00 92.81 459 ILE A O 1
ATOM 3799 N N . CYS A 1 460 ? -15.663 11.155 37.499 1.00 92.69 460 CYS A N 1
ATOM 3800 C CA . CYS A 1 460 ? -14.972 9.879 37.663 1.00 92.69 460 CYS A CA 1
ATOM 3801 C C . CYS A 1 460 ? -14.054 9.593 36.470 1.00 92.69 460 CYS A C 1
ATOM 3803 O O . CYS A 1 460 ? -12.871 9.324 36.667 1.00 92.69 460 CYS A O 1
ATOM 3805 N N . ALA A 1 461 ? -14.556 9.733 35.239 1.00 87.31 461 ALA A N 1
ATOM 3806 C CA . ALA A 1 461 ? -13.762 9.561 34.026 1.00 87.31 461 ALA A CA 1
ATOM 3807 C C . ALA A 1 461 ? -12.590 10.553 33.971 1.00 87.31 461 ALA A C 1
ATOM 3809 O O . ALA A 1 461 ? -11.457 10.159 33.689 1.00 87.31 461 ALA A O 1
ATOM 3810 N N . GLY A 1 462 ? -12.836 11.824 34.305 1.00 90.25 462 GLY A N 1
ATOM 3811 C CA . GLY A 1 462 ? -11.810 12.859 34.397 1.00 90.25 462 GLY A CA 1
ATOM 3812 C C . GLY A 1 462 ? -10.746 12.550 35.453 1.00 90.25 462 GLY A C 1
ATOM 3813 O O . GLY A 1 462 ? -9.557 12.688 35.175 1.00 90.25 462 GLY A O 1
ATOM 3814 N N . ALA A 1 463 ? -11.144 12.065 36.631 1.00 91.75 463 ALA A N 1
ATOM 3815 C CA . ALA A 1 463 ? -10.232 11.673 37.703 1.00 91.75 463 ALA A CA 1
ATOM 3816 C C . ALA A 1 463 ? -9.368 10.468 37.303 1.00 91.75 463 ALA A C 1
ATOM 3818 O O . ALA A 1 463 ? -8.153 10.486 37.504 1.00 91.75 463 ALA A O 1
ATOM 3819 N N . THR A 1 464 ? -9.961 9.445 36.679 1.00 89.62 464 THR A N 1
ATOM 3820 C CA . THR A 1 464 ? -9.227 8.272 36.188 1.00 89.62 464 THR A CA 1
ATOM 3821 C C . THR A 1 464 ? -8.249 8.650 35.075 1.00 89.62 464 THR A C 1
ATOM 3823 O O . THR A 1 464 ? -7.076 8.277 35.136 1.00 89.62 464 THR A O 1
ATOM 3826 N N . LEU A 1 465 ? -8.684 9.438 34.085 1.00 86.31 465 LEU A N 1
ATOM 3827 C CA . LEU A 1 465 ? -7.812 9.930 33.014 1.00 86.31 465 LEU A CA 1
ATOM 3828 C C . LEU A 1 465 ? -6.688 10.813 33.566 1.00 86.31 465 LEU A C 1
ATOM 3830 O O . LEU A 1 465 ? -5.529 10.632 33.192 1.00 86.31 465 LEU A O 1
ATOM 3834 N N . GLY A 1 466 ? -7.006 11.715 34.496 1.00 89.31 466 GLY A N 1
ATOM 3835 C CA . GLY A 1 466 ? -6.035 12.556 35.189 1.00 89.31 466 GLY A CA 1
ATOM 3836 C C . GLY A 1 466 ? -4.993 11.734 35.947 1.00 89.31 466 GLY A C 1
ATOM 3837 O O . GLY A 1 466 ? -3.801 12.021 35.846 1.00 89.31 466 GLY A O 1
ATOM 3838 N N . ALA A 1 467 ? -5.404 10.660 36.626 1.00 91.62 467 ALA A N 1
ATOM 3839 C CA . ALA A 1 467 ? -4.488 9.741 37.297 1.00 91.62 467 ALA A CA 1
ATOM 3840 C C . ALA A 1 467 ? -3.563 9.020 36.301 1.00 91.62 467 ALA A C 1
ATOM 3842 O O . ALA A 1 467 ? -2.351 8.975 36.513 1.00 91.62 467 ALA A O 1
ATOM 3843 N N . ILE A 1 468 ? -4.098 8.511 35.184 1.00 82.81 468 ILE A N 1
ATOM 3844 C CA . ILE A 1 468 ? -3.305 7.839 34.139 1.00 82.81 468 ILE A CA 1
ATOM 3845 C C . ILE A 1 468 ? -2.282 8.804 33.526 1.00 82.81 468 ILE A C 1
ATOM 3847 O O . ILE A 1 468 ? -1.092 8.482 33.442 1.00 82.81 468 ILE A O 1
ATOM 3851 N N . VAL A 1 469 ? -2.723 10.000 33.123 1.00 85.12 469 VAL A N 1
ATOM 3852 C CA . VAL A 1 469 ? -1.854 11.038 32.549 1.00 85.12 469 VAL A CA 1
ATOM 3853 C C . VAL A 1 469 ? -0.814 11.495 33.570 1.00 85.12 469 VAL A C 1
ATOM 3855 O O . VAL A 1 469 ? 0.364 11.596 33.230 1.00 85.12 469 VAL A O 1
ATOM 3858 N N . GLY A 1 470 ? -1.211 11.698 34.827 1.00 87.56 470 GLY A N 1
ATOM 3859 C CA . GLY A 1 470 ? -0.320 12.075 35.922 1.00 87.56 470 GLY A CA 1
ATOM 3860 C C . GLY A 1 470 ? 0.760 11.027 36.189 1.00 87.56 470 GLY A C 1
ATOM 3861 O O . GLY A 1 470 ? 1.934 11.373 36.303 1.00 87.56 470 GLY A O 1
ATOM 3862 N N . ILE A 1 471 ? 0.407 9.737 36.199 1.00 87.56 471 ILE A N 1
ATOM 3863 C CA . ILE A 1 471 ? 1.374 8.636 36.337 1.00 87.56 471 ILE A CA 1
ATOM 3864 C C . ILE A 1 471 ? 2.326 8.602 35.141 1.00 87.56 471 ILE A C 1
ATOM 3866 O O . ILE A 1 471 ? 3.537 8.479 35.332 1.00 87.56 471 ILE A O 1
ATOM 3870 N N . LYS A 1 472 ? 1.811 8.732 33.911 1.00 80.56 472 LYS A N 1
ATOM 3871 C CA . LYS A 1 472 ? 2.641 8.745 32.698 1.00 80.56 472 LYS A CA 1
ATOM 3872 C C . LYS A 1 472 ? 3.611 9.928 32.700 1.00 80.56 472 LYS A C 1
ATOM 3874 O O . LYS A 1 472 ? 4.802 9.726 32.476 1.00 80.56 472 LYS A O 1
ATOM 3879 N N . SER A 1 473 ? 3.123 11.126 33.016 1.00 80.94 473 SER A N 1
ATOM 3880 C CA . SER A 1 473 ? 3.934 12.338 33.140 1.00 80.94 473 SER A CA 1
ATOM 3881 C C . SER A 1 473 ? 4.985 12.184 34.239 1.00 80.94 473 SER A C 1
ATOM 3883 O O . SER A 1 473 ? 6.165 12.410 33.992 1.00 80.94 473 SER A O 1
ATOM 3885 N N . ARG A 1 474 ? 4.610 11.687 35.426 1.00 80.88 474 ARG A N 1
ATOM 3886 C CA . ARG A 1 474 ? 5.562 11.412 36.512 1.00 80.88 474 ARG A CA 1
ATOM 3887 C C . ARG A 1 474 ? 6.640 10.423 36.077 1.00 80.88 474 ARG A C 1
ATOM 3889 O O . ARG A 1 474 ? 7.813 10.688 36.311 1.00 80.88 474 ARG A O 1
ATOM 3896 N N . ARG A 1 475 ? 6.275 9.316 35.421 1.00 81.88 475 ARG A N 1
ATOM 3897 C CA . ARG A 1 475 ? 7.242 8.337 34.892 1.00 81.88 475 ARG A CA 1
ATOM 3898 C C . ARG A 1 475 ? 8.193 8.974 33.881 1.00 81.88 475 ARG A C 1
ATOM 3900 O O . ARG A 1 475 ? 9.387 8.728 33.964 1.00 81.88 475 ARG A O 1
ATOM 3907 N N . GLN A 1 476 ? 7.691 9.819 32.981 1.00 79.12 476 GLN A N 1
ATOM 3908 C CA . GLN A 1 476 ? 8.521 10.550 32.019 1.00 79.12 476 GLN A CA 1
ATOM 3909 C C . GLN A 1 476 ? 9.472 11.537 32.701 1.00 79.12 476 GLN A C 1
ATOM 3911 O O . GLN A 1 476 ? 10.637 11.590 32.328 1.00 79.12 476 GLN A O 1
ATOM 3916 N N . ARG A 1 477 ? 9.009 12.271 33.719 1.00 79.19 477 ARG A N 1
ATOM 3917 C CA . ARG A 1 477 ? 9.826 13.219 34.497 1.00 79.19 477 ARG A CA 1
ATOM 3918 C C . ARG A 1 477 ? 10.886 12.518 35.356 1.00 79.19 477 ARG A C 1
ATOM 3920 O O . ARG A 1 477 ? 12.003 12.999 35.497 1.00 79.19 477 ARG A O 1
ATOM 3927 N N . VAL A 1 478 ? 10.570 11.345 35.906 1.00 77.06 478 VAL A N 1
ATOM 3928 C CA . VAL A 1 478 ? 11.554 10.494 36.597 1.00 77.06 478 VAL A CA 1
ATOM 3929 C C . VAL A 1 478 ? 12.569 9.929 35.600 1.00 77.06 478 VAL A C 1
ATOM 3931 O O . VAL A 1 478 ? 13.767 10.019 35.839 1.00 77.06 478 VAL A O 1
ATOM 3934 N N . ALA A 1 479 ? 12.115 9.417 34.453 1.00 75.06 479 ALA A N 1
ATOM 3935 C CA . ALA A 1 479 ? 12.991 8.895 33.404 1.00 75.06 479 ALA A CA 1
ATOM 3936 C C . ALA A 1 479 ? 13.865 9.985 32.762 1.00 75.06 479 ALA A C 1
ATOM 3938 O O . ALA A 1 479 ? 14.999 9.719 32.383 1.00 75.06 479 ALA A O 1
ATOM 3939 N N . SER A 1 480 ? 13.380 11.227 32.683 1.00 76.94 480 SER A N 1
ATOM 3940 C CA . SER A 1 480 ? 14.178 12.387 32.279 1.00 76.94 480 SER A CA 1
ATOM 3941 C C . SER A 1 480 ? 15.110 12.875 33.390 1.00 76.94 480 SER A C 1
ATOM 3943 O O . SER A 1 480 ? 15.739 13.918 33.233 1.00 76.94 480 SER A O 1
ATOM 3945 N N . GLY A 1 481 ? 15.201 12.163 34.516 1.00 76.38 481 GLY A N 1
ATOM 3946 C CA . GLY A 1 481 ? 16.041 12.504 35.656 1.00 76.38 481 GLY A CA 1
ATOM 3947 C C . GLY A 1 481 ? 15.686 13.842 36.294 1.00 76.38 481 GLY A C 1
ATOM 3948 O O . GLY A 1 481 ? 16.517 14.406 36.997 1.00 76.38 481 GLY A O 1
ATOM 3949 N N . GLU A 1 482 ? 14.492 14.398 36.061 1.00 77.94 482 GLU A N 1
ATOM 3950 C CA . GLU A 1 482 ? 14.076 15.703 36.588 1.00 77.94 482 GLU A CA 1
ATOM 3951 C C . GLU A 1 482 ? 14.134 15.738 38.120 1.00 77.94 482 GLU A C 1
ATOM 3953 O O . GLU A 1 482 ? 14.604 16.720 38.690 1.00 77.94 482 GLU A O 1
ATOM 3958 N N . PHE A 1 483 ? 13.803 14.620 38.764 1.00 77.19 483 PHE A N 1
ATOM 3959 C CA . PHE A 1 483 ? 13.844 14.433 40.216 1.00 77.19 483 PHE A CA 1
ATOM 3960 C C . PHE A 1 483 ? 15.116 13.737 40.715 1.00 77.19 483 PHE A C 1
ATOM 3962 O O . PHE A 1 483 ? 15.055 12.982 41.676 1.00 77.19 483 PHE A O 1
ATOM 3969 N N . SER A 1 484 ? 16.250 13.934 40.042 1.00 80.62 484 SER A N 1
ATOM 3970 C CA . SER A 1 484 ? 17.504 13.336 40.502 1.00 80.62 484 SER A CA 1
ATOM 3971 C C . SER A 1 484 ? 17.907 13.839 41.889 1.00 80.62 484 SER A C 1
ATOM 3973 O O . SER A 1 484 ? 17.906 15.044 42.144 1.00 80.62 484 SER A O 1
ATOM 3975 N N . ASP A 1 485 ? 18.309 12.899 42.729 1.00 81.94 485 ASP A N 1
ATOM 3976 C CA . ASP A 1 485 ? 18.850 13.040 44.078 1.00 81.94 485 ASP A CA 1
ATOM 3977 C C . ASP A 1 485 ? 20.352 12.697 44.145 1.00 81.94 485 ASP A C 1
ATOM 3979 O O . ASP A 1 485 ? 20.940 12.648 45.225 1.00 81.94 485 ASP A O 1
ATOM 3983 N N . ASN A 1 486 ? 20.987 12.515 42.981 1.00 88.38 486 ASN A N 1
ATOM 3984 C CA . ASN A 1 486 ? 22.382 12.100 42.833 1.00 88.38 486 ASN A CA 1
ATOM 3985 C C . ASN A 1 486 ? 23.350 13.266 43.077 1.00 88.38 486 ASN A C 1
ATOM 3987 O O . ASN A 1 486 ? 23.912 13.859 42.144 1.00 88.38 486 ASN A O 1
ATOM 3991 N N . LEU A 1 487 ? 23.498 13.627 44.350 1.00 90.44 487 LEU A N 1
ATOM 3992 C CA . LEU A 1 487 ? 24.362 14.700 44.823 1.00 90.44 487 LEU A CA 1
ATOM 3993 C C . LEU A 1 487 ? 25.782 14.199 45.112 1.00 90.44 487 LEU A C 1
ATOM 3995 O O . LEU A 1 487 ? 26.009 13.215 45.810 1.00 90.44 487 LEU A O 1
ATOM 3999 N N . GLU A 1 488 ? 26.761 14.934 44.603 1.00 94.00 488 GLU A N 1
ATOM 4000 C CA . GLU A 1 488 ? 28.175 14.816 44.932 1.00 94.00 488 GLU A CA 1
ATOM 4001 C C . GLU A 1 488 ? 28.570 16.017 45.791 1.00 94.00 488 GLU A C 1
ATOM 4003 O O . GLU A 1 488 ? 28.419 17.169 45.370 1.00 94.00 488 GLU A O 1
ATOM 4008 N N . LEU A 1 489 ? 29.112 15.746 46.977 1.00 95.50 489 LEU A N 1
ATOM 4009 C CA . LEU A 1 489 ? 29.632 16.760 47.882 1.00 95.50 489 LEU A CA 1
ATOM 4010 C C . LEU A 1 489 ? 31.139 16.565 48.044 1.00 95.50 489 LEU A C 1
ATOM 4012 O O . LEU A 1 489 ? 31.592 15.468 48.367 1.00 95.50 489 LEU A O 1
ATOM 4016 N N . VAL A 1 490 ? 31.922 17.615 47.793 1.00 96.44 490 VAL A N 1
ATOM 4017 C CA . VAL A 1 490 ? 33.385 17.564 47.937 1.00 96.44 490 VAL A CA 1
ATOM 4018 C C . VAL A 1 490 ? 33.871 18.785 48.695 1.00 96.44 490 VAL A C 1
ATOM 4020 O O . VAL A 1 490 ? 33.629 19.909 48.266 1.00 96.44 490 VAL A O 1
ATOM 4023 N N . ALA A 1 491 ? 34.556 18.570 49.811 1.00 96.31 491 ALA A N 1
ATOM 4024 C CA . ALA A 1 491 ? 35.191 19.621 50.587 1.00 96.31 491 ALA A CA 1
ATOM 4025 C C . ALA A 1 491 ? 36.695 19.667 50.289 1.00 96.31 491 ALA A C 1
ATOM 4027 O O . ALA A 1 491 ? 37.347 18.624 50.207 1.00 96.31 491 ALA A O 1
ATOM 4028 N N . TYR A 1 492 ? 37.235 20.875 50.139 1.00 95.69 492 TYR A N 1
ATOM 4029 C CA . TYR A 1 492 ? 38.644 21.132 49.855 1.00 95.69 492 TYR A CA 1
ATOM 4030 C C . TYR A 1 492 ? 39.206 22.126 50.868 1.00 95.69 492 TYR A C 1
ATOM 4032 O O . TYR A 1 492 ? 38.638 23.200 51.049 1.00 95.69 492 TYR A O 1
ATOM 4040 N N . ASN A 1 493 ? 40.354 21.810 51.457 1.00 93.88 493 ASN A N 1
ATOM 4041 C CA . ASN A 1 493 ? 41.195 22.783 52.151 1.00 93.88 493 ASN A CA 1
ATOM 4042 C C . ASN A 1 493 ? 42.362 23.136 51.222 1.00 93.88 493 ASN A C 1
ATOM 4044 O O . ASN A 1 493 ? 42.992 22.229 50.685 1.00 93.88 493 ASN A O 1
ATOM 4048 N N . THR A 1 494 ? 42.610 24.418 50.950 1.00 91.62 494 THR A N 1
ATOM 4049 C CA . THR A 1 494 ? 43.481 24.833 49.834 1.00 91.62 494 THR A CA 1
ATOM 4050 C C . THR A 1 494 ? 44.709 25.599 50.302 1.00 91.62 494 THR A C 1
ATOM 4052 O O . THR A 1 494 ? 44.599 26.508 51.116 1.00 91.62 494 THR A O 1
ATOM 4055 N N . SER A 1 495 ? 45.883 25.256 49.763 1.00 87.88 495 SER A N 1
ATOM 4056 C CA . SER A 1 495 ? 47.144 25.970 50.030 1.00 87.88 495 SER A CA 1
ATOM 4057 C C . SER A 1 495 ? 47.387 27.120 49.050 1.00 87.88 495 SER A C 1
ATOM 4059 O O . SER A 1 495 ? 47.991 28.124 49.417 1.00 87.88 495 SER A O 1
ATOM 4061 N N . SER A 1 496 ? 46.885 27.002 47.813 1.00 92.06 496 SER A N 1
ATOM 4062 C CA . SER A 1 496 ? 46.950 28.040 46.777 1.00 92.06 496 SER A CA 1
ATOM 4063 C C . SER A 1 496 ? 45.566 28.290 46.179 1.00 92.06 496 SER A C 1
ATOM 4065 O O . SER A 1 496 ? 45.077 27.524 45.346 1.00 92.06 496 SER A O 1
ATOM 4067 N N . VAL A 1 497 ? 44.937 29.402 46.575 1.00 92.12 497 VAL A N 1
ATOM 4068 C CA . VAL A 1 497 ? 43.604 29.816 46.090 1.00 92.12 497 VAL A CA 1
ATOM 4069 C C . VAL A 1 497 ? 43.563 29.913 44.573 1.00 92.12 497 VAL A C 1
ATOM 4071 O O . VAL A 1 497 ? 42.658 29.383 43.934 1.00 92.12 497 VAL A O 1
ATOM 4074 N N . LYS A 1 498 ? 44.551 30.597 43.994 1.00 94.69 498 LYS A N 1
ATOM 4075 C CA . LYS A 1 498 ? 44.566 30.925 42.569 1.00 94.69 498 LYS A CA 1
ATOM 4076 C C . LYS A 1 498 ? 44.682 29.669 41.708 1.00 94.69 498 LYS A C 1
ATOM 4078 O O . LYS A 1 498 ? 43.977 29.544 40.704 1.00 94.69 498 LYS A O 1
ATOM 4083 N N . ASP A 1 499 ? 45.542 28.735 42.109 1.00 95.69 499 ASP A N 1
ATOM 4084 C CA . ASP A 1 499 ? 45.736 27.485 41.374 1.00 95.69 499 ASP A CA 1
ATOM 4085 C C . ASP A 1 499 ? 44.528 26.564 41.532 1.00 95.69 499 ASP A C 1
ATOM 4087 O O . ASP A 1 499 ? 44.062 25.991 40.541 1.00 95.69 499 ASP A O 1
ATOM 4091 N N . PHE A 1 500 ? 43.969 26.483 42.744 1.00 96.50 500 PHE A N 1
ATOM 4092 C CA . PHE A 1 500 ? 42.751 25.730 43.007 1.00 96.50 500 PHE A CA 1
ATOM 4093 C C . PHE A 1 500 ? 41.579 26.244 42.166 1.00 96.50 500 PHE A C 1
ATOM 4095 O O . PHE A 1 500 ? 41.016 25.476 41.389 1.00 96.50 500 PHE A O 1
ATOM 4102 N N . GLU A 1 501 ? 41.240 27.534 42.245 1.00 96.38 501 GLU A N 1
ATOM 4103 C CA . GLU A 1 501 ? 40.102 28.112 41.518 1.00 96.38 501 GLU A CA 1
ATOM 4104 C C . GLU A 1 501 ? 40.278 27.977 39.995 1.00 96.38 501 GLU A C 1
ATOM 4106 O O . GLU A 1 501 ? 39.331 27.646 39.278 1.00 96.38 501 GLU A O 1
ATOM 4111 N N . SER A 1 502 ? 41.498 28.160 39.477 1.00 97.12 502 SER A N 1
ATOM 4112 C CA . SER A 1 502 ? 41.800 27.983 38.050 1.00 97.12 502 SER A CA 1
ATOM 4113 C C . SER A 1 502 ? 41.586 26.538 37.582 1.00 97.12 502 SER A C 1
ATOM 4115 O O . SER A 1 502 ? 40.909 26.295 36.573 1.00 97.12 502 SER A O 1
ATOM 4117 N N . ASN A 1 503 ? 42.120 25.561 38.322 1.00 97.19 503 ASN A N 1
ATOM 4118 C CA . ASN A 1 503 ? 41.974 24.142 37.997 1.00 97.19 503 ASN A CA 1
ATOM 4119 C C . ASN A 1 503 ? 40.532 23.660 38.208 1.00 97.19 503 ASN A C 1
ATOM 4121 O O . ASN A 1 503 ? 39.996 22.936 37.365 1.00 97.19 503 ASN A O 1
ATOM 4125 N N . TRP A 1 504 ? 39.868 24.126 39.265 1.00 97.50 504 TRP A N 1
ATOM 4126 C CA . TRP A 1 504 ? 38.475 23.816 39.555 1.00 97.50 504 TRP A CA 1
ATOM 4127 C C . TRP A 1 504 ? 37.549 24.351 38.462 1.00 97.50 504 TRP A C 1
ATOM 4129 O O . TRP A 1 504 ? 36.711 23.611 37.957 1.00 97.50 504 TRP A O 1
ATOM 4139 N N . ASN A 1 505 ? 37.759 25.582 37.984 1.00 97.56 505 ASN A N 1
ATOM 4140 C CA . ASN A 1 505 ? 36.992 26.149 36.870 1.00 97.56 505 ASN A CA 1
ATOM 4141 C C . ASN A 1 505 ? 37.160 25.357 35.562 1.00 97.56 505 ASN A C 1
ATOM 4143 O O . ASN A 1 505 ? 36.269 25.347 34.709 1.00 97.56 505 ASN A O 1
ATOM 4147 N N . ARG A 1 506 ? 38.307 24.698 35.352 1.00 97.38 506 ARG A N 1
ATOM 4148 C CA . ARG A 1 506 ? 38.501 23.781 34.214 1.00 97.38 506 ARG A CA 1
ATOM 4149 C C . ARG A 1 506 ? 37.736 22.475 34.424 1.00 97.38 506 ARG A C 1
ATOM 4151 O O . ARG A 1 506 ? 37.070 22.018 33.498 1.00 97.38 506 ARG A O 1
ATOM 4158 N N . LEU A 1 507 ? 37.781 21.917 35.633 1.00 97.00 507 LEU A N 1
ATOM 4159 C CA . LEU A 1 507 ? 37.043 20.708 36.001 1.00 97.00 507 LEU A CA 1
ATOM 4160 C C . LEU A 1 507 ? 35.519 20.922 35.939 1.00 97.00 507 LEU A C 1
ATOM 4162 O O . LEU A 1 507 ? 34.800 20.093 35.392 1.00 97.00 507 LEU A O 1
ATOM 4166 N N . ALA A 1 508 ? 35.019 22.060 36.419 1.00 96.50 508 ALA A N 1
ATOM 4167 C CA . ALA A 1 508 ? 33.606 22.422 36.361 1.00 96.50 508 ALA A CA 1
ATOM 4168 C C . ALA A 1 508 ? 33.104 22.552 34.914 1.00 96.50 508 ALA A C 1
ATOM 4170 O O . ALA A 1 508 ? 32.024 22.060 34.595 1.00 96.50 508 ALA A O 1
ATOM 4171 N N . ARG A 1 509 ? 33.913 23.136 34.017 1.00 96.88 509 ARG A N 1
ATOM 4172 C CA . ARG A 1 509 ? 33.607 23.193 32.578 1.00 96.88 509 ARG A CA 1
ATOM 4173 C C . ARG A 1 509 ? 33.590 21.817 31.916 1.00 96.88 509 ARG A C 1
ATOM 4175 O O . ARG A 1 509 ? 32.807 21.609 30.996 1.00 96.88 509 ARG A O 1
ATOM 4182 N N . LEU A 1 510 ? 34.434 20.884 32.362 1.00 96.50 510 LEU A N 1
ATOM 4183 C CA . LEU A 1 510 ? 34.379 19.499 31.890 1.00 96.50 510 LEU A CA 1
ATOM 4184 C C . LEU A 1 510 ? 33.064 18.836 32.320 1.00 96.50 510 LEU A C 1
ATOM 4186 O O . LEU A 1 510 ? 32.397 18.238 31.480 1.00 96.50 510 LEU A O 1
ATOM 4190 N N . ALA A 1 511 ? 32.659 18.997 33.584 1.00 95.81 511 ALA A N 1
ATOM 4191 C CA . ALA A 1 511 ? 31.380 18.485 34.077 1.00 95.81 511 ALA A CA 1
ATOM 4192 C C . ALA A 1 511 ? 30.196 19.050 33.278 1.00 95.81 511 ALA A C 1
ATOM 4194 O O . ALA A 1 511 ? 29.355 18.281 32.832 1.00 95.81 511 ALA A O 1
ATOM 4195 N N . GLN A 1 512 ? 30.183 20.361 33.009 1.00 95.94 512 GLN A N 1
ATOM 4196 C CA . GLN A 1 512 ? 29.134 21.036 32.227 1.00 95.94 512 GLN A CA 1
ATOM 4197 C C . GLN A 1 512 ? 28.958 20.504 30.798 1.00 95.94 512 GLN A C 1
ATOM 4199 O O . GLN A 1 512 ? 27.905 20.709 30.202 1.00 95.94 512 GLN A O 1
ATOM 4204 N N . ARG A 1 513 ? 29.972 19.840 30.231 1.00 95.44 513 ARG A N 1
ATOM 4205 C CA . ARG A 1 513 ? 29.892 19.220 28.899 1.00 95.44 513 ARG A CA 1
ATOM 4206 C C . ARG A 1 513 ? 29.284 17.818 28.920 1.00 95.44 513 ARG A C 1
ATOM 4208 O O . ARG A 1 513 ? 29.002 17.282 27.853 1.00 95.44 513 ARG A O 1
ATOM 4215 N N . SER A 1 514 ? 29.116 17.213 30.094 1.00 93.56 514 SER A N 1
ATOM 4216 C CA . SER A 1 514 ? 28.463 15.912 30.212 1.00 93.56 514 SER A CA 1
ATOM 4217 C C . SER A 1 514 ? 26.962 16.053 29.961 1.00 93.56 514 SER A C 1
ATOM 4219 O O . SER A 1 514 ? 26.326 16.955 30.503 1.00 93.56 514 SER A O 1
ATOM 4221 N N . SER A 1 515 ? 26.379 15.147 29.171 1.00 90.62 515 SER A N 1
ATOM 4222 C CA . SER A 1 515 ? 24.944 15.155 28.835 1.00 90.62 515 SER A CA 1
ATOM 4223 C C . SER A 1 515 ? 24.034 15.010 30.057 1.00 90.62 515 SER A C 1
ATOM 4225 O O . SER A 1 515 ? 22.873 15.414 30.026 1.00 90.62 515 SER A O 1
ATOM 4227 N N . ASP A 1 516 ? 24.573 14.440 31.133 1.00 93.44 516 ASP A N 1
ATOM 4228 C CA . ASP A 1 516 ? 23.845 14.129 32.360 1.00 93.44 516 ASP A CA 1
ATOM 4229 C C . ASP A 1 516 ? 24.142 15.121 33.493 1.00 93.44 516 ASP A C 1
ATOM 4231 O O . ASP A 1 516 ? 23.752 14.913 34.645 1.00 93.44 516 ASP A O 1
ATOM 4235 N N . TYR A 1 517 ? 24.856 16.201 33.186 1.00 93.88 517 TYR A N 1
ATOM 4236 C CA . TYR A 1 517 ? 25.118 17.277 34.123 1.00 93.88 517 TYR A CA 1
ATOM 4237 C C . TYR A 1 517 ? 23.864 18.119 34.360 1.00 93.88 517 TYR A C 1
ATOM 4239 O O . TYR A 1 517 ? 23.225 18.568 33.410 1.00 93.88 517 TYR A O 1
ATOM 4247 N N . LYS A 1 518 ? 23.544 18.403 35.628 1.00 91.62 518 LYS A N 1
ATOM 4248 C CA . LYS A 1 518 ? 22.517 19.399 35.962 1.00 91.62 518 LYS A CA 1
ATOM 4249 C C . LYS A 1 518 ? 23.107 20.698 36.472 1.00 91.62 518 LYS A C 1
ATOM 4251 O O . LYS A 1 518 ? 22.735 21.769 36.003 1.00 91.62 518 LYS A O 1
ATOM 4256 N N . TYR A 1 519 ? 23.956 20.612 37.493 1.00 91.81 519 TYR A N 1
ATOM 4257 C CA . TYR A 1 519 ? 24.331 21.792 38.262 1.00 91.81 519 TYR A CA 1
ATOM 4258 C C . TYR A 1 519 ? 25.567 21.569 39.133 1.00 91.81 519 TYR A C 1
ATOM 4260 O O . TYR A 1 519 ? 25.788 20.472 39.636 1.00 91.81 519 TYR A O 1
ATOM 4268 N N . THR A 1 520 ? 26.335 22.637 39.364 1.00 95.25 520 THR A N 1
ATOM 4269 C CA . THR A 1 520 ? 27.429 22.702 40.340 1.00 95.25 520 THR A CA 1
ATOM 4270 C C . THR A 1 520 ? 27.364 24.042 41.060 1.00 95.25 520 THR A C 1
ATOM 4272 O O . THR A 1 520 ? 27.239 25.082 40.412 1.00 95.25 520 THR A O 1
ATOM 4275 N N . ARG A 1 521 ? 27.563 24.039 42.377 1.00 95.81 521 ARG A N 1
ATOM 4276 C CA . ARG A 1 521 ? 27.962 25.217 43.155 1.00 95.81 521 ARG A CA 1
ATOM 4277 C C . ARG A 1 521 ? 29.267 24.959 43.870 1.00 95.81 521 ARG A C 1
ATOM 4279 O O . ARG A 1 521 ? 29.552 23.835 44.270 1.00 95.81 521 ARG A O 1
ATOM 4286 N N . LEU A 1 522 ? 30.020 26.033 44.039 1.00 96.00 522 LEU A N 1
ATOM 4287 C CA . LEU A 1 522 ? 31.175 26.086 44.911 1.00 96.00 522 LEU A CA 1
ATOM 4288 C C . LEU A 1 522 ? 30.904 27.157 45.957 1.00 96.00 522 LEU A C 1
ATOM 4290 O O . LEU A 1 522 ? 30.638 28.308 45.613 1.00 96.00 522 LEU A O 1
ATOM 4294 N N . TYR A 1 523 ? 30.952 26.763 47.217 1.00 95.00 523 TYR A N 1
ATOM 4295 C CA . TYR A 1 523 ? 30.901 27.663 48.354 1.00 95.00 523 TYR A CA 1
ATOM 4296 C C . TYR A 1 523 ? 32.314 27.828 48.890 1.00 95.00 523 TYR A C 1
ATOM 4298 O O . TYR A 1 523 ? 33.087 26.873 48.902 1.00 95.00 523 TYR A O 1
ATOM 4306 N N . LYS A 1 524 ? 32.644 29.036 49.328 1.00 93.75 524 LYS A N 1
ATOM 4307 C CA . LYS A 1 524 ? 33.900 29.356 49.999 1.00 93.75 524 LYS A CA 1
ATOM 4308 C C . LYS A 1 524 ? 33.557 29.737 51.431 1.00 93.75 524 LYS A C 1
ATOM 4310 O O . LYS A 1 524 ? 32.740 30.635 51.632 1.00 93.75 524 LYS A O 1
ATOM 4315 N N . ALA A 1 525 ? 34.123 29.036 52.405 1.00 88.62 525 ALA A N 1
ATOM 4316 C CA . ALA A 1 525 ? 33.937 29.383 53.803 1.00 88.62 525 ALA A CA 1
ATOM 4317 C C . ALA A 1 525 ? 34.630 30.719 54.087 1.00 88.62 525 ALA A C 1
ATOM 4319 O O . ALA A 1 525 ? 35.758 30.953 53.650 1.00 88.62 525 ALA A O 1
ATOM 4320 N N . VAL A 1 526 ? 33.949 31.588 54.827 1.00 77.38 526 VAL A N 1
ATOM 4321 C CA . VAL A 1 526 ? 34.519 32.832 55.341 1.00 77.38 526 VAL A CA 1
ATOM 4322 C C . VAL A 1 526 ? 34.899 32.555 56.789 1.00 77.38 526 VAL A C 1
ATOM 4324 O O . VAL A 1 526 ? 34.058 32.664 57.675 1.00 77.38 526 VAL A O 1
ATOM 4327 N N . ASN A 1 527 ? 36.133 32.108 57.013 1.00 73.12 527 ASN A N 1
ATOM 4328 C CA . ASN A 1 527 ? 36.692 31.992 58.354 1.00 73.12 527 ASN A CA 1
ATOM 4329 C C . ASN A 1 527 ? 37.798 33.040 58.498 1.00 73.12 527 ASN A C 1
ATOM 4331 O O . ASN A 1 527 ? 38.747 33.034 57.718 1.00 73.12 527 ASN A O 1
ATOM 4335 N N . TRP A 1 528 ? 37.630 33.968 59.438 1.00 64.38 528 TRP A N 1
ATOM 4336 C CA . TRP A 1 528 ? 38.563 35.077 59.651 1.00 64.38 528 TRP A CA 1
ATOM 4337 C C . TRP A 1 528 ? 39.809 34.651 60.433 1.00 64.38 528 TRP A C 1
ATOM 4339 O O . TRP A 1 528 ? 40.848 35.293 60.300 1.00 64.38 528 TRP A O 1
ATOM 4349 N N . ASP A 1 529 ? 39.713 33.556 61.193 1.00 74.38 529 ASP A N 1
ATOM 4350 C CA . ASP A 1 529 ? 40.748 33.119 62.133 1.00 74.38 529 ASP A CA 1
ATOM 4351 C C . ASP A 1 529 ? 41.660 32.015 61.566 1.00 74.38 529 ASP A C 1
ATOM 4353 O O . ASP A 1 529 ? 42.697 31.703 62.151 1.00 74.38 529 ASP A O 1
ATOM 4357 N N . GLU A 1 530 ? 41.314 31.430 60.412 1.00 67.00 530 GLU A N 1
ATOM 4358 C CA . GLU A 1 530 ? 42.128 30.407 59.747 1.00 67.00 530 GLU A CA 1
ATOM 4359 C C . GLU A 1 530 ? 42.797 30.939 58.469 1.00 67.00 530 GLU A C 1
ATOM 4361 O O . GLU A 1 530 ? 42.131 31.526 57.616 1.00 67.00 530 GLU A O 1
ATOM 4366 N N . PRO A 1 531 ? 44.107 30.691 58.270 1.00 65.62 531 PRO A N 1
ATOM 4367 C CA . PRO A 1 531 ? 44.845 31.239 57.133 1.00 65.62 531 PRO A CA 1
ATOM 4368 C C . PRO A 1 531 ? 44.548 30.531 55.800 1.00 65.62 531 PRO A C 1
ATOM 4370 O O . PRO A 1 531 ? 44.924 31.047 54.747 1.00 65.62 531 PRO A O 1
ATOM 4373 N N . LEU A 1 532 ? 43.906 29.355 55.820 1.00 73.75 532 LEU A N 1
ATOM 4374 C CA . LEU A 1 532 ? 43.641 28.554 54.623 1.00 73.75 532 LEU A CA 1
ATOM 4375 C C . LEU A 1 532 ? 42.146 28.567 54.261 1.00 73.75 532 LEU A C 1
ATOM 4377 O O . LEU A 1 532 ? 41.303 28.247 55.099 1.00 73.75 532 LEU A O 1
ATOM 4381 N N . PRO A 1 533 ? 41.784 28.906 53.013 1.00 84.00 533 PRO A N 1
ATOM 4382 C CA . PRO A 1 533 ? 40.394 28.915 52.591 1.00 84.00 533 PRO A CA 1
ATOM 4383 C C . PRO A 1 533 ? 39.864 27.501 52.351 1.00 84.00 533 PRO A C 1
ATOM 4385 O O . PRO A 1 533 ? 40.461 26.701 51.619 1.00 84.00 533 PRO A O 1
ATOM 4388 N N . HIS A 1 534 ? 38.681 27.248 52.914 1.00 91.56 534 HIS A N 1
ATOM 4389 C CA . HIS A 1 534 ? 37.913 26.020 52.726 1.00 91.56 534 HIS A CA 1
ATOM 4390 C C . HIS A 1 534 ? 36.851 26.207 51.649 1.00 91.56 534 HIS A C 1
ATOM 4392 O O . HIS A 1 534 ? 36.141 27.215 51.626 1.00 91.56 534 HIS A O 1
ATOM 4398 N N . TYR A 1 535 ? 36.704 25.213 50.782 1.00 95.12 535 TYR A N 1
ATOM 4399 C CA . TYR A 1 535 ? 35.687 25.185 49.741 1.00 95.12 535 TYR A CA 1
ATOM 4400 C C . TYR A 1 535 ? 34.781 23.972 49.888 1.00 95.12 535 TYR A C 1
ATOM 4402 O O . TYR A 1 535 ? 35.241 22.879 50.202 1.00 95.12 535 TYR A O 1
ATOM 4410 N N . LEU A 1 536 ? 33.499 24.157 49.583 1.00 95.88 536 LEU A N 1
ATOM 4411 C CA . LEU A 1 536 ? 32.500 23.100 49.515 1.00 95.88 536 LEU A CA 1
ATOM 4412 C C . LEU A 1 536 ? 31.874 23.088 48.120 1.00 95.88 536 LEU A C 1
ATOM 4414 O O . LEU A 1 536 ? 31.159 24.010 47.732 1.00 95.88 536 LEU A O 1
ATOM 4418 N N . GLN A 1 537 ? 32.142 22.037 47.357 1.00 96.12 537 GLN A N 1
ATOM 4419 C CA . GLN A 1 537 ? 31.500 21.771 46.082 1.00 96.12 537 GLN A CA 1
ATOM 4420 C C . GLN A 1 537 ? 30.241 20.939 46.295 1.00 96.12 537 GLN A C 1
ATOM 4422 O O . GLN A 1 537 ? 30.275 19.909 46.964 1.00 96.12 537 GLN A O 1
ATOM 4427 N N . LEU A 1 538 ? 29.168 21.344 45.624 1.00 95.56 538 LEU A N 1
ATOM 4428 C CA . LEU A 1 538 ? 27.915 20.611 45.539 1.00 95.56 538 LEU A CA 1
ATOM 4429 C C . LEU A 1 538 ? 27.576 20.417 44.062 1.00 95.56 538 LEU A C 1
ATOM 4431 O O . LEU A 1 538 ? 27.453 21.402 43.331 1.00 95.56 538 LEU A O 1
ATOM 4435 N N . ARG A 1 539 ? 27.471 19.173 43.596 1.00 94.69 539 ARG A N 1
ATOM 4436 C CA . ARG A 1 539 ? 27.208 18.856 42.187 1.00 94.69 539 ARG A CA 1
ATOM 4437 C C . ARG A 1 539 ? 26.062 17.865 42.057 1.00 94.69 539 ARG A C 1
ATOM 4439 O O . ARG A 1 539 ? 26.044 16.860 42.750 1.00 94.69 539 ARG A O 1
ATOM 4446 N N . LEU A 1 540 ? 25.127 18.150 41.157 1.00 94.12 540 LEU A N 1
ATOM 4447 C CA . LEU A 1 540 ? 23.960 17.315 40.894 1.00 94.12 540 LEU A CA 1
ATOM 4448 C C . LEU A 1 540 ? 24.063 16.674 39.509 1.00 94.12 540 LEU A C 1
ATOM 4450 O O . LEU A 1 540 ? 24.252 17.369 38.502 1.00 94.12 540 LEU A O 1
ATOM 4454 N N . TRP A 1 541 ? 23.886 15.359 39.474 1.00 93.25 541 TRP A N 1
ATOM 4455 C CA . TRP A 1 541 ? 23.858 14.549 38.256 1.00 93.25 541 TRP A CA 1
ATOM 4456 C C . TRP A 1 541 ? 22.443 14.107 37.932 1.00 93.25 541 TRP A C 1
ATOM 4458 O O . TRP A 1 541 ? 21.581 14.138 38.799 1.00 93.25 541 TRP A O 1
ATOM 4468 N N . LYS A 1 542 ? 22.170 13.738 36.683 1.00 90.56 542 LYS A N 1
ATOM 4469 C CA . LYS A 1 542 ? 20.844 13.298 36.230 1.00 90.56 542 LYS A CA 1
ATOM 4470 C C . LYS A 1 542 ? 20.539 11.844 36.605 1.00 90.56 542 LYS A C 1
ATOM 4472 O O . LYS A 1 542 ? 19.398 11.554 36.953 1.00 90.56 542 LYS A O 1
ATOM 4477 N N . TYR A 1 543 ? 21.546 10.975 36.561 1.00 90.00 543 TYR A N 1
ATOM 4478 C CA . TYR A 1 543 ? 21.452 9.558 36.912 1.00 90.00 543 TYR A CA 1
ATOM 4479 C C . TYR A 1 543 ? 22.622 9.155 37.822 1.00 90.00 543 TYR A C 1
ATOM 4481 O O . TYR A 1 543 ? 23.659 9.822 37.830 1.00 90.00 543 TYR A O 1
ATOM 4489 N N . ASP A 1 544 ? 22.458 8.064 38.568 1.00 84.62 544 ASP A N 1
ATOM 4490 C CA . ASP A 1 544 ? 23.436 7.583 39.557 1.00 84.62 544 ASP A CA 1
ATOM 4491 C C . ASP A 1 544 ? 24.780 7.208 38.898 1.00 84.62 544 ASP A C 1
ATOM 4493 O O . ASP A 1 544 ? 25.852 7.691 39.266 1.00 84.62 544 ASP A O 1
ATOM 4497 N N . ASN A 1 545 ? 24.715 6.476 37.783 1.00 91.06 545 ASN A N 1
ATOM 4498 C CA . ASN A 1 545 ? 25.891 6.069 37.012 1.00 91.06 545 ASN A CA 1
ATOM 4499 C C . ASN A 1 545 ? 26.596 7.224 36.272 1.00 91.06 545 ASN A C 1
ATOM 4501 O O . ASN A 1 545 ? 27.745 7.071 35.852 1.00 91.06 545 ASN A O 1
ATOM 4505 N N . SER A 1 546 ? 25.949 8.380 36.094 1.00 92.81 546 SER A N 1
ATOM 4506 C CA . SER A 1 546 ? 26.529 9.513 35.364 1.00 92.81 546 SER A CA 1
ATOM 4507 C C . SER A 1 546 ? 27.758 10.079 36.071 1.00 92.81 546 SER A C 1
ATOM 4509 O O . SER A 1 546 ? 28.731 10.452 35.411 1.00 92.81 546 SER A O 1
ATOM 4511 N N . LEU A 1 547 ? 27.741 10.111 37.408 1.00 92.50 547 LEU A N 1
ATOM 4512 C CA . LEU A 1 547 ? 28.888 10.544 38.203 1.00 92.50 547 LEU A CA 1
ATOM 4513 C C . LEU A 1 547 ? 30.061 9.568 38.065 1.00 92.50 547 LEU A C 1
ATOM 4515 O O . LEU A 1 547 ? 31.204 10.001 37.914 1.00 92.50 547 LEU A O 1
ATOM 4519 N N . ASP A 1 548 ? 29.788 8.265 38.095 1.00 93.50 548 ASP A N 1
ATOM 4520 C CA . ASP A 1 548 ? 30.819 7.237 37.947 1.00 93.50 548 ASP A CA 1
ATOM 4521 C C . ASP A 1 548 ? 31.443 7.284 36.550 1.00 93.50 548 ASP A C 1
ATOM 4523 O O . ASP A 1 548 ? 32.666 7.331 36.418 1.00 93.50 548 ASP A O 1
ATOM 4527 N N . ASN A 1 549 ? 30.619 7.400 35.507 1.00 94.75 549 ASN A N 1
ATOM 4528 C CA . ASN A 1 549 ? 31.082 7.580 34.130 1.00 94.75 549 ASN A CA 1
ATOM 4529 C C . ASN A 1 549 ? 31.952 8.834 33.982 1.00 94.75 549 ASN A C 1
ATOM 4531 O O . ASN A 1 549 ? 33.007 8.797 33.345 1.00 94.75 549 ASN A O 1
ATOM 4535 N N . TYR A 1 550 ? 31.540 9.943 34.602 1.00 95.12 550 TYR A N 1
ATOM 4536 C CA . TYR A 1 550 ? 32.310 11.180 34.609 1.00 95.12 550 TYR A CA 1
ATOM 4537 C C . TYR A 1 550 ? 33.668 11.007 35.305 1.00 95.12 550 TYR A C 1
ATOM 4539 O O . TYR A 1 550 ? 34.696 11.392 34.737 1.00 95.12 550 TYR A O 1
ATOM 4547 N N . ARG A 1 551 ? 33.694 10.384 36.491 1.00 93.62 551 ARG A N 1
ATOM 4548 C CA . ARG A 1 551 ? 34.920 10.133 37.269 1.00 93.62 551 ARG A CA 1
ATOM 4549 C C . ARG A 1 551 ? 35.886 9.172 36.579 1.00 93.62 551 ARG A C 1
ATOM 4551 O O . ARG A 1 551 ? 37.097 9.345 36.688 1.00 93.62 551 ARG A O 1
ATOM 4558 N N . ASN A 1 552 ? 35.359 8.202 35.839 1.00 95.44 552 ASN A N 1
ATOM 4559 C CA . ASN A 1 552 ? 36.153 7.232 35.089 1.00 95.44 552 ASN A CA 1
ATOM 4560 C C . ASN A 1 552 ? 36.719 7.803 33.777 1.00 95.44 552 ASN A C 1
ATOM 4562 O O . ASN A 1 552 ? 37.522 7.146 33.115 1.00 95.44 552 ASN A O 1
ATOM 4566 N N . SER A 1 553 ? 36.333 9.022 33.381 1.00 95.69 553 SER A N 1
ATOM 4567 C CA . SER A 1 553 ? 36.866 9.639 32.168 1.00 95.69 553 SER A CA 1
ATOM 4568 C C . SER A 1 553 ? 38.345 10.047 32.340 1.00 95.69 553 SER A C 1
ATOM 4570 O O . SER A 1 553 ? 38.702 10.684 33.337 1.00 95.69 553 SER A O 1
ATOM 4572 N N . PRO A 1 554 ? 39.229 9.786 31.354 1.00 95.06 554 PRO A N 1
ATOM 4573 C CA . PRO A 1 554 ? 40.644 10.170 31.445 1.00 95.06 554 PRO A CA 1
ATOM 4574 C C . PRO A 1 554 ? 40.851 11.681 31.640 1.00 95.06 554 PRO A C 1
ATOM 4576 O O . PRO A 1 554 ? 41.772 12.128 32.328 1.00 95.06 554 PRO A O 1
ATOM 4579 N N . SER A 1 555 ? 39.968 12.490 31.044 1.00 94.50 555 SER A N 1
ATOM 4580 C CA . SER A 1 555 ? 39.971 13.946 31.189 1.00 94.50 555 SER A CA 1
ATOM 4581 C C . SER A 1 555 ? 39.680 14.386 32.623 1.00 94.50 555 SER A C 1
ATOM 4583 O O . SER A 1 555 ? 40.304 15.341 33.093 1.00 94.50 555 SER A O 1
ATOM 4585 N N . TYR A 1 556 ? 38.782 13.684 33.326 1.00 96.44 556 TYR A N 1
ATOM 4586 C CA . TYR A 1 556 ? 38.522 13.930 34.739 1.00 96.44 556 TYR A CA 1
ATOM 4587 C C . TYR A 1 556 ? 39.757 13.621 35.572 1.00 96.44 556 TYR A C 1
ATOM 4589 O O . TYR A 1 556 ? 40.218 14.508 36.281 1.00 96.44 556 TYR A O 1
ATOM 4597 N N . SER A 1 557 ? 40.342 12.424 35.450 1.00 94.94 557 SER A N 1
ATOM 4598 C CA . SER A 1 557 ? 41.470 12.008 36.298 1.00 94.94 557 SER A CA 1
ATOM 4599 C C . SER A 1 557 ? 42.651 12.984 36.222 1.00 94.94 557 SER A C 1
ATOM 4601 O O . SER A 1 557 ? 43.271 13.297 37.237 1.00 94.94 557 SER A O 1
ATOM 4603 N N . ASN A 1 558 ? 42.936 13.523 35.033 1.00 95.12 558 ASN A N 1
ATOM 4604 C CA . ASN A 1 558 ? 44.008 14.500 34.838 1.00 95.12 558 ASN A CA 1
ATOM 4605 C C . ASN A 1 558 ? 43.719 15.864 35.483 1.00 95.12 558 ASN A C 1
ATOM 4607 O O . ASN A 1 558 ? 44.633 16.500 36.007 1.00 95.12 558 ASN A O 1
ATOM 4611 N N . LEU A 1 559 ? 42.474 16.343 35.421 1.00 96.12 559 LEU A N 1
ATOM 4612 C CA . LEU A 1 559 ? 42.086 17.623 36.022 1.00 96.12 559 LEU A CA 1
ATOM 4613 C C . LEU A 1 559 ? 41.863 17.499 37.532 1.00 96.12 559 LEU A C 1
ATOM 4615 O O . LEU A 1 559 ? 42.283 18.387 38.267 1.00 96.12 559 LEU A O 1
ATOM 4619 N N . ALA A 1 560 ? 41.274 16.395 37.991 1.00 96.25 560 ALA A N 1
ATOM 4620 C CA . ALA A 1 560 ? 41.071 16.084 39.401 1.00 96.25 560 ALA A CA 1
ATOM 4621 C C . ALA A 1 560 ? 42.407 16.074 40.150 1.00 96.25 560 ALA A C 1
ATOM 4623 O O . ALA A 1 560 ? 42.551 16.829 41.103 1.00 96.25 560 ALA A O 1
ATOM 4624 N N . LYS A 1 561 ? 43.434 15.386 39.625 1.00 96.31 561 LYS A N 1
ATOM 4625 C CA . LYS A 1 561 ? 44.795 15.408 40.198 1.00 96.31 561 LYS A CA 1
ATOM 4626 C C . LYS A 1 561 ? 45.372 16.820 40.356 1.00 96.31 561 LYS A C 1
ATOM 4628 O O . LYS A 1 561 ? 46.086 17.083 41.315 1.00 96.31 561 LYS A O 1
ATOM 4633 N N . LYS A 1 562 ? 45.076 17.740 39.429 1.00 96.75 562 LYS A N 1
ATOM 4634 C CA . LYS A 1 562 ? 45.539 19.141 39.508 1.00 96.75 562 LYS A CA 1
ATOM 4635 C C . LYS A 1 562 ? 44.771 19.956 40.547 1.00 96.75 562 LYS A C 1
ATOM 4637 O O . LYS A 1 562 ? 45.358 20.828 41.176 1.00 96.75 562 LYS A O 1
ATOM 4642 N N . VAL A 1 563 ? 43.472 19.698 40.703 1.00 96.31 563 VAL A N 1
ATOM 4643 C CA . VAL A 1 563 ? 42.640 20.327 41.742 1.00 96.31 563 VAL A CA 1
ATOM 4644 C C . VAL A 1 563 ? 43.048 19.814 43.121 1.00 96.31 563 VAL A C 1
ATOM 4646 O O . VAL A 1 563 ? 43.282 20.611 44.021 1.00 96.31 563 VAL A O 1
ATOM 4649 N N . GLU A 1 564 ? 43.194 18.498 43.261 1.00 95.56 564 GLU A N 1
ATOM 4650 C CA . GLU A 1 564 ? 43.618 17.829 44.493 1.00 95.56 564 GLU A CA 1
ATOM 4651 C C . GLU A 1 564 ? 45.048 18.213 44.878 1.00 95.56 564 GLU A C 1
ATOM 4653 O O . GLU A 1 564 ? 45.300 18.484 46.040 1.00 95.56 564 GLU A O 1
ATOM 4658 N N . GLY A 1 565 ? 45.968 18.343 43.915 1.00 95.25 565 GLY A N 1
ATOM 4659 C CA . GLY A 1 565 ? 47.336 18.804 44.179 1.00 95.25 565 GLY A CA 1
ATOM 4660 C C . GLY A 1 565 ? 47.445 20.267 44.632 1.00 95.25 565 GLY A C 1
ATOM 4661 O O . GLY A 1 565 ? 48.463 20.647 45.201 1.00 95.25 565 GLY A O 1
ATOM 4662 N N . ALA A 1 566 ? 46.413 21.087 44.400 1.00 94.56 566 ALA A N 1
ATOM 4663 C CA . ALA A 1 566 ? 46.309 22.451 44.935 1.00 94.56 566 ALA A CA 1
ATOM 4664 C C . ALA A 1 566 ? 45.600 22.503 46.308 1.00 94.56 566 ALA A C 1
ATOM 4666 O O . ALA A 1 566 ? 45.470 23.579 46.905 1.00 94.56 566 ALA A O 1
ATOM 4667 N N . ALA A 1 567 ? 45.130 21.353 46.802 1.00 93.06 567 ALA A N 1
ATOM 4668 C CA . ALA A 1 567 ? 44.475 21.186 48.088 1.00 93.06 567 ALA A CA 1
ATOM 4669 C C . ALA A 1 567 ? 45.381 20.430 49.075 1.00 93.06 567 ALA A C 1
ATOM 4671 O O . ALA A 1 567 ? 46.139 19.540 48.704 1.00 93.06 567 ALA A O 1
ATOM 4672 N N . THR A 1 568 ? 45.305 20.784 50.355 1.00 91.50 568 THR A N 1
ATOM 4673 C CA . THR A 1 568 ? 45.971 20.065 51.450 1.00 91.50 568 THR A CA 1
ATOM 4674 C C . THR A 1 568 ? 45.139 18.878 51.921 1.00 91.50 568 THR A C 1
ATOM 4676 O O . THR A 1 568 ? 45.688 17.841 52.284 1.00 91.50 568 THR A O 1
ATOM 4679 N N . VAL A 1 569 ? 43.810 19.016 51.901 1.00 93.81 569 VAL A N 1
ATOM 4680 C CA . VAL A 1 569 ? 42.851 17.986 52.315 1.00 93.81 569 VAL A CA 1
ATOM 4681 C C . VAL A 1 569 ? 41.675 17.986 51.349 1.00 93.81 569 VAL A C 1
ATOM 4683 O O . VAL A 1 569 ? 41.137 19.045 51.021 1.00 93.81 569 VAL A O 1
ATOM 4686 N N . VAL A 1 570 ? 41.256 16.792 50.926 1.00 95.00 570 VAL A N 1
ATOM 4687 C CA . VAL A 1 570 ? 40.070 16.588 50.088 1.00 95.00 570 VAL A CA 1
ATOM 4688 C C . VAL A 1 570 ? 39.188 15.522 50.720 1.00 95.00 570 VAL A C 1
ATOM 4690 O O . VAL A 1 570 ? 39.647 14.419 51.006 1.00 95.00 570 VAL A O 1
ATOM 4693 N N . GLN A 1 571 ? 37.915 15.844 50.933 1.00 95.94 571 GLN A N 1
ATOM 4694 C CA . GLN A 1 571 ? 36.918 14.919 51.470 1.00 95.94 571 GLN A CA 1
ATOM 4695 C C . GLN A 1 571 ? 35.741 14.830 50.509 1.00 95.94 571 GLN A C 1
ATOM 4697 O O . GLN A 1 571 ? 35.206 15.846 50.080 1.00 95.94 571 GLN A O 1
ATOM 4702 N N . THR A 1 572 ? 35.325 13.613 50.174 1.00 94.06 572 THR A N 1
ATOM 4703 C CA . THR A 1 572 ? 34.213 13.364 49.250 1.00 94.06 572 THR A CA 1
ATOM 4704 C C . THR A 1 572 ? 33.108 12.615 49.980 1.00 94.06 572 THR A C 1
ATOM 4706 O O . THR A 1 572 ? 33.379 11.609 50.630 1.00 94.06 572 THR A O 1
ATOM 4709 N N . ALA A 1 573 ? 31.865 13.058 49.817 1.00 92.88 573 ALA A N 1
ATOM 4710 C CA . ALA A 1 573 ? 30.678 12.377 50.310 1.00 92.88 573 ALA A CA 1
ATOM 4711 C C . ALA A 1 573 ? 29.614 12.249 49.208 1.00 92.88 573 ALA A C 1
ATOM 4713 O O . ALA A 1 573 ? 29.499 13.098 48.318 1.00 92.88 573 ALA A O 1
ATOM 4714 N N . ARG A 1 574 ? 28.818 11.179 49.290 1.00 88.81 574 ARG A N 1
ATOM 4715 C CA . ARG A 1 574 ? 27.575 10.997 48.529 1.00 88.81 574 ARG A CA 1
ATOM 4716 C C . ARG A 1 574 ? 26.422 10.980 49.530 1.00 88.81 574 ARG A C 1
ATOM 4718 O O . ARG A 1 574 ? 26.186 9.934 50.136 1.00 88.81 574 ARG A O 1
ATOM 4725 N N . PRO A 1 575 ? 25.784 12.128 49.811 1.00 85.06 575 PRO A N 1
ATOM 4726 C CA . PRO A 1 575 ? 24.661 12.150 50.733 1.00 85.06 575 PRO A CA 1
ATOM 4727 C C . PRO A 1 575 ? 23.499 11.338 50.159 1.00 85.06 575 PRO A C 1
ATOM 4729 O O . PRO A 1 575 ? 23.191 11.433 48.973 1.00 85.06 575 PRO A O 1
ATOM 4732 N N . VAL A 1 576 ? 22.836 10.567 51.018 1.00 79.69 576 VAL A N 1
ATOM 4733 C CA . VAL A 1 576 ? 21.541 9.968 50.693 1.00 79.69 576 VAL A CA 1
ATOM 4734 C C . VAL A 1 576 ? 20.483 11.022 50.980 1.00 79.69 576 VAL A C 1
ATOM 4736 O O . VAL A 1 576 ? 20.384 11.515 52.106 1.00 79.69 576 VAL A O 1
ATOM 4739 N N . THR A 1 577 ? 19.710 11.397 49.965 1.00 72.81 577 THR A N 1
ATOM 4740 C CA . THR A 1 577 ? 18.609 12.342 50.154 1.00 72.81 577 THR A CA 1
ATOM 4741 C C . THR A 1 577 ? 17.496 11.639 50.924 1.00 72.81 577 THR A C 1
ATOM 4743 O O . THR A 1 577 ? 16.777 10.807 50.378 1.00 72.81 577 THR A O 1
ATOM 4746 N N . VAL A 1 578 ? 17.348 11.962 52.207 1.00 70.75 578 VAL A N 1
ATOM 4747 C CA . VAL A 1 578 ? 16.197 11.517 52.995 1.00 70.75 578 VAL A CA 1
ATOM 4748 C C . VAL A 1 578 ? 15.060 12.497 52.734 1.00 70.75 578 VAL A C 1
ATOM 4750 O O . VAL A 1 578 ? 15.125 13.658 53.137 1.00 70.75 578 VAL A O 1
ATOM 4753 N N . ILE A 1 579 ? 14.030 12.045 52.020 1.00 60.19 579 ILE A N 1
ATOM 4754 C CA . ILE A 1 579 ? 12.800 12.819 51.856 1.00 60.19 579 ILE A CA 1
ATOM 4755 C C . ILE A 1 579 ? 12.012 12.677 53.157 1.00 60.19 579 ILE A C 1
ATOM 4757 O O . ILE A 1 579 ? 11.361 11.661 53.386 1.00 60.19 579 ILE A O 1
ATOM 4761 N N . ASP A 1 580 ? 12.104 13.684 54.019 1.00 53.41 580 ASP A N 1
ATOM 4762 C CA . ASP A 1 580 ? 11.216 13.805 55.169 1.00 53.41 580 ASP A CA 1
ATOM 4763 C C . ASP A 1 580 ? 9.902 14.468 54.724 1.00 53.41 580 ASP A C 1
ATOM 4765 O O . ASP A 1 580 ? 9.851 15.659 54.400 1.00 53.41 580 ASP A O 1
ATOM 4769 N N . ASP A 1 581 ? 8.823 13.684 54.701 1.00 52.56 581 ASP A N 1
ATOM 4770 C CA . ASP A 1 581 ? 7.479 14.155 54.355 1.00 52.56 581 ASP A CA 1
ATOM 4771 C C . ASP A 1 581 ? 6.936 15.210 55.348 1.00 52.56 581 ASP A C 1
ATOM 4773 O O . ASP A 1 581 ? 5.935 15.873 55.054 1.00 52.56 581 ASP A O 1
ATOM 4777 N N . SER A 1 582 ? 7.600 15.433 56.493 1.00 52.28 582 SER A N 1
ATOM 4778 C CA . SER A 1 582 ? 7.230 16.461 57.475 1.00 52.28 582 SER A CA 1
ATOM 4779 C C . SER A 1 582 ? 7.472 17.903 56.987 1.00 52.28 582 SER A C 1
ATOM 4781 O O . SER A 1 582 ? 6.728 18.812 57.363 1.00 52.28 582 SER A O 1
ATOM 4783 N N . VAL A 1 583 ? 8.430 18.124 56.074 1.00 50.16 583 VAL A N 1
ATOM 4784 C CA . VAL A 1 583 ? 8.797 19.462 55.552 1.00 50.16 583 VAL A CA 1
ATOM 4785 C C . VAL A 1 583 ? 7.866 19.921 54.417 1.00 50.16 583 VAL A C 1
ATOM 4787 O O . VAL A 1 583 ? 7.781 21.105 54.087 1.00 50.16 583 VAL A O 1
ATOM 4790 N N . ARG A 1 584 ? 7.072 19.008 53.843 1.00 43.97 584 ARG A N 1
ATOM 4791 C CA . ARG A 1 584 ? 6.227 19.270 52.666 1.00 43.97 584 ARG A CA 1
ATOM 4792 C C . ARG A 1 584 ? 4.980 20.130 52.938 1.00 43.97 584 ARG A C 1
ATOM 4794 O O . ARG A 1 584 ? 4.231 20.408 52.007 1.00 43.97 584 ARG A O 1
ATOM 4801 N N . ARG A 1 585 ? 4.736 20.565 54.182 1.00 42.25 585 ARG A N 1
ATOM 4802 C CA . ARG A 1 585 ? 3.520 21.315 54.572 1.00 42.25 585 ARG A CA 1
ATOM 4803 C C . ARG A 1 585 ? 3.647 22.848 54.562 1.00 42.25 585 ARG A C 1
ATOM 4805 O O . ARG A 1 585 ? 2.665 23.510 54.876 1.00 42.25 585 ARG A O 1
ATOM 4812 N N . GLY A 1 586 ? 4.802 23.424 54.214 1.00 36.19 586 GLY A N 1
ATOM 4813 C CA . GLY A 1 586 ? 5.061 24.860 54.435 1.00 36.19 586 GLY A CA 1
ATOM 4814 C C . GLY A 1 586 ? 5.180 25.779 53.214 1.00 36.19 586 GLY A C 1
ATOM 4815 O O . GLY A 1 586 ? 5.263 26.987 53.409 1.00 36.19 586 GLY A O 1
ATOM 4816 N N . ILE A 1 587 ? 5.219 25.267 51.979 1.00 37.44 587 ILE A N 1
ATOM 4817 C CA . ILE A 1 587 ? 5.439 26.112 50.789 1.00 37.44 587 ILE A CA 1
ATOM 4818 C C . ILE A 1 587 ? 4.137 26.183 49.976 1.00 37.44 587 ILE A C 1
ATOM 4820 O O . ILE A 1 587 ? 3.772 25.178 49.360 1.00 37.44 587 ILE A O 1
ATOM 4824 N N . PRO A 1 588 ? 3.411 27.319 49.986 1.00 39.56 588 PRO A N 1
ATOM 4825 C CA . PRO A 1 588 ? 2.257 27.511 49.117 1.00 39.56 588 PRO A CA 1
ATOM 4826 C C . PRO A 1 588 ? 2.740 27.617 47.663 1.00 39.56 588 PRO A C 1
ATOM 4828 O O . PRO A 1 588 ? 3.678 28.362 47.377 1.00 39.56 588 PRO A O 1
ATOM 4831 N N . PHE A 1 589 ? 2.127 26.830 46.777 1.00 41.66 589 PHE A N 1
ATOM 4832 C CA . PHE A 1 589 ? 2.273 26.963 45.325 1.00 41.66 589 PHE A CA 1
ATOM 4833 C C . PHE A 1 589 ? 1.413 28.103 44.790 1.00 41.66 589 PHE A C 1
ATOM 4835 O O . PHE A 1 589 ? 0.288 28.271 45.318 1.00 41.66 589 PHE A O 1
#

Sequence (589 aa):
MEGNEGHGANVQREPSPWELEEARNVDWDEKVLQMSNVDILQFTTTTFEWPVMPILRPDFLGRISCFSSCLDSERWMRLFTTIEQAQRTRKCVVFPNVREDLMKLEVLLFTKQEYELRYELARGLVFQIWNNHGPKDAPWYSKLMQLVRDIDACCFIRRLLDSQCAITLTPMVTPYSDVDEVVFAFLQPFFEGETAWSPYIEGELMYRLSARGFITVAVSVEAFRHPKRLLVPKMHSERAYLRPLWIRMTKAGKRAARNLRVTMDTVFHRVIRGIVQQHGENWMYPEMQQEFNIMYYQRHRFKNLKTRLHSVEVWKGGELVAGEIGCKYLFYHDKWTAVATGAVYTSVTGFHNLNSSGTFQLYALAAILHFQGIEVWDLGMEIPYKRSIGATTMSRTRFIDTFNHCKTRERDVCVPERFRDCENGVQLLEELETEQQLREELLEFYAYATLKQQHVIMICAGATLGAIVGIKSRRQRVASGEFSDNLELVAYNTSSVKDFESNWNRLARLAQRSSDYKYTRLYKAVNWDEPLPHYLQLRLWKYDNSLDNYRNSPSYSNLAKKVEGAATVVQTARPVTVIDDSVRRGIPF